Protein AF-A0AAE1NT04-F1 (afdb_monomer_lite)

Structure (mmCIF, N/CA/C/O backbone):
data_AF-A0AAE1NT04-F1
#
_entry.id   AF-A0AAE1NT04-F1
#
loop_
_atom_site.group_PDB
_atom_site.id
_atom_site.type_symbol
_atom_site.label_atom_id
_atom_site.label_alt_id
_atom_site.label_comp_id
_atom_site.label_asym_id
_atom_site.label_entity_id
_atom_site.label_seq_id
_atom_site.pdbx_PDB_ins_code
_atom_site.Cartn_x
_atom_site.Cartn_y
_atom_site.Cartn_z
_atom_site.occupancy
_atom_site.B_iso_or_equiv
_atom_site.auth_seq_id
_atom_site.auth_comp_id
_atom_site.auth_asym_id
_atom_site.auth_atom_id
_atom_site.pdbx_PDB_model_num
ATOM 1 N N . MET A 1 1 ? 12.159 -4.869 -32.026 1.00 55.66 1 MET A N 1
ATOM 2 C CA . MET A 1 1 ? 11.276 -4.402 -30.936 1.00 55.66 1 MET A CA 1
ATOM 3 C C . MET A 1 1 ? 11.587 -2.929 -30.687 1.00 55.66 1 MET A C 1
ATOM 5 O O . MET A 1 1 ? 12.745 -2.623 -30.428 1.00 55.66 1 MET A O 1
ATOM 9 N N . ASN A 1 2 ? 10.635 -2.006 -30.868 1.00 58.41 2 ASN A N 1
ATOM 10 C CA . ASN A 1 2 ? 10.878 -0.579 -30.613 1.00 58.41 2 ASN A CA 1
ATOM 11 C C . ASN A 1 2 ? 10.713 -0.302 -29.112 1.00 58.41 2 ASN A C 1
ATOM 13 O O . ASN A 1 2 ? 9.614 -0.022 -28.649 1.00 58.41 2 ASN A O 1
ATOM 17 N N . LEU A 1 3 ? 11.803 -0.426 -28.353 1.00 65.94 3 LEU A N 1
ATOM 18 C CA . LEU A 1 3 ? 11.807 -0.216 -26.901 1.00 65.94 3 LEU A CA 1
ATOM 19 C C . LEU A 1 3 ? 11.879 1.270 -26.506 1.00 65.94 3 LEU A C 1
ATOM 21 O O . LEU A 1 3 ? 11.858 1.591 -25.321 1.00 65.94 3 LEU A O 1
ATOM 25 N N . ASN A 1 4 ? 11.953 2.190 -27.474 1.00 64.50 4 ASN A N 1
ATOM 26 C CA . ASN A 1 4 ? 12.066 3.621 -27.186 1.00 64.50 4 ASN A CA 1
ATOM 27 C C . ASN A 1 4 ? 10.784 4.202 -26.571 1.00 64.50 4 ASN A C 1
ATOM 29 O O . ASN A 1 4 ? 10.872 5.176 -25.829 1.00 64.50 4 ASN A O 1
ATOM 33 N N . SER A 1 5 ? 9.620 3.584 -26.804 1.00 64.44 5 SER A N 1
ATOM 34 C CA . SER A 1 5 ? 8.355 3.969 -26.154 1.00 64.44 5 SER A CA 1
ATOM 35 C C . SER A 1 5 ? 8.383 3.773 -24.632 1.00 64.44 5 SER A C 1
ATOM 37 O O . SER A 1 5 ? 7.716 4.500 -23.903 1.00 64.44 5 SER A O 1
ATOM 39 N N . LEU A 1 6 ? 9.219 2.861 -24.116 1.00 63.62 6 LEU A N 1
ATOM 40 C CA . LEU A 1 6 ? 9.413 2.658 -22.671 1.00 63.62 6 LEU A CA 1
ATOM 41 C C . LEU A 1 6 ? 10.211 3.794 -22.006 1.00 63.62 6 LEU A C 1
ATOM 43 O O . LEU A 1 6 ? 10.278 3.883 -20.779 1.00 63.62 6 LEU A O 1
ATOM 47 N N . LYS A 1 7 ? 10.815 4.674 -22.815 1.00 66.19 7 LYS A N 1
ATOM 48 C CA . LYS A 1 7 ? 11.573 5.848 -22.367 1.00 66.19 7 LYS A CA 1
ATOM 49 C C . LYS A 1 7 ? 10.767 7.151 -22.441 1.00 66.19 7 LYS A C 1
ATOM 51 O O . LYS A 1 7 ? 11.352 8.228 -22.292 1.00 66.19 7 LYS A O 1
ATOM 56 N N . GLU A 1 8 ? 9.454 7.076 -22.651 1.00 68.69 8 GLU A N 1
ATOM 57 C CA . GLU A 1 8 ? 8.560 8.225 -22.494 1.00 68.69 8 GLU A CA 1
ATOM 58 C C . GLU A 1 8 ? 8.557 8.705 -21.035 1.00 68.69 8 GLU A C 1
ATOM 60 O O . GLU A 1 8 ? 8.437 7.916 -20.099 1.00 68.69 8 GLU A O 1
ATOM 65 N N . GLU A 1 9 ? 8.700 10.014 -20.824 1.00 61.09 9 GLU A N 1
ATOM 66 C CA . GLU A 1 9 ? 8.751 10.600 -19.473 1.00 61.09 9 GLU A CA 1
ATOM 67 C C . GLU A 1 9 ? 7.388 10.608 -18.775 1.00 61.09 9 GLU A C 1
ATOM 69 O O . GLU A 1 9 ? 7.329 10.601 -17.549 1.00 61.09 9 GLU A O 1
ATOM 74 N N . ASN A 1 10 ? 6.306 10.535 -19.555 1.00 63.53 10 ASN A N 1
ATOM 75 C CA . ASN A 1 10 ? 4.922 10.558 -19.081 1.00 63.53 10 ASN A CA 1
ATOM 76 C C . ASN A 1 10 ? 4.271 9.167 -19.094 1.00 63.53 10 ASN A C 1
ATOM 78 O O . ASN A 1 10 ? 3.052 9.043 -19.240 1.00 63.53 10 ASN A O 1
ATOM 82 N N . LEU A 1 11 ? 5.068 8.099 -18.994 1.00 75.75 11 LEU A N 1
ATOM 83 C CA . LEU A 1 11 ? 4.517 6.755 -18.887 1.00 75.75 11 LEU A CA 1
ATOM 84 C C . LEU A 1 11 ? 3.780 6.616 -17.545 1.00 75.75 11 LEU A C 1
ATOM 86 O O . LEU A 1 11 ? 4.406 6.556 -16.490 1.00 75.75 11 LEU A O 1
ATOM 90 N N . THR A 1 12 ? 2.447 6.585 -17.597 1.00 80.50 12 THR A N 1
ATOM 91 C CA . THR A 1 12 ? 1.594 6.263 -16.447 1.00 80.50 12 THR A CA 1
ATOM 92 C C . THR A 1 12 ? 1.209 4.786 -16.467 1.00 80.50 12 THR A C 1
ATOM 94 O O . THR A 1 12 ? 0.925 4.216 -17.526 1.00 80.50 12 THR A O 1
ATOM 97 N N . PHE A 1 13 ? 1.202 4.178 -15.283 1.00 87.38 13 PHE A N 1
ATOM 98 C CA . PHE A 1 13 ? 0.745 2.808 -15.049 1.00 87.38 13 PHE A CA 1
ATOM 99 C C . PHE A 1 13 ? -0.600 2.773 -14.314 1.00 87.38 13 PHE A C 1
ATOM 101 O O . PHE A 1 13 ? -1.072 1.708 -13.924 1.00 87.38 13 PHE A O 1
ATOM 108 N N . LEU A 1 14 ? -1.233 3.928 -14.118 1.00 88.81 14 LEU A N 1
ATOM 109 C CA . LEU A 1 14 ? -2.572 4.042 -13.557 1.00 88.81 14 LEU A CA 1
ATOM 110 C C . LEU A 1 14 ? -3.524 4.492 -14.665 1.00 88.81 14 LEU A C 1
ATOM 112 O O . LEU A 1 14 ? -3.155 5.269 -15.546 1.00 88.81 14 LEU A O 1
ATOM 116 N N . SER A 1 15 ? -4.745 3.970 -14.645 1.00 87.31 15 SER A N 1
ATOM 117 C CA . SER A 1 15 ? -5.845 4.571 -15.401 1.00 87.31 15 SER A CA 1
ATOM 118 C C . SER A 1 15 ? -6.213 5.937 -14.817 1.00 87.31 15 SER A C 1
ATOM 120 O O . SER A 1 15 ? -5.875 6.232 -13.670 1.00 87.31 15 SER A O 1
ATOM 122 N N . SER A 1 16 ? -6.910 6.766 -15.596 1.00 87.62 16 SER A N 1
ATOM 123 C CA . SER A 1 16 ? -7.367 8.096 -15.168 1.00 87.62 16 SER A CA 1
ATOM 124 C C . SER A 1 16 ? -8.170 8.056 -13.868 1.00 87.62 16 SER A C 1
ATOM 126 O O . SER A 1 16 ? -8.018 8.923 -13.015 1.00 87.62 16 SER A O 1
ATOM 128 N N . GLU A 1 17 ? -8.988 7.023 -13.707 1.00 88.38 17 GLU A N 1
ATOM 129 C CA . GLU A 1 17 ? -9.869 6.792 -12.572 1.00 88.38 17 GLU A CA 1
ATOM 130 C C . GLU A 1 17 ? -9.059 6.493 -11.304 1.00 88.38 17 GLU A C 1
ATOM 132 O O . GLU A 1 17 ? -9.269 7.101 -10.255 1.00 88.38 17 GLU A O 1
ATOM 137 N N . VAL A 1 18 ? -8.074 5.595 -11.405 1.00 88.00 18 VAL A N 1
ATOM 138 C CA . VAL A 1 18 ? -7.196 5.244 -10.276 1.00 88.00 18 VAL A CA 1
ATOM 139 C C . VAL A 1 18 ? -6.265 6.406 -9.924 1.00 88.00 18 VAL A C 1
ATOM 141 O O . VAL A 1 18 ? -6.020 6.674 -8.748 1.00 88.00 18 VAL A O 1
ATOM 144 N N . GLU A 1 19 ? -5.760 7.121 -10.928 1.00 89.50 19 GLU A N 1
ATOM 145 C CA . GLU A 1 19 ? -4.928 8.306 -10.726 1.00 89.50 19 GLU A CA 1
ATOM 146 C C . GLU A 1 19 ? -5.700 9.425 -10.017 1.00 89.50 19 GLU A C 1
ATOM 148 O O . GLU A 1 19 ? -5.161 10.065 -9.113 1.00 89.50 19 GLU A O 1
ATOM 153 N N . GLU A 1 20 ? -6.980 9.614 -10.346 1.00 89.94 20 GLU A N 1
ATOM 154 C CA . GLU A 1 20 ? -7.851 10.549 -9.638 1.00 89.94 20 GLU A CA 1
ATOM 155 C C . GLU A 1 20 ? -8.028 10.163 -8.164 1.00 89.94 20 GLU A C 1
ATOM 157 O O . GLU A 1 20 ? -7.893 11.029 -7.303 1.00 89.94 20 GLU A O 1
ATOM 162 N N . LEU A 1 21 ? -8.258 8.884 -7.846 1.00 89.62 21 LEU A N 1
ATOM 163 C CA . LEU A 1 21 ? -8.375 8.419 -6.456 1.00 89.62 21 LEU A CA 1
ATOM 164 C C . LEU A 1 21 ? -7.103 8.700 -5.643 1.00 89.62 21 LEU A C 1
ATOM 166 O O . LEU A 1 21 ? -7.171 9.254 -4.544 1.00 89.62 21 LEU A O 1
ATOM 170 N N . VAL A 1 22 ? -5.936 8.358 -6.198 1.00 89.62 22 VAL A N 1
ATOM 171 C CA . VAL A 1 22 ? -4.632 8.627 -5.571 1.00 89.62 22 VAL A CA 1
ATOM 172 C C . VAL A 1 22 ? -4.428 10.127 -5.361 1.00 89.62 22 VAL A C 1
ATOM 174 O O . VAL A 1 22 ? -3.932 10.541 -4.308 1.00 89.62 22 VAL A O 1
ATOM 177 N N . ARG A 1 23 ? -4.833 10.943 -6.340 1.00 89.94 23 ARG A N 1
ATOM 178 C CA . ARG A 1 23 ? -4.751 12.401 -6.275 1.00 89.94 23 ARG A CA 1
ATOM 179 C C . ARG A 1 23 ? -5.653 12.970 -5.180 1.00 89.94 23 ARG A C 1
ATOM 181 O O . ARG A 1 23 ? -5.153 13.711 -4.347 1.00 89.94 23 ARG A O 1
ATOM 188 N N . LEU A 1 24 ? -6.925 12.573 -5.109 1.00 88.56 24 LEU A N 1
ATOM 189 C CA . LEU A 1 24 ? -7.866 13.022 -4.068 1.00 88.56 24 LEU A CA 1
ATOM 190 C C . LEU A 1 24 ? -7.349 12.714 -2.654 1.00 88.56 24 LEU A C 1
ATOM 192 O O . LEU A 1 24 ? -7.420 13.557 -1.759 1.00 88.56 24 LEU A O 1
ATOM 196 N N . ALA A 1 25 ? -6.763 11.531 -2.466 1.00 86.81 25 ALA A N 1
ATOM 197 C CA . ALA A 1 25 ? -6.165 11.126 -1.195 1.00 86.81 25 ALA A CA 1
ATOM 198 C C . ALA A 1 25 ? -4.852 11.861 -0.858 1.00 86.81 25 ALA A C 1
ATOM 200 O O . ALA A 1 25 ? -4.379 11.788 0.275 1.00 86.81 25 ALA A O 1
ATOM 201 N N . SER A 1 26 ? -4.244 12.532 -1.841 1.00 83.44 26 SER A N 1
ATOM 202 C CA . SER A 1 26 ? -2.958 13.228 -1.719 1.00 83.44 26 SER A CA 1
ATOM 203 C C . SER A 1 26 ? -3.062 14.746 -1.910 1.00 83.44 26 SER A C 1
ATOM 205 O O . SER A 1 26 ? -2.036 15.417 -1.816 1.00 83.44 26 SER A O 1
ATOM 207 N N . ASP A 1 27 ? -4.248 15.299 -2.197 1.00 66.81 27 ASP A N 1
ATOM 208 C CA . ASP A 1 27 ? -4.425 16.675 -2.698 1.00 66.81 27 ASP A CA 1
ATOM 209 C C . ASP A 1 27 ? -3.838 17.743 -1.742 1.00 66.81 27 ASP A C 1
ATOM 211 O O . ASP A 1 27 ? -3.272 18.729 -2.217 1.00 66.81 27 ASP A O 1
ATOM 215 N N . ASP A 1 28 ? -3.808 17.500 -0.426 1.00 55.03 28 ASP A N 1
ATOM 216 C CA . ASP A 1 28 ? -3.176 18.398 0.563 1.00 55.03 28 ASP A CA 1
ATOM 217 C C . ASP A 1 28 ? -1.629 18.421 0.519 1.00 55.03 28 ASP A C 1
ATOM 219 O O . ASP A 1 28 ? -1.000 19.340 1.047 1.00 55.03 28 ASP A O 1
ATOM 223 N N . TYR A 1 29 ? -0.971 17.452 -0.131 1.00 53.12 29 TYR A N 1
ATOM 224 C CA . TYR A 1 29 ? 0.484 17.498 -0.374 1.00 53.12 29 TYR A CA 1
ATOM 225 C C . TYR A 1 29 ? 0.850 18.356 -1.582 1.00 53.12 29 TYR A C 1
ATOM 227 O O . TYR A 1 29 ? 1.954 18.896 -1.648 1.00 53.12 29 TYR A O 1
ATOM 235 N N . SER A 1 30 ? -0.074 18.513 -2.528 1.00 42.12 30 SER A N 1
ATOM 236 C CA . SER A 1 30 ? 0.143 19.299 -3.745 1.00 42.12 30 SER A CA 1
ATOM 237 C C . SER A 1 30 ? 0.142 20.806 -3.466 1.00 42.12 30 SER A C 1
ATOM 239 O O . SER A 1 30 ? 0.715 21.579 -4.230 1.00 42.12 30 SER A O 1
ATOM 241 N N . THR A 1 31 ? -0.487 21.226 -2.366 1.00 39.56 31 THR A N 1
ATOM 242 C CA . THR A 1 31 ? -0.651 22.629 -1.957 1.00 39.56 31 THR A CA 1
ATOM 243 C C . THR A 1 31 ? 0.303 23.051 -0.831 1.00 39.56 31 THR A C 1
ATOM 245 O O . THR A 1 31 ? 0.457 24.246 -0.591 1.00 39.56 31 THR A O 1
ATOM 248 N N . GLY A 1 32 ? 0.970 22.098 -0.161 1.00 32.34 32 GLY A N 1
ATOM 249 C CA . GLY A 1 32 ? 1.714 22.336 1.085 1.00 32.34 32 GLY A CA 1
ATOM 250 C C . GLY A 1 32 ? 3.233 22.120 1.057 1.00 32.34 32 GLY A C 1
ATOM 251 O O . GLY A 1 32 ? 3.894 22.422 2.049 1.00 32.34 32 GLY A O 1
ATOM 252 N N . SER A 1 33 ? 3.825 21.629 -0.037 1.00 30.52 33 SER A N 1
ATOM 253 C CA . SER A 1 33 ? 5.285 21.464 -0.137 1.00 30.52 33 SER A CA 1
ATOM 254 C C . SER A 1 33 ? 5.845 22.075 -1.420 1.00 30.52 33 SER A C 1
ATOM 256 O O . SER A 1 33 ? 5.995 21.399 -2.438 1.00 30.52 33 SER A O 1
ATOM 258 N N . GLU A 1 34 ? 6.205 23.359 -1.364 1.00 30.27 34 GLU A N 1
ATOM 259 C CA . GLU A 1 34 ? 7.061 23.998 -2.367 1.00 30.27 34 GLU A CA 1
ATOM 260 C C . GLU A 1 34 ? 8.489 23.425 -2.301 1.00 30.27 34 GLU A C 1
ATOM 262 O O . GLU A 1 34 ? 9.425 24.021 -1.774 1.00 30.27 34 GLU A O 1
ATOM 267 N N . GLY A 1 35 ? 8.665 22.248 -2.894 1.00 26.09 35 GLY A N 1
ATOM 268 C CA . GLY A 1 35 ? 9.911 21.822 -3.513 1.00 26.09 35 GLY A CA 1
ATOM 269 C C . GLY A 1 35 ? 9.735 21.927 -5.024 1.00 26.09 35 GLY A C 1
ATOM 270 O O . GLY A 1 35 ? 9.150 21.039 -5.633 1.00 26.09 35 GLY A O 1
ATOM 271 N N . ARG A 1 36 ? 10.192 23.041 -5.609 1.00 32.62 36 ARG A N 1
ATOM 272 C CA . ARG A 1 36 ? 10.177 23.362 -7.050 1.00 32.62 36 ARG A CA 1
ATOM 273 C C . ARG A 1 36 ? 10.235 22.130 -7.968 1.00 32.62 36 ARG A C 1
ATOM 275 O O . ARG A 1 36 ? 11.284 21.505 -8.100 1.00 32.62 36 ARG A O 1
ATOM 282 N N . CYS A 1 37 ? 9.169 21.889 -8.725 1.00 23.22 37 CYS A N 1
ATOM 283 C CA . CYS A 1 37 ? 9.261 21.321 -10.069 1.00 23.22 37 CYS A CA 1
ATOM 284 C C . CYS A 1 37 ? 8.065 21.822 -10.892 1.00 23.22 37 CYS A C 1
ATOM 286 O O . CYS A 1 37 ? 6.943 21.856 -10.398 1.00 23.22 37 CYS A O 1
ATOM 288 N N . GLY A 1 38 ? 8.349 22.319 -12.095 1.00 26.19 38 GLY A N 1
ATOM 289 C CA . GLY A 1 38 ? 7.527 23.279 -12.825 1.00 26.19 38 GLY A CA 1
ATOM 290 C C . GLY A 1 38 ? 6.122 22.822 -13.208 1.00 26.19 38 GLY A C 1
ATOM 291 O O . GLY A 1 38 ? 5.937 21.761 -13.789 1.00 26.19 38 GLY A O 1
ATOM 292 N N . LEU A 1 39 ? 5.169 23.726 -12.988 1.00 23.12 39 LEU A N 1
ATOM 293 C CA . LEU A 1 39 ? 4.076 24.038 -13.906 1.00 23.12 39 LEU A CA 1
ATOM 294 C C . LEU A 1 39 ? 3.727 25.514 -13.663 1.00 23.12 39 LEU A C 1
ATOM 296 O O . LEU A 1 39 ? 3.074 25.855 -12.679 1.00 23.12 39 LEU A O 1
ATOM 300 N N . GLU A 1 40 ? 4.234 26.405 -14.522 1.00 22.77 40 GLU A N 1
ATOM 301 C CA . GLU A 1 40 ? 3.841 27.818 -14.530 1.00 22.77 40 GLU A CA 1
ATOM 302 C C . GLU A 1 40 ? 2.319 27.917 -14.704 1.00 22.77 40 GLU A C 1
ATOM 304 O O . GLU A 1 40 ? 1.790 27.651 -15.783 1.00 22.77 40 GLU A O 1
ATOM 309 N N . ARG A 1 41 ? 1.605 28.371 -13.671 1.00 21.91 41 ARG A N 1
ATOM 310 C CA . ARG A 1 41 ? 0.350 29.099 -13.869 1.00 21.91 41 ARG A CA 1
ATOM 311 C C . ARG A 1 41 ? 0.582 30.541 -13.452 1.00 21.91 41 ARG A C 1
ATOM 313 O O . ARG A 1 41 ? 0.703 30.852 -12.272 1.00 21.91 41 ARG A O 1
ATOM 320 N N . ARG A 1 42 ? 0.680 31.421 -14.449 1.00 23.64 42 ARG A N 1
ATOM 321 C CA . ARG A 1 42 ? 0.621 32.871 -14.258 1.00 23.64 42 ARG A CA 1
ATOM 322 C C . ARG A 1 42 ? -0.796 33.235 -13.823 1.00 23.64 42 ARG A C 1
ATOM 324 O O . ARG A 1 42 ? -1.709 33.214 -14.643 1.00 23.64 42 ARG A O 1
ATOM 331 N N . CYS A 1 43 ? -0.969 33.586 -12.556 1.00 25.34 43 CYS A N 1
ATOM 332 C CA . CYS A 1 43 ? -2.182 34.235 -12.076 1.00 25.34 43 CYS A CA 1
ATOM 333 C C . CYS A 1 43 ? -1.949 35.748 -12.122 1.00 25.34 43 CYS A C 1
ATOM 335 O O . CYS A 1 43 ? -1.287 36.306 -11.253 1.00 25.34 43 CYS A O 1
ATOM 337 N N . GLY A 1 44 ? -2.440 36.405 -13.170 1.00 28.56 44 GLY A N 1
ATOM 338 C CA . GLY A 1 44 ? -2.662 37.847 -13.147 1.00 28.56 44 GLY A CA 1
ATOM 339 C C . GLY A 1 44 ? -4.089 38.109 -12.682 1.00 28.56 44 GLY A C 1
ATOM 340 O O . GLY A 1 44 ? -4.992 37.502 -13.250 1.00 28.56 44 GLY A O 1
ATOM 341 N N . LEU A 1 45 ? -4.268 38.953 -11.657 1.00 28.52 45 LEU A N 1
ATOM 342 C CA . LEU A 1 45 ? -5.331 39.967 -11.503 1.00 28.52 45 LEU A CA 1
ATOM 343 C C . LEU A 1 45 ? -5.291 40.601 -10.091 1.00 28.52 45 LEU A C 1
ATOM 345 O O . LEU A 1 45 ? -4.973 39.943 -9.104 1.00 28.52 45 LEU A O 1
ATOM 349 N N . GLU A 1 46 ? -5.579 41.905 -10.028 1.00 31.02 46 GLU A N 1
ATOM 350 C CA . GLU A 1 46 ? -5.552 42.777 -8.838 1.00 31.02 46 GLU A CA 1
ATOM 351 C C . GLU A 1 46 ? -6.768 42.562 -7.907 1.00 31.02 46 GLU A C 1
ATOM 353 O O . GLU A 1 46 ? -7.899 42.453 -8.382 1.00 31.02 46 GLU A O 1
ATOM 358 N N . GLY A 1 47 ? -6.568 42.593 -6.579 1.00 34.16 47 GLY A N 1
ATOM 359 C CA . GLY A 1 47 ? -7.633 42.467 -5.566 1.00 34.16 47 GLY A CA 1
ATOM 360 C C . GLY A 1 47 ? -7.562 43.526 -4.449 1.00 34.16 47 GLY A C 1
ATOM 361 O O . GLY A 1 47 ? -6.485 44.007 -4.099 1.00 34.16 47 GLY A O 1
ATOM 362 N N . ARG A 1 48 ? -8.724 43.913 -3.893 1.00 33.59 48 ARG A N 1
ATOM 363 C CA . ARG A 1 48 ? -8.896 44.922 -2.818 1.00 33.59 48 ARG A CA 1
ATOM 364 C C . ARG A 1 48 ? -9.024 44.266 -1.434 1.00 33.59 48 ARG A C 1
ATOM 366 O O . ARG A 1 48 ? -9.780 43.313 -1.287 1.00 33.59 48 ARG A O 1
ATOM 373 N N . CYS A 1 49 ? -8.381 44.842 -0.412 1.00 32.00 49 CYS A N 1
ATOM 374 C CA . CYS A 1 49 ? -8.535 44.454 0.998 1.00 32.00 49 CYS A CA 1
ATOM 375 C C . CYS A 1 49 ? -9.315 45.518 1.790 1.00 32.00 49 CYS A C 1
ATOM 377 O O . CYS A 1 49 ? -9.038 46.711 1.666 1.00 32.00 49 CYS A O 1
ATOM 379 N N . VAL A 1 50 ? -10.240 45.083 2.654 1.00 33.19 50 VAL A N 1
ATOM 380 C CA . VAL A 1 50 ? -10.964 45.941 3.610 1.00 33.19 50 VAL A CA 1
ATOM 381 C C . VAL A 1 50 ? -10.650 45.459 5.025 1.00 33.19 50 VAL A C 1
ATOM 383 O O . VAL A 1 50 ? -10.866 44.291 5.343 1.00 33.19 50 VAL A O 1
ATOM 386 N N . THR A 1 51 ? -10.123 46.338 5.879 1.00 34.25 51 THR A N 1
ATOM 387 C CA . THR A 1 51 ? -9.901 46.045 7.304 1.00 34.25 51 THR A CA 1
ATOM 388 C C . THR A 1 51 ? -11.115 46.468 8.131 1.00 34.25 51 THR A C 1
ATOM 390 O O . THR A 1 51 ? -11.771 47.451 7.792 1.00 34.25 51 THR A O 1
ATOM 393 N N . GLY A 1 52 ? -11.385 45.774 9.244 1.00 30.94 52 GLY A N 1
ATOM 394 C CA . GLY A 1 52 ? -12.553 45.974 10.128 1.00 30.94 52 GLY A CA 1
ATOM 395 C C . GLY A 1 52 ? -12.719 47.360 10.780 1.00 30.94 52 GLY A C 1
ATOM 396 O O . GLY A 1 52 ? -13.600 47.534 11.609 1.00 30.94 52 GLY A O 1
ATOM 397 N N . SER A 1 53 ? -11.905 48.348 10.404 1.00 35.50 53 SER A N 1
ATOM 398 C CA . SER A 1 53 ? -12.051 49.767 10.751 1.00 35.50 53 SER A CA 1
ATOM 399 C C . SER A 1 53 ? -12.624 50.633 9.615 1.00 35.50 53 SER A C 1
ATOM 401 O O . SER A 1 53 ? -12.664 51.852 9.746 1.00 35.50 53 SER A O 1
ATOM 403 N N . GLY A 1 54 ? -13.061 50.041 8.495 1.00 28.59 54 GLY A N 1
ATOM 404 C CA . GLY A 1 54 ? -13.752 50.766 7.418 1.00 28.59 54 GLY A CA 1
ATOM 405 C C . GLY A 1 54 ? -12.860 51.631 6.515 1.00 28.59 54 GLY A C 1
ATOM 406 O O . GLY A 1 54 ? -13.374 52.455 5.767 1.00 28.59 54 GLY A O 1
ATOM 407 N N . LEU A 1 55 ? -11.536 51.452 6.546 1.00 29.39 55 LEU A N 1
ATOM 408 C CA . LEU A 1 55 ? -10.614 52.134 5.629 1.00 29.39 55 LEU A CA 1
ATOM 409 C C . LEU A 1 55 ? -10.298 51.251 4.415 1.00 29.39 55 LEU A C 1
ATOM 411 O O . LEU A 1 55 ? -9.624 50.227 4.539 1.00 29.39 55 LEU A O 1
ATOM 415 N N . GLU A 1 56 ? -10.753 51.670 3.232 1.00 29.19 56 GLU A N 1
ATOM 416 C CA . GLU A 1 56 ? -10.363 51.067 1.955 1.00 29.19 56 GLU A CA 1
ATOM 417 C C . GLU A 1 56 ? -8.931 51.471 1.582 1.00 29.19 56 GLU A C 1
ATOM 419 O O . GLU A 1 56 ? -8.590 52.656 1.552 1.00 29.19 56 GLU A O 1
ATOM 424 N N . ARG A 1 57 ? -8.080 50.498 1.235 1.00 33.69 57 ARG A N 1
ATOM 425 C CA . ARG A 1 57 ? -6.789 50.770 0.588 1.00 33.69 57 ARG A CA 1
ATOM 426 C C . ARG A 1 57 ? -6.631 49.940 -0.682 1.00 33.69 57 ARG A C 1
ATOM 428 O O . ARG A 1 57 ? -6.950 48.754 -0.713 1.00 33.69 57 ARG A O 1
ATOM 435 N N . ARG A 1 58 ? -6.121 50.583 -1.737 1.00 30.36 58 ARG A N 1
ATOM 436 C CA . ARG A 1 58 ? -5.684 49.923 -2.975 1.00 30.36 58 ARG A CA 1
ATOM 437 C C . ARG A 1 58 ? -4.268 49.389 -2.777 1.00 30.36 58 ARG A C 1
ATOM 439 O O . ARG A 1 58 ? -3.360 50.164 -2.495 1.00 30.36 58 ARG A O 1
ATOM 446 N N . CYS A 1 59 ? -4.093 48.082 -2.925 1.00 35.00 59 CYS A N 1
ATOM 447 C CA . CYS A 1 59 ? -2.792 47.429 -2.860 1.00 35.00 59 CYS A CA 1
ATOM 448 C C . CYS A 1 59 ? -2.203 47.368 -4.273 1.00 35.00 59 CYS A C 1
ATOM 450 O O . CYS A 1 59 ? -2.576 46.507 -5.062 1.00 35.00 59 CYS A O 1
ATOM 452 N N . GLY A 1 60 ? -1.316 48.308 -4.593 1.00 29.62 60 GLY A N 1
ATOM 453 C CA . GLY A 1 60 ? -0.410 48.212 -5.732 1.00 29.62 60 GLY A CA 1
ATOM 454 C C . GLY A 1 60 ? 1.007 47.966 -5.218 1.00 29.62 60 GLY A C 1
ATOM 455 O O . GLY A 1 60 ? 1.481 48.744 -4.394 1.00 29.62 60 GLY A O 1
ATOM 456 N N . LEU A 1 61 ? 1.649 46.919 -5.744 1.00 29.92 61 LEU A N 1
ATOM 457 C CA . LEU A 1 61 ? 3.043 46.483 -5.542 1.00 29.92 61 LEU A CA 1
ATOM 458 C C . LEU A 1 61 ? 3.380 45.708 -4.252 1.00 29.92 61 LEU A C 1
ATOM 460 O O . LEU A 1 61 ? 2.849 45.951 -3.171 1.00 29.92 61 LEU A O 1
ATOM 464 N N . GLU A 1 62 ? 4.279 44.733 -4.439 1.00 38.91 62 GLU A N 1
ATOM 465 C CA . GLU A 1 62 ? 4.802 43.765 -3.467 1.00 38.91 62 GLU A CA 1
ATOM 466 C C . GLU A 1 62 ? 5.161 44.411 -2.119 1.00 38.91 62 GLU A C 1
ATOM 468 O O . GLU A 1 62 ? 6.057 45.250 -2.030 1.00 38.91 62 GLU A O 1
ATOM 473 N N . GLY A 1 63 ? 4.497 43.995 -1.037 1.00 31.33 63 GLY A N 1
ATOM 474 C CA . GLY A 1 63 ? 4.788 44.538 0.286 1.00 31.33 63 GLY A CA 1
ATOM 475 C C . GLY A 1 63 ? 4.035 43.849 1.419 1.00 31.33 63 GLY A C 1
ATOM 476 O O . GLY A 1 63 ? 2.815 43.733 1.398 1.00 31.33 63 GLY A O 1
ATOM 477 N N . ARG A 1 64 ? 4.803 43.395 2.414 1.00 32.09 64 ARG A N 1
ATOM 478 C CA . ARG A 1 64 ? 4.395 42.734 3.665 1.00 32.09 64 ARG A CA 1
ATOM 479 C C . ARG A 1 64 ? 3.254 43.452 4.401 1.00 32.09 64 ARG A C 1
ATOM 481 O O . ARG A 1 64 ? 3.303 44.665 4.583 1.00 32.09 64 ARG A O 1
ATOM 488 N N . CYS A 1 65 ? 2.304 42.686 4.943 1.00 32.28 65 CYS A N 1
ATOM 489 C CA . CYS A 1 65 ? 1.376 43.172 5.968 1.00 32.28 65 CYS A CA 1
ATOM 490 C C . CYS A 1 65 ? 1.908 42.839 7.369 1.00 32.28 65 CYS A C 1
ATOM 492 O O . CYS A 1 65 ? 2.185 41.681 7.670 1.00 32.28 65 CYS A O 1
ATOM 494 N N . VAL A 1 66 ? 2.010 43.852 8.231 1.00 30.17 66 VAL A N 1
ATOM 495 C CA . VAL A 1 66 ? 2.346 43.706 9.655 1.00 30.17 66 VAL A CA 1
ATOM 496 C C . VAL A 1 66 ? 1.058 43.868 10.460 1.00 30.17 66 VAL A C 1
ATOM 498 O O . VAL A 1 66 ? 0.416 44.916 10.390 1.00 30.17 66 VAL A O 1
ATOM 501 N N . THR A 1 67 ? 0.656 42.844 11.214 1.00 33.69 67 THR A N 1
ATOM 502 C CA . THR A 1 67 ? -0.411 42.981 12.217 1.00 33.69 67 THR A CA 1
ATOM 503 C C . THR A 1 67 ? 0.176 43.522 13.521 1.00 33.69 67 THR A C 1
ATOM 505 O O . THR A 1 67 ? 1.323 43.225 13.852 1.00 33.69 67 THR A O 1
ATOM 508 N N . GLY A 1 68 ? -0.608 44.286 14.291 1.00 31.33 68 GLY A N 1
ATOM 509 C CA . GLY A 1 68 ? -0.195 44.965 15.536 1.00 31.33 68 GLY A CA 1
ATOM 510 C C . GLY A 1 68 ? 0.270 44.071 16.699 1.00 31.33 68 GLY A C 1
ATOM 511 O O . GLY A 1 68 ? 0.424 44.559 17.810 1.00 31.33 68 GLY A O 1
ATOM 512 N N . SER A 1 69 ? 0.502 42.782 16.453 1.00 32.91 69 SER A N 1
ATOM 513 C CA . SER A 1 69 ? 1.107 41.811 17.371 1.00 32.91 69 SER A CA 1
ATOM 514 C C . SER A 1 69 ? 2.498 41.328 16.926 1.00 32.91 69 SER A C 1
ATOM 516 O O . SER A 1 69 ? 3.046 40.415 17.534 1.00 32.91 69 SER A O 1
ATOM 518 N N . GLY A 1 70 ? 3.090 41.918 15.879 1.00 28.61 70 GLY A N 1
ATOM 519 C CA . GLY A 1 70 ? 4.490 41.669 15.505 1.00 28.61 70 GLY A CA 1
ATOM 520 C C . GLY A 1 70 ? 4.784 40.320 14.834 1.00 28.61 70 GLY A C 1
ATOM 521 O O . GLY A 1 70 ? 5.946 39.945 14.732 1.00 28.61 70 GLY A O 1
ATOM 522 N N . LEU A 1 71 ? 3.772 39.594 14.347 1.00 26.41 71 LEU A N 1
ATOM 523 C CA . LEU A 1 71 ? 3.958 38.357 13.576 1.00 26.41 71 LEU A CA 1
ATOM 524 C C . LEU A 1 71 ? 3.893 38.635 12.065 1.00 26.41 71 LEU A C 1
ATOM 526 O O . LEU A 1 71 ? 2.840 38.994 11.539 1.00 26.41 71 LEU A O 1
ATOM 530 N N . GLU A 1 72 ? 5.011 38.439 11.358 1.00 25.95 72 GLU A N 1
ATOM 531 C CA . GLU A 1 72 ? 5.048 38.431 9.890 1.00 25.95 72 GLU A CA 1
ATOM 532 C C . GLU A 1 72 ? 4.405 37.137 9.357 1.00 25.95 72 GLU A C 1
ATOM 534 O O . GLU A 1 72 ? 4.843 36.032 9.679 1.00 25.95 72 GLU A O 1
ATOM 539 N N . ARG A 1 73 ? 3.384 37.250 8.498 1.00 28.86 73 ARG A N 1
ATOM 540 C CA . ARG A 1 73 ? 2.873 36.126 7.696 1.00 28.86 73 ARG A CA 1
ATOM 541 C C . ARG A 1 73 ? 2.813 36.511 6.221 1.00 28.86 73 ARG A C 1
ATOM 543 O O . ARG A 1 73 ? 2.373 37.603 5.871 1.00 28.86 73 ARG A O 1
ATOM 550 N N . ARG A 1 74 ? 3.264 35.600 5.351 1.00 29.00 74 ARG A N 1
ATOM 551 C CA . ARG A 1 74 ? 3.072 35.687 3.896 1.00 29.00 74 ARG A CA 1
ATOM 552 C C . ARG A 1 74 ? 1.674 35.168 3.572 1.00 29.00 74 ARG A C 1
ATOM 554 O O . ARG A 1 74 ? 1.406 33.985 3.746 1.00 29.00 74 ARG A O 1
ATOM 561 N N . CYS A 1 75 ? 0.788 36.058 3.144 1.00 33.16 75 CYS A N 1
ATOM 562 C CA . CYS A 1 75 ? -0.565 35.708 2.730 1.00 33.16 75 CYS A CA 1
ATOM 563 C C . CYS A 1 75 ? -0.542 35.326 1.245 1.00 33.16 75 CYS A C 1
ATOM 565 O O . CYS A 1 75 ? -0.213 36.162 0.407 1.00 33.16 75 CYS A O 1
ATOM 567 N N . GLY A 1 76 ? -0.896 34.087 0.924 1.00 30.72 76 GLY A N 1
ATOM 568 C CA . GLY A 1 76 ? -1.174 33.647 -0.438 1.00 30.72 76 GLY A CA 1
ATOM 569 C C . GLY A 1 76 ? -2.431 32.793 -0.422 1.00 30.72 76 GLY A C 1
ATOM 570 O O . GLY A 1 76 ? -2.343 31.646 -0.005 1.00 30.72 76 GLY A O 1
ATOM 571 N N . LEU A 1 77 ? -3.564 33.399 -0.805 1.00 28.28 77 LEU A N 1
ATOM 572 C CA . LEU A 1 77 ? -4.839 32.838 -1.301 1.00 28.28 77 LEU A CA 1
ATOM 573 C C . LEU A 1 77 ? -6.047 33.652 -0.799 1.00 28.28 77 LEU A C 1
ATOM 575 O O . LEU A 1 77 ? -6.073 34.136 0.332 1.00 28.28 77 LEU A O 1
ATOM 579 N N . GLU A 1 78 ? -7.031 33.827 -1.686 1.00 29.47 78 GLU A N 1
ATOM 580 C CA . GLU A 1 78 ? -8.288 34.542 -1.447 1.00 29.47 78 GLU A CA 1
ATOM 581 C C . GLU A 1 78 ? -9.118 33.889 -0.333 1.00 29.47 78 GLU A C 1
ATOM 583 O O . GLU A 1 78 ? -9.481 32.717 -0.400 1.00 29.47 78 GLU A O 1
ATOM 588 N N . GLY A 1 79 ? -9.470 34.682 0.677 1.00 28.61 79 GLY A N 1
ATOM 589 C CA . GLY A 1 79 ? -10.376 34.296 1.754 1.00 28.61 79 GLY A CA 1
ATOM 590 C C . GLY A 1 79 ? -10.389 35.367 2.842 1.00 28.61 79 GLY A C 1
ATOM 591 O O . GLY A 1 79 ? -9.342 35.865 3.245 1.00 28.61 79 GLY A O 1
ATOM 592 N N . ARG A 1 80 ? -11.577 35.787 3.287 1.00 28.64 80 ARG A N 1
ATOM 593 C CA . ARG A 1 80 ? -11.769 36.864 4.277 1.00 28.64 80 ARG A CA 1
ATOM 594 C C . ARG A 1 80 ? -10.976 36.599 5.566 1.00 28.64 80 ARG A C 1
ATOM 596 O O . ARG A 1 80 ? -11.246 35.623 6.258 1.00 28.64 80 ARG A O 1
ATOM 603 N N . CYS A 1 81 ? -10.087 37.516 5.951 1.00 28.19 81 CYS A N 1
ATOM 604 C CA . CYS A 1 81 ? -9.536 37.561 7.308 1.00 28.19 81 CYS A CA 1
ATOM 605 C C . CYS A 1 81 ? -10.628 38.013 8.288 1.00 28.19 81 CYS A C 1
ATOM 607 O O . CYS A 1 81 ? -10.958 39.197 8.344 1.00 28.19 81 CYS A O 1
ATOM 609 N N . VAL A 1 82 ? -11.181 37.087 9.072 1.00 28.81 82 VAL A N 1
ATOM 610 C CA . VAL A 1 82 ? -12.045 37.417 10.213 1.00 28.81 82 VAL A CA 1
ATOM 611 C C . VAL A 1 82 ? -11.166 37.534 11.456 1.00 28.81 82 VAL A C 1
ATOM 613 O O . VAL A 1 82 ? -10.645 36.541 11.955 1.00 28.81 82 VAL A O 1
ATOM 616 N N . THR A 1 83 ? -10.982 38.750 11.970 1.00 28.98 83 THR A N 1
ATOM 617 C CA . THR A 1 83 ? -10.425 38.970 13.312 1.00 28.98 83 THR A CA 1
ATOM 618 C C . THR A 1 83 ? -11.569 38.901 14.317 1.00 28.98 83 THR A C 1
ATOM 620 O O . THR A 1 83 ? -12.217 39.907 14.595 1.00 28.98 83 THR A O 1
ATOM 623 N N . GLY A 1 84 ? -11.867 37.700 14.809 1.00 28.03 84 GLY A N 1
ATOM 624 C CA . GLY A 1 84 ? -12.858 37.493 15.860 1.00 28.03 84 GLY A CA 1
ATOM 625 C C . GLY A 1 84 ? -12.243 37.699 17.240 1.00 28.03 84 GLY A C 1
ATOM 626 O O . GLY A 1 84 ? -11.686 36.769 17.811 1.00 28.03 84 GLY A O 1
ATOM 627 N N . SER A 1 85 ? -12.349 38.909 17.781 1.00 30.14 85 SER A N 1
ATOM 628 C CA . SER A 1 85 ? -12.330 39.132 19.227 1.00 30.14 85 SER A CA 1
ATOM 629 C C . SER A 1 85 ? -13.766 39.053 19.743 1.00 30.14 85 SER A C 1
ATOM 631 O O . SER A 1 85 ? -14.598 39.858 19.328 1.00 30.14 85 SER A O 1
ATOM 633 N N . GLY A 1 86 ? -14.026 38.124 20.664 1.00 29.50 86 GLY A N 1
ATOM 634 C CA . GLY A 1 86 ? -15.222 38.123 21.507 1.00 29.50 86 GLY A CA 1
ATOM 635 C C . GLY A 1 86 ? -16.318 37.147 21.092 1.00 29.50 86 GLY A C 1
ATOM 636 O O . GLY A 1 86 ? -17.305 37.563 20.504 1.00 29.50 86 GLY A O 1
ATOM 637 N N . LEU A 1 87 ? -16.177 35.883 21.493 1.00 25.70 87 LEU A N 1
ATOM 638 C CA . LEU A 1 87 ? -17.279 35.050 21.979 1.00 25.70 87 LEU A CA 1
ATOM 639 C C . LEU A 1 87 ? -16.698 34.129 23.059 1.00 25.70 87 LEU A C 1
ATOM 641 O O . LEU A 1 87 ? -15.764 33.377 22.792 1.00 25.70 87 LEU A O 1
ATOM 645 N N . GLU A 1 88 ? -17.224 34.221 24.280 1.00 29.16 88 GLU A N 1
ATOM 646 C CA . GLU A 1 88 ? -17.022 33.232 25.342 1.00 29.16 88 GLU A CA 1
ATOM 647 C C . GLU A 1 88 ? -17.597 31.889 24.860 1.00 29.16 88 GLU A C 1
ATOM 649 O O . GLU A 1 88 ? -18.780 31.587 25.021 1.00 29.16 88 GLU A O 1
ATOM 654 N N . GLY A 1 89 ? -16.767 31.109 24.172 1.00 23.38 89 GLY A N 1
ATOM 655 C CA . GLY A 1 89 ? -17.087 29.766 23.720 1.00 23.38 89 GLY A CA 1
ATOM 656 C C . GLY A 1 89 ? -16.805 28.782 24.843 1.00 23.38 89 GLY A C 1
ATOM 657 O O . GLY A 1 89 ? -15.657 28.597 25.233 1.00 23.38 89 GLY A O 1
ATOM 658 N N . ARG A 1 90 ? -17.859 28.152 25.366 1.00 24.02 90 ARG A N 1
ATOM 659 C CA . ARG A 1 90 ? -17.743 26.946 26.190 1.00 24.02 90 ARG A CA 1
ATOM 660 C C . ARG A 1 90 ? -16.811 25.961 25.483 1.00 24.02 90 ARG A C 1
ATOM 662 O O . ARG A 1 90 ? -17.104 25.577 24.352 1.00 24.02 90 ARG A O 1
ATOM 669 N N . GLU A 1 91 ? -15.737 25.547 26.151 1.00 24.92 91 GLU A N 1
ATOM 670 C CA . GLU A 1 91 ? -14.913 24.407 25.748 1.00 24.92 91 GLU A CA 1
ATOM 671 C C . GLU A 1 91 ? -15.809 23.164 25.644 1.00 24.92 91 GLU A C 1
ATOM 673 O O . GLU A 1 91 ? -16.089 22.483 26.630 1.00 24.92 91 GLU A O 1
ATOM 678 N N . TYR A 1 92 ? -16.302 22.869 24.443 1.00 27.83 92 TYR A N 1
ATOM 679 C CA . TYR A 1 92 ? -16.861 21.563 24.132 1.00 27.83 92 TYR A CA 1
ATOM 680 C C . TYR A 1 92 ? -15.697 20.653 23.763 1.00 27.83 92 TYR A C 1
ATOM 682 O O . TYR A 1 92 ? -15.394 20.427 22.596 1.00 27.83 92 TYR A O 1
ATOM 690 N N . VAL A 1 93 ? -15.037 20.133 24.795 1.00 29.50 93 VAL A N 1
ATOM 691 C CA . VAL A 1 93 ? -14.190 18.951 24.666 1.00 29.50 93 VAL A CA 1
ATOM 692 C C . VAL A 1 93 ? -15.082 17.853 24.088 1.00 29.50 93 VAL A C 1
ATOM 694 O O . VAL A 1 93 ? -16.058 17.426 24.714 1.00 29.50 93 VAL A O 1
ATOM 697 N N . THR A 1 94 ? -14.803 17.438 22.853 1.00 33.44 94 THR A N 1
ATOM 698 C CA . THR A 1 94 ? -15.418 16.243 22.267 1.00 33.44 94 THR A CA 1
ATOM 699 C C . THR A 1 94 ? -15.203 15.077 23.237 1.00 33.44 94 THR A C 1
ATOM 701 O O . THR A 1 94 ? -14.194 15.030 23.938 1.00 33.44 94 THR A O 1
ATOM 704 N N . ARG A 1 95 ? -16.128 14.108 23.328 1.00 39.47 95 ARG A N 1
ATOM 705 C CA . ARG A 1 95 ? -15.974 12.942 24.234 1.00 39.47 95 ARG A CA 1
ATOM 706 C C . ARG A 1 95 ? -14.658 12.152 24.013 1.00 39.47 95 ARG A C 1
ATOM 708 O O . ARG A 1 95 ? -14.339 11.296 24.831 1.00 39.47 95 ARG A O 1
ATOM 715 N N . SER A 1 96 ? -13.913 12.447 22.943 1.00 42.75 96 SER A N 1
ATOM 716 C CA . SER A 1 96 ? -12.599 11.920 22.554 1.00 42.75 96 SER A CA 1
ATOM 717 C C . SER A 1 96 ? -11.388 12.759 23.014 1.00 42.75 96 SER A C 1
ATOM 719 O O . SER A 1 96 ? -10.262 12.284 22.882 1.00 42.75 96 SER A O 1
ATOM 721 N N . GLY A 1 97 ? -11.570 13.957 23.587 1.00 40.94 97 GLY A N 1
ATOM 722 C CA . GLY A 1 97 ? -10.466 14.795 24.085 1.00 40.94 97 GLY A CA 1
ATOM 723 C C . GLY A 1 97 ? -9.651 15.521 23.002 1.00 40.94 97 GLY A C 1
ATOM 724 O O . GLY A 1 97 ? -8.531 15.943 23.283 1.00 40.94 97 GLY A O 1
ATOM 725 N N . LEU A 1 98 ? -10.188 15.644 21.782 1.00 51.47 98 LEU A N 1
ATOM 726 C CA . LEU A 1 98 ? -9.540 16.272 20.621 1.00 51.47 98 LEU A CA 1
ATOM 727 C C . LEU A 1 98 ? -10.013 17.717 20.410 1.00 51.47 98 LEU A C 1
ATOM 729 O O . LEU A 1 98 ? -11.182 18.024 20.667 1.00 51.47 98 LEU A O 1
ATOM 733 N N . GLU A 1 99 ? -9.125 18.579 19.899 1.00 49.16 99 GLU A N 1
ATOM 734 C CA . GLU A 1 99 ? -9.474 19.948 19.493 1.00 49.16 99 GLU A CA 1
ATOM 735 C C . GLU A 1 99 ? -10.422 19.948 18.275 1.00 49.16 99 GLU A C 1
ATOM 737 O O . GLU A 1 99 ? -10.472 19.001 17.482 1.00 49.16 99 GLU A O 1
ATOM 742 N N . GLU A 1 100 ? -11.210 21.016 18.118 1.00 48.44 100 GLU A N 1
ATOM 743 C CA . GLU A 1 100 ? -12.187 21.142 17.034 1.00 48.44 100 GLU A CA 1
ATOM 744 C C . GLU A 1 100 ? -11.500 21.047 15.657 1.00 48.44 100 GLU A C 1
ATOM 746 O O . GLU A 1 100 ? -10.587 21.803 15.333 1.00 48.44 100 GLU A O 1
ATOM 751 N N . GLY A 1 101 ? -11.931 20.086 14.833 1.00 65.31 101 GLY A N 1
ATOM 752 C CA . GLY A 1 101 ? -11.353 19.838 13.507 1.00 65.31 101 GLY A CA 1
ATOM 753 C C . GLY A 1 101 ? -10.254 18.770 13.464 1.00 65.31 101 GLY A C 1
ATOM 754 O O . GLY A 1 101 ? -9.997 18.227 12.384 1.00 65.31 101 GLY A O 1
ATOM 755 N N . GLU A 1 102 ? -9.690 18.350 14.598 1.00 82.00 102 GLU A N 1
ATOM 756 C CA . GLU A 1 102 ? -8.702 17.268 14.629 1.00 82.00 102 GLU A CA 1
ATOM 757 C C . GLU A 1 102 ? -9.338 15.896 14.343 1.00 82.00 102 GLU A C 1
ATOM 759 O O . GLU A 1 102 ? -10.534 15.672 14.533 1.00 82.00 102 GLU A O 1
ATOM 764 N N . TRP A 1 103 ? -8.539 14.987 13.781 1.00 91.81 103 TRP A N 1
ATOM 765 C CA . TRP A 1 103 ? -8.951 13.605 13.467 1.00 91.81 103 TRP A CA 1
ATOM 766 C C . TRP A 1 103 ? -8.132 12.575 14.246 1.00 91.81 103 TRP A C 1
ATOM 768 O O . TRP A 1 103 ? -8.580 11.446 14.427 1.00 91.81 103 TRP A O 1
ATOM 778 N N . VAL A 1 104 ? -6.927 12.966 14.669 1.00 93.12 104 VAL A N 1
ATOM 779 C CA . VAL A 1 104 ? -5.942 12.111 15.324 1.00 93.12 104 VAL A CA 1
ATOM 780 C C . VAL A 1 104 ? -5.311 12.901 16.461 1.00 93.12 104 VAL A C 1
ATOM 782 O O . VAL A 1 104 ? -4.843 14.017 16.241 1.00 93.12 104 VAL A O 1
ATOM 785 N N . SER A 1 105 ? -5.260 12.311 17.650 1.00 89.44 105 SER A N 1
ATOM 786 C CA . SER A 1 105 ? -4.553 12.868 18.801 1.00 89.44 105 SER A CA 1
ATOM 787 C C . SER A 1 105 ? -3.052 12.762 18.580 1.00 89.44 105 SER A C 1
ATOM 789 O O . SER A 1 105 ? -2.495 11.671 18.429 1.00 89.44 105 SER A O 1
ATOM 791 N N . MET A 1 106 ? -2.372 13.905 18.633 1.00 85.31 106 MET A N 1
ATOM 792 C CA . MET A 1 106 ? -0.916 13.976 18.491 1.00 85.31 106 MET A CA 1
ATOM 793 C C . MET A 1 106 ? -0.163 13.376 19.690 1.00 85.31 106 MET A C 1
ATOM 795 O O . MET A 1 106 ? 1.037 13.137 19.593 1.00 85.31 106 MET A O 1
ATOM 799 N N . LYS A 1 107 ? -0.839 13.143 20.825 1.00 78.25 107 LYS A N 1
ATOM 800 C CA . LYS A 1 107 ? -0.209 12.662 22.067 1.00 78.25 107 LYS A CA 1
ATOM 801 C C . LYS A 1 107 ? -0.210 11.139 22.192 1.00 78.25 107 LYS A C 1
ATOM 803 O O . LYS A 1 107 ? 0.757 10.579 22.696 1.00 78.25 107 LYS A O 1
ATOM 808 N N . ASP A 1 108 ? -1.287 10.480 21.768 1.00 80.94 108 ASP A N 1
ATOM 809 C CA . ASP A 1 108 ? -1.520 9.050 22.027 1.00 80.94 108 ASP A CA 1
ATOM 810 C C . ASP A 1 108 ? -1.986 8.253 20.797 1.00 80.94 108 ASP A C 1
ATOM 812 O O . ASP A 1 108 ? -2.402 7.105 20.938 1.00 80.94 108 ASP A O 1
ATOM 816 N N . CYS A 1 109 ? -1.879 8.820 19.590 1.00 89.25 109 CYS A N 1
ATOM 817 C CA . CYS A 1 109 ? -2.271 8.188 18.321 1.00 89.25 109 CYS A CA 1
ATOM 818 C C . CYS A 1 109 ? -3.756 7.815 18.216 1.00 89.25 109 CYS A C 1
ATOM 820 O O . CYS A 1 109 ? -4.105 7.022 17.345 1.00 89.25 109 CYS A O 1
ATOM 822 N N . LYS A 1 110 ? -4.636 8.338 19.081 1.00 93.00 110 LYS A N 1
ATOM 823 C CA . LYS A 1 110 ? -6.063 8.007 19.011 1.00 93.00 110 LYS A CA 1
ATOM 824 C C . LYS A 1 110 ? -6.735 8.654 17.814 1.00 93.00 110 LYS A C 1
ATOM 826 O O . LYS A 1 110 ? -6.645 9.867 17.644 1.00 93.00 110 LYS A O 1
ATOM 831 N N . ILE A 1 111 ? -7.444 7.855 17.029 1.00 95.50 111 ILE A N 1
ATOM 832 C CA . ILE A 1 111 ? -8.272 8.329 15.917 1.00 95.50 111 ILE A CA 1
ATOM 833 C C . ILE A 1 111 ? -9.710 8.539 16.413 1.00 95.50 111 ILE A C 1
ATOM 835 O O . ILE A 1 111 ? -10.260 7.703 17.133 1.00 95.50 111 ILE A O 1
ATOM 839 N N . ASP A 1 112 ? -10.352 9.636 16.000 1.00 95.12 112 ASP A N 1
ATOM 840 C CA . ASP A 1 112 ? -11.778 9.862 16.269 1.00 95.12 112 ASP A CA 1
ATOM 841 C C . ASP A 1 112 ? -12.661 9.011 15.347 1.00 95.12 112 ASP A C 1
ATOM 843 O O . ASP A 1 112 ? -13.148 9.454 14.303 1.00 95.12 112 ASP A O 1
ATOM 847 N N . TRP A 1 113 ? -12.867 7.751 15.724 1.00 95.31 113 TRP A N 1
ATOM 848 C CA . TRP A 1 113 ? -13.661 6.818 14.926 1.00 95.31 113 TRP A CA 1
ATOM 849 C C . TRP A 1 113 ? -15.139 7.187 14.823 1.00 95.31 113 TRP A C 1
ATOM 851 O O . TRP A 1 113 ? -15.780 6.772 13.860 1.00 95.31 113 TRP A O 1
ATOM 861 N N . LEU A 1 114 ? -15.680 7.977 15.758 1.00 94.12 114 LEU A N 1
ATOM 862 C CA . LEU A 1 114 ? -17.058 8.459 15.671 1.00 94.12 114 LEU A CA 1
ATOM 863 C C . LEU A 1 114 ? -17.179 9.517 14.573 1.00 94.12 114 LEU A C 1
ATOM 865 O O . LEU A 1 114 ? -18.084 9.444 13.745 1.00 94.12 114 LEU A O 1
ATOM 869 N N . LYS A 1 115 ? -16.225 10.454 14.508 1.00 94.94 115 LYS A N 1
ATOM 870 C CA . LYS A 1 115 ? -16.126 11.430 13.416 1.00 94.94 115 LYS A CA 1
ATOM 871 C C . LYS A 1 115 ? -15.923 10.747 12.064 1.00 94.94 115 LYS A C 1
ATOM 873 O O . LYS A 1 115 ? -16.580 11.122 11.092 1.00 94.94 115 LYS A O 1
ATOM 878 N N . VAL A 1 116 ? -15.054 9.733 11.999 1.00 96.81 116 VAL A N 1
ATOM 879 C CA . VAL A 1 116 ? -14.852 8.925 10.783 1.00 96.81 116 VAL A CA 1
ATOM 880 C C . VAL A 1 116 ? -16.160 8.258 10.366 1.00 96.81 116 VAL A C 1
ATOM 882 O O . VAL A 1 116 ? -16.568 8.395 9.217 1.00 96.81 116 VAL A O 1
ATOM 885 N N . GLN A 1 117 ? -16.846 7.596 11.298 1.00 96.81 117 GLN A N 1
ATOM 886 C CA . GLN A 1 117 ? -18.114 6.928 11.023 1.00 96.81 117 GLN A CA 1
ATOM 887 C C . GLN A 1 117 ? -19.183 7.914 10.544 1.00 96.81 117 GLN A C 1
ATOM 889 O O . GLN A 1 117 ? -19.761 7.698 9.490 1.00 96.81 117 GLN A O 1
ATOM 894 N N . HIS A 1 118 ? -19.389 9.034 11.242 1.00 96.12 118 HIS A N 1
ATOM 895 C CA . HIS A 1 118 ? -20.338 10.072 10.822 1.00 96.12 118 HIS A CA 1
ATOM 896 C C . HIS A 1 118 ? -20.024 10.623 9.425 1.00 96.12 118 HIS A C 1
ATOM 898 O O . HIS A 1 118 ? -20.937 10.936 8.666 1.00 96.12 118 HIS A O 1
ATOM 904 N N . THR A 1 119 ? -18.739 10.737 9.079 1.00 95.94 119 THR A N 1
ATOM 905 C CA . THR A 1 119 ? -18.319 11.181 7.744 1.00 95.94 119 THR A CA 1
ATOM 906 C C . THR A 1 119 ? -18.704 10.160 6.674 1.00 95.94 119 THR A C 1
ATOM 908 O O . THR A 1 119 ? -19.229 10.545 5.635 1.00 95.94 119 THR A O 1
ATOM 911 N N . LEU A 1 120 ? -18.471 8.868 6.926 1.00 96.50 120 LEU A N 1
ATOM 912 C CA . LEU A 1 120 ? -18.800 7.789 5.987 1.00 96.50 120 LEU A CA 1
ATOM 913 C C . LEU A 1 120 ? -20.311 7.536 5.882 1.00 96.50 120 LEU A C 1
ATOM 915 O O . LEU A 1 120 ? -20.815 7.262 4.795 1.00 96.50 120 LEU A O 1
ATOM 919 N N . ASP A 1 121 ? -21.036 7.661 6.992 1.00 95.88 121 ASP A N 1
ATOM 920 C CA . ASP A 1 121 ? -22.492 7.510 7.056 1.00 95.88 121 ASP A CA 1
ATOM 921 C C . ASP A 1 121 ? -23.221 8.658 6.336 1.00 95.88 121 ASP A C 1
ATOM 923 O O . ASP A 1 121 ? -24.351 8.482 5.885 1.00 95.88 121 ASP A O 1
ATOM 927 N N . GLY A 1 122 ? -22.580 9.827 6.215 1.00 94.62 122 GLY A N 1
ATOM 928 C CA . GLY A 1 122 ? -23.108 10.994 5.505 1.00 94.62 122 GLY A CA 1
ATOM 929 C C . GLY A 1 122 ? -22.973 10.942 3.979 1.00 94.62 122 GLY A C 1
ATOM 930 O O . GLY A 1 122 ? -23.427 11.871 3.312 1.00 94.62 122 GLY A O 1
ATOM 931 N N . ILE A 1 123 ? -22.349 9.898 3.423 1.00 97.00 123 ILE A N 1
ATOM 932 C CA . ILE A 1 123 ? -22.172 9.731 1.976 1.00 97.00 123 ILE A CA 1
ATOM 933 C C . ILE A 1 123 ? -23.516 9.312 1.351 1.00 97.00 123 ILE A C 1
ATOM 935 O O . ILE A 1 123 ? -24.067 8.286 1.755 1.00 97.00 123 ILE A O 1
ATOM 939 N N . PRO A 1 124 ? -24.068 10.078 0.388 1.00 95.06 124 PRO A N 1
ATOM 940 C CA . PRO A 1 124 ? -25.377 9.788 -0.199 1.00 95.06 124 PRO A CA 1
ATOM 941 C C . PRO A 1 124 ? -25.371 8.599 -1.171 1.00 95.06 124 PRO A C 1
ATOM 943 O O . PRO A 1 124 ? -26.424 8.013 -1.424 1.00 95.06 124 PRO A O 1
ATOM 946 N N . GLU A 1 125 ? -24.217 8.256 -1.746 1.00 95.50 125 GLU A N 1
ATOM 947 C CA . GLU A 1 125 ? -24.056 7.138 -2.671 1.00 95.50 125 GLU A CA 1
ATOM 948 C C . GLU A 1 125 ? -24.310 5.776 -2.000 1.00 95.50 125 GLU A C 1
ATOM 950 O O . GLU A 1 125 ? -24.088 5.580 -0.805 1.00 95.50 125 GLU A O 1
ATOM 955 N N . GLU A 1 126 ? -24.733 4.788 -2.794 1.00 93.69 126 GLU A N 1
ATOM 956 C CA . GLU A 1 126 ? -24.947 3.421 -2.313 1.00 93.69 126 GLU A CA 1
ATOM 957 C C . GLU A 1 126 ? -23.643 2.816 -1.772 1.00 93.69 126 GLU A C 1
ATOM 959 O O . GLU A 1 126 ? -22.620 2.806 -2.469 1.00 93.69 126 GLU A O 1
ATOM 964 N N . ARG A 1 127 ? -23.672 2.279 -0.541 1.00 92.00 127 ARG A N 1
ATOM 965 C CA . ARG A 1 127 ? -22.496 1.641 0.068 1.00 92.00 127 ARG A CA 1
ATOM 966 C C . ARG A 1 127 ? -21.931 0.548 -0.834 1.00 92.00 127 ARG A C 1
ATOM 968 O O . ARG A 1 127 ? -22.657 -0.219 -1.449 1.00 92.00 127 ARG A O 1
ATOM 975 N N . GLU A 1 128 ? -20.607 0.456 -0.845 1.00 88.25 128 GLU A N 1
ATOM 976 C CA . GLU A 1 128 ? -19.823 -0.457 -1.688 1.00 88.25 128 GLU A CA 1
ATOM 977 C C . GLU A 1 128 ? -19.838 -0.168 -3.202 1.00 88.25 128 GLU A C 1
ATOM 979 O O . GLU A 1 128 ? -19.116 -0.846 -3.938 1.00 88.25 128 GLU A O 1
ATOM 984 N N . SER A 1 129 ? -20.561 0.854 -3.675 1.00 93.12 129 SER A N 1
ATOM 985 C CA . SER A 1 129 ? -20.458 1.316 -5.065 1.00 93.12 129 SER A CA 1
ATOM 986 C C . SER A 1 129 ? -19.126 2.030 -5.341 1.00 93.12 129 SER A C 1
ATOM 988 O O . SER A 1 129 ? -18.480 2.567 -4.437 1.00 93.12 129 SER A O 1
ATOM 990 N N . GLU A 1 130 ? -18.711 2.075 -6.610 1.00 92.12 130 GLU A N 1
ATOM 991 C CA . GLU A 1 130 ? -17.507 2.807 -7.036 1.00 92.12 130 GLU A CA 1
ATOM 992 C C . GLU A 1 130 ? -17.582 4.301 -6.677 1.00 92.12 130 GLU A C 1
ATOM 994 O O . GLU A 1 130 ? -16.609 4.870 -6.178 1.00 92.12 130 GLU A O 1
ATOM 999 N N . ALA A 1 131 ? -18.755 4.917 -6.851 1.00 93.88 131 ALA A N 1
ATOM 1000 C CA . ALA A 1 131 ? -18.986 6.316 -6.500 1.00 93.88 131 ALA A CA 1
ATOM 1001 C C . ALA A 1 131 ? -18.848 6.557 -4.986 1.00 93.88 131 ALA A C 1
ATOM 1003 O O . ALA A 1 131 ? -18.177 7.505 -4.578 1.00 93.88 131 ALA A O 1
ATOM 1004 N N . TRP A 1 132 ? -19.385 5.651 -4.159 1.00 96.38 132 TRP A N 1
ATOM 1005 C CA . TRP A 1 132 ? -19.236 5.717 -2.704 1.00 96.38 132 TRP A CA 1
ATOM 1006 C C . TRP A 1 132 ? -17.772 5.615 -2.271 1.00 96.38 132 TRP A C 1
ATOM 1008 O O . TRP A 1 132 ? -17.319 6.407 -1.449 1.00 96.38 132 TRP A O 1
ATOM 1018 N N . PHE A 1 133 ? -16.993 4.689 -2.847 1.00 95.00 133 PHE A N 1
ATOM 1019 C CA . PHE A 1 133 ? -15.567 4.576 -2.519 1.00 95.00 133 PHE A CA 1
ATOM 1020 C C . PHE A 1 133 ? -14.787 5.831 -2.914 1.00 95.00 133 PHE A C 1
ATOM 1022 O O . PHE A 1 133 ? -13.941 6.288 -2.143 1.00 95.00 133 PHE A O 1
ATOM 1029 N N . LYS A 1 134 ? -15.075 6.402 -4.088 1.00 94.06 134 LYS A N 1
ATOM 1030 C CA . LYS A 1 134 ? -14.452 7.649 -4.540 1.00 94.06 134 LYS A CA 1
ATOM 1031 C C . LYS A 1 134 ? -14.726 8.798 -3.571 1.00 94.06 134 LYS A C 1
ATOM 1033 O O . LYS A 1 134 ? -13.793 9.505 -3.185 1.00 94.06 134 LYS A O 1
ATOM 1038 N N . GLU A 1 135 ? -15.973 8.947 -3.138 1.00 95.12 135 GLU A N 1
ATOM 1039 C CA . GLU A 1 135 ? -16.356 9.991 -2.188 1.00 95.12 135 GLU A CA 1
ATOM 1040 C C . GLU A 1 135 ? -15.771 9.745 -0.790 1.00 95.12 135 GLU A C 1
ATOM 1042 O O . GLU A 1 135 ? -15.243 10.667 -0.165 1.00 95.12 135 GLU A O 1
ATOM 1047 N N . ALA A 1 136 ? -15.736 8.492 -0.333 1.00 96.56 136 ALA A N 1
ATOM 1048 C CA . ALA A 1 136 ? -15.095 8.114 0.922 1.00 96.56 136 ALA A CA 1
ATOM 1049 C C . ALA A 1 136 ? -13.597 8.457 0.927 1.00 96.56 136 ALA A C 1
ATOM 1051 O O . ALA A 1 136 ? -13.096 9.032 1.892 1.00 96.56 136 ALA A O 1
ATOM 1052 N N . VAL A 1 137 ? -12.875 8.165 -0.161 1.00 95.12 137 VAL A N 1
ATOM 1053 C CA . VAL A 1 137 ? -11.457 8.538 -0.309 1.00 95.12 137 VAL A CA 1
ATOM 1054 C C . VAL A 1 137 ? -11.276 10.055 -0.229 1.00 95.12 137 VAL A C 1
ATOM 1056 O O . VAL A 1 137 ? -10.391 10.528 0.486 1.00 95.12 137 VAL A O 1
ATOM 1059 N N . ARG A 1 138 ? -12.129 10.821 -0.919 1.00 93.56 138 ARG A N 1
ATOM 1060 C CA . ARG A 1 138 ? -12.093 12.289 -0.895 1.00 93.56 138 ARG A CA 1
ATOM 1061 C C . ARG A 1 138 ? -12.301 12.835 0.518 1.00 93.56 138 ARG A C 1
ATOM 1063 O O . ARG A 1 138 ? -11.533 13.684 0.966 1.00 93.56 138 ARG A O 1
ATOM 1070 N N . LEU A 1 139 ? -13.322 12.348 1.219 1.00 94.19 139 LEU A N 1
ATOM 1071 C CA . LEU A 1 139 ? -13.694 12.817 2.555 1.00 94.19 139 LEU A CA 1
ATOM 1072 C C . LEU A 1 139 ? -12.707 12.391 3.648 1.00 94.19 139 LEU A C 1
ATOM 1074 O O . LEU A 1 139 ? -12.547 13.112 4.631 1.00 94.19 139 LEU A O 1
ATOM 1078 N N . LEU A 1 140 ? -12.027 11.252 3.484 1.00 95.38 140 LEU A N 1
ATOM 1079 C CA . LEU A 1 140 ? -11.019 10.773 4.433 1.00 95.38 140 LEU A CA 1
ATOM 1080 C C . LEU A 1 140 ? -9.624 11.373 4.207 1.00 95.38 140 LEU A C 1
ATOM 1082 O O . LEU A 1 140 ? -8.768 11.214 5.071 1.00 95.38 140 LEU A O 1
ATOM 1086 N N . SER A 1 141 ? -9.372 12.092 3.110 1.00 92.75 141 SER A N 1
ATOM 1087 C CA . SER A 1 141 ? -8.067 12.722 2.832 1.00 92.75 141 SER A CA 1
ATOM 1088 C C . SER A 1 141 ? -7.478 13.519 4.027 1.00 92.75 141 SER A C 1
ATOM 1090 O O . SER A 1 141 ? -6.311 13.294 4.376 1.00 92.75 141 SER A O 1
ATOM 1092 N N . PRO A 1 142 ? -8.263 14.318 4.789 1.00 92.94 142 PRO A N 1
ATOM 1093 C CA . PRO A 1 142 ? -7.764 14.998 5.990 1.00 92.94 142 PRO A CA 1
ATOM 1094 C C . PRO A 1 142 ? -7.302 14.051 7.110 1.00 92.94 142 PRO A C 1
ATOM 1096 O O . PRO A 1 142 ? -6.320 14.341 7.797 1.00 92.94 142 PRO A O 1
ATOM 1099 N N . LEU A 1 143 ? -7.964 12.897 7.289 1.00 95.12 143 LEU A N 1
ATOM 1100 C CA . LEU A 1 143 ? -7.527 11.862 8.235 1.00 95.12 143 LEU A CA 1
ATOM 1101 C C . LEU A 1 143 ? -6.134 11.353 7.857 1.00 95.12 143 LEU A C 1
ATOM 1103 O O . LEU A 1 143 ? -5.261 11.266 8.719 1.00 95.12 143 LEU A O 1
ATOM 1107 N N . LEU A 1 144 ? -5.910 11.056 6.573 1.00 95.12 144 LEU A N 1
ATOM 1108 C CA . LEU A 1 144 ? -4.630 10.545 6.075 1.00 95.12 144 LEU A CA 1
ATOM 1109 C C . LEU A 1 144 ? -3.499 11.548 6.350 1.00 95.12 144 LEU A C 1
ATOM 1111 O O . LEU A 1 144 ? -2.409 11.182 6.804 1.00 95.12 144 LEU A O 1
ATOM 1115 N N . HIS A 1 145 ? -3.770 12.833 6.125 1.00 91.19 145 HIS A N 1
ATOM 1116 C CA . HIS A 1 145 ? -2.829 13.904 6.424 1.00 91.19 145 HIS A CA 1
ATOM 1117 C C . HIS A 1 145 ? -2.540 14.029 7.930 1.00 91.19 145 HIS A C 1
ATOM 1119 O O . HIS A 1 145 ? -1.377 14.128 8.336 1.00 91.19 145 HIS A O 1
ATOM 1125 N N . HIS A 1 146 ? -3.572 13.968 8.775 1.00 94.06 146 HIS A N 1
ATOM 1126 C CA . HIS A 1 146 ? -3.414 14.008 10.230 1.00 94.06 146 HIS A CA 1
ATOM 1127 C C . HIS A 1 146 ? -2.630 12.805 10.768 1.00 94.06 146 HIS A C 1
ATOM 1129 O O . HIS A 1 146 ? -1.785 12.989 11.645 1.00 94.06 146 HIS A O 1
ATOM 1135 N N . CYS A 1 147 ? -2.809 11.611 10.197 1.00 95.69 147 CYS A N 1
ATOM 1136 C CA . CYS A 1 147 ? -1.986 10.444 10.514 1.00 95.69 147 CYS A CA 1
ATOM 1137 C C . CYS A 1 147 ? -0.501 10.689 10.211 1.00 95.69 147 CYS A C 1
ATOM 1139 O O . CYS A 1 147 ? 0.351 10.394 11.046 1.00 95.69 147 CYS A O 1
ATOM 1141 N N . HIS A 1 148 ? -0.167 11.269 9.052 1.00 93.69 148 HIS A N 1
ATOM 1142 C CA . HIS A 1 148 ? 1.230 11.602 8.750 1.00 93.69 148 HIS A CA 1
ATOM 1143 C C . HIS A 1 148 ? 1.807 12.629 9.723 1.00 93.69 148 HIS A C 1
ATOM 1145 O O . HIS A 1 148 ? 2.902 12.426 10.242 1.00 93.69 148 HIS A O 1
ATOM 1151 N N . ARG A 1 149 ? 1.068 13.708 10.009 1.00 91.81 149 ARG A N 1
ATOM 1152 C CA . ARG A 1 149 ? 1.500 14.730 10.973 1.00 91.81 149 ARG A CA 1
ATOM 1153 C C . ARG A 1 149 ? 1.729 14.144 12.365 1.00 91.81 149 ARG A C 1
ATOM 1155 O O . ARG A 1 149 ? 2.733 14.472 12.993 1.00 91.81 149 ARG A O 1
ATOM 1162 N N . CYS A 1 150 ? 0.834 13.264 12.811 1.00 93.62 150 CYS A N 1
ATOM 1163 C CA . CYS A 1 150 ? 0.973 12.530 14.065 1.00 93.62 150 CYS A CA 1
ATOM 1164 C C . CYS A 1 150 ? 2.252 11.689 14.066 1.00 93.62 150 CYS A C 1
ATOM 1166 O O . CYS A 1 150 ? 3.066 11.814 14.977 1.00 93.62 1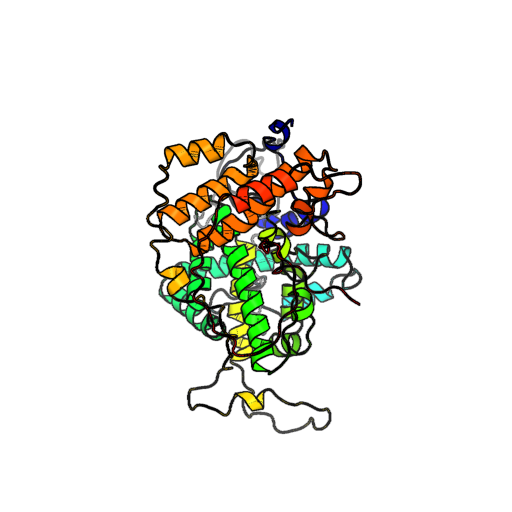50 CYS A O 1
ATOM 1168 N N . LEU A 1 151 ? 2.501 10.921 13.001 1.00 93.94 151 LEU A N 1
ATOM 1169 C CA . LEU A 1 151 ? 3.702 10.096 12.899 1.00 93.94 151 LEU A CA 1
ATOM 1170 C C . LEU A 1 151 ? 4.996 10.927 12.906 1.00 93.94 151 LEU A C 1
ATOM 1172 O O . LEU A 1 151 ? 5.928 10.599 13.634 1.00 93.94 151 LEU A O 1
ATOM 1176 N N . VAL A 1 152 ? 5.040 12.028 12.149 1.00 91.94 152 VAL A N 1
ATOM 1177 C CA . VAL A 1 152 ? 6.186 12.954 12.134 1.00 91.94 152 VAL A CA 1
ATOM 1178 C C . VAL A 1 152 ? 6.438 13.541 13.517 1.00 91.94 152 VAL A C 1
ATOM 1180 O O . VAL A 1 152 ? 7.587 13.602 13.948 1.00 91.94 152 VAL A O 1
ATOM 1183 N N . ASN A 1 153 ? 5.379 13.939 14.228 1.00 89.75 153 ASN A N 1
ATOM 1184 C CA . ASN A 1 153 ? 5.495 14.427 15.598 1.00 89.75 153 ASN A CA 1
ATOM 1185 C C . ASN A 1 153 ? 6.103 13.353 16.511 1.00 89.75 153 ASN A C 1
ATOM 1187 O O . ASN A 1 153 ? 7.025 13.646 17.263 1.00 89.75 153 ASN A O 1
ATOM 1191 N N . LEU A 1 154 ? 5.656 12.102 16.386 1.00 89.19 154 LEU A N 1
ATOM 1192 C CA . LEU A 1 154 ? 6.119 11.013 17.241 1.00 89.19 154 LEU A CA 1
ATOM 1193 C C . LEU A 1 154 ? 7.577 10.620 17.001 1.00 89.19 154 LEU A C 1
ATOM 1195 O O . LEU A 1 154 ? 8.272 10.254 17.942 1.00 89.19 154 LEU A O 1
ATOM 1199 N N . VAL A 1 155 ? 8.047 10.701 15.758 1.00 88.62 155 VAL A N 1
ATOM 1200 C CA . VAL A 1 155 ? 9.432 10.358 15.397 1.00 88.62 155 VAL A CA 1
ATOM 1201 C C . VAL A 1 155 ? 10.405 11.514 15.691 1.00 88.62 155 VAL A C 1
AT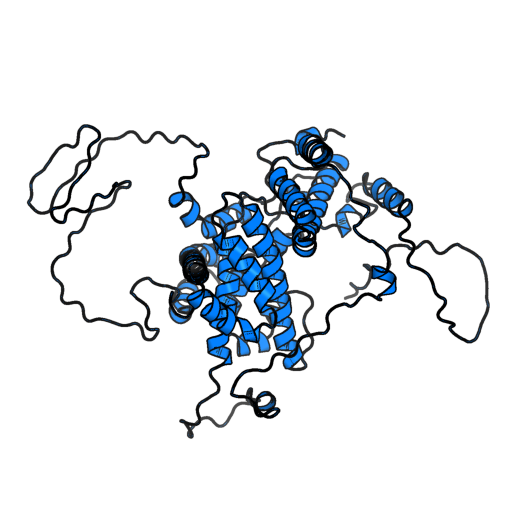OM 1203 O O . VAL A 1 155 ? 11.617 11.306 15.725 1.00 88.62 155 VAL A O 1
ATOM 1206 N N . ALA A 1 156 ? 9.907 12.730 15.949 1.00 86.31 156 ALA A N 1
ATOM 1207 C CA . ALA A 1 156 ? 10.741 13.915 16.161 1.00 86.31 156 ALA A CA 1
ATOM 1208 C C . ALA A 1 156 ? 11.580 13.874 17.452 1.00 86.31 156 ALA A C 1
ATOM 1210 O O . ALA A 1 156 ? 12.606 14.551 17.532 1.00 86.31 156 ALA A O 1
ATOM 1211 N N . SER A 1 157 ? 11.171 13.101 18.464 1.00 82.50 157 SER A N 1
ATOM 1212 C CA . SER A 1 157 ? 11.911 12.980 19.724 1.00 82.50 157 SER A CA 1
ATOM 1213 C C . SER A 1 157 ? 11.962 11.546 20.244 1.00 82.50 157 SER A C 1
ATOM 1215 O O . SER A 1 157 ? 11.014 10.776 20.113 1.00 82.50 157 SER A O 1
ATOM 1217 N N . GLN A 1 158 ? 13.062 11.194 20.919 1.00 80.62 158 GLN A N 1
ATOM 1218 C CA . GLN A 1 158 ? 13.265 9.849 21.471 1.00 80.62 158 GLN A CA 1
ATOM 1219 C C . GLN A 1 158 ? 12.160 9.435 22.459 1.00 80.62 158 GLN A C 1
ATOM 1221 O O . GLN A 1 158 ? 11.762 8.271 22.488 1.00 80.62 158 GLN A O 1
ATOM 1226 N N . HIS A 1 159 ? 11.645 10.382 23.253 1.00 78.88 159 HIS A N 1
ATOM 1227 C CA . HIS A 1 159 ? 10.553 10.117 24.191 1.00 78.88 159 HIS A CA 1
ATOM 1228 C C . HIS A 1 159 ? 9.263 9.719 23.463 1.00 78.88 159 HIS A C 1
ATOM 1230 O O . HIS A 1 159 ? 8.602 8.758 23.848 1.00 78.88 159 HIS A O 1
ATOM 1236 N N . GLN A 1 160 ? 8.921 10.415 22.381 1.00 80.31 160 GLN A N 1
ATOM 1237 C CA . GLN A 1 160 ? 7.708 10.132 21.619 1.00 80.31 160 GLN A CA 1
ATOM 1238 C C . GLN A 1 160 ? 7.840 8.861 20.765 1.00 80.31 160 GLN A C 1
ATOM 1240 O O . GLN A 1 160 ? 6.880 8.096 20.657 1.00 80.31 160 GLN A O 1
ATOM 1245 N N . THR A 1 161 ? 9.045 8.539 20.282 1.00 85.69 161 THR A N 1
ATOM 1246 C CA . THR A 1 161 ? 9.321 7.250 19.629 1.00 85.69 161 THR A CA 1
ATOM 1247 C C . THR A 1 161 ? 9.053 6.075 20.575 1.00 85.69 161 THR A C 1
ATOM 1249 O O . THR A 1 161 ? 8.569 5.030 20.140 1.00 85.69 161 THR A O 1
ATOM 1252 N N . HIS A 1 162 ? 9.298 6.238 21.881 1.00 87.88 162 HIS A N 1
ATOM 1253 C CA . HIS A 1 162 ? 8.957 5.218 22.876 1.00 87.88 162 HIS A CA 1
ATOM 1254 C C . HIS A 1 162 ? 7.437 5.018 23.012 1.00 87.88 162 HIS A C 1
ATOM 1256 O O . HIS A 1 162 ? 6.986 3.883 23.159 1.00 87.88 162 HIS A O 1
ATOM 1262 N N . VAL A 1 163 ? 6.638 6.088 22.920 1.00 88.94 163 VAL A N 1
ATOM 1263 C CA . VAL A 1 163 ? 5.165 5.995 22.922 1.00 88.94 163 VAL A CA 1
ATOM 1264 C C . VAL A 1 163 ? 4.683 5.174 21.729 1.00 88.94 163 VAL A C 1
ATOM 1266 O O . VAL A 1 163 ? 3.935 4.213 21.905 1.00 88.94 163 VAL A O 1
ATOM 1269 N N . LEU A 1 164 ? 5.167 5.495 20.526 1.00 91.06 164 LEU A N 1
ATOM 1270 C CA . LEU A 1 164 ? 4.832 4.744 19.316 1.00 91.06 164 LEU A CA 1
ATOM 1271 C C . LEU A 1 164 ? 5.269 3.275 19.423 1.00 91.06 164 LEU A C 1
ATOM 1273 O O . LEU A 1 164 ? 4.489 2.376 19.124 1.00 91.06 164 LEU A O 1
ATOM 1277 N N . SER A 1 165 ? 6.492 3.027 19.900 1.00 92.38 165 SER A N 1
ATOM 1278 C CA . SER A 1 165 ? 7.016 1.676 20.130 1.00 92.38 165 SER A CA 1
ATOM 1279 C C . SER A 1 165 ? 6.105 0.862 21.051 1.00 92.38 165 SER A C 1
ATOM 1281 O O . SER A 1 165 ? 5.737 -0.262 20.713 1.00 92.38 165 SER A O 1
ATOM 1283 N N . HIS A 1 166 ? 5.670 1.451 22.172 1.00 90.56 166 HIS A N 1
ATOM 1284 C CA . HIS A 1 166 ? 4.754 0.819 23.120 1.00 90.56 166 HIS A CA 1
ATOM 1285 C C . HIS A 1 166 ? 3.399 0.478 22.482 1.00 90.56 166 HIS A C 1
ATOM 1287 O O . HIS A 1 166 ? 2.917 -0.646 22.615 1.00 90.56 166 HIS A O 1
ATOM 1293 N N . LEU A 1 167 ? 2.805 1.415 21.736 1.00 91.75 167 LEU A N 1
ATOM 1294 C CA . LEU A 1 167 ? 1.533 1.192 21.040 1.00 91.75 167 LEU A CA 1
ATOM 1295 C C . LEU A 1 167 ? 1.635 0.126 19.943 1.00 91.75 167 LEU A C 1
ATOM 1297 O O . LEU A 1 167 ? 0.647 -0.523 19.628 1.00 91.75 167 LEU A O 1
ATOM 1301 N N . LEU A 1 168 ? 2.815 -0.110 19.377 1.00 93.31 168 LEU A N 1
ATOM 1302 C CA . LEU A 1 168 ? 3.010 -1.122 18.340 1.00 93.31 168 LEU A CA 1
ATOM 1303 C C . LEU A 1 168 ? 3.384 -2.506 18.888 1.00 93.31 168 LEU A C 1
ATOM 1305 O O . LEU A 1 168 ? 3.466 -3.448 18.100 1.00 93.31 168 LEU A O 1
ATOM 1309 N N . GLN A 1 169 ? 3.587 -2.685 20.199 1.00 90.50 169 GLN A N 1
ATOM 1310 C CA . GLN A 1 169 ? 4.059 -3.960 20.771 1.00 90.50 169 GLN A CA 1
ATOM 1311 C C . GLN A 1 169 ? 3.175 -5.160 20.410 1.00 90.50 169 GLN A C 1
ATOM 1313 O O . GLN A 1 169 ? 3.691 -6.236 20.102 1.00 90.50 169 GLN A O 1
ATOM 1318 N N . TRP A 1 170 ? 1.855 -4.964 20.375 1.00 88.81 170 TRP A N 1
ATOM 1319 C CA . TRP A 1 170 ? 0.887 -6.021 20.060 1.00 88.81 170 TRP A CA 1
ATOM 1320 C C . TRP A 1 170 ? 1.041 -6.590 18.640 1.00 88.81 170 TRP A C 1
ATOM 1322 O O . TRP A 1 170 ? 0.594 -7.700 18.370 1.00 88.81 170 TRP A O 1
ATOM 1332 N N . THR A 1 171 ? 1.687 -5.850 17.734 1.00 90.56 171 THR A N 1
ATOM 1333 C CA . THR A 1 171 ? 1.892 -6.267 16.340 1.00 90.56 171 THR A CA 1
ATOM 1334 C C . THR A 1 171 ? 2.965 -7.342 16.180 1.00 90.56 171 THR A C 1
ATOM 1336 O O . THR A 1 171 ? 3.070 -7.943 15.113 1.00 90.56 171 THR A O 1
ATOM 1339 N N . CYS A 1 172 ? 3.821 -7.532 17.193 1.00 88.94 172 CYS A N 1
ATOM 1340 C CA . CYS A 1 172 ? 5.037 -8.346 17.108 1.00 88.94 172 CYS A CA 1
ATOM 1341 C C . CYS A 1 172 ? 5.969 -7.964 15.930 1.00 88.94 172 CYS A C 1
ATOM 1343 O O . CYS A 1 172 ? 6.780 -8.783 15.502 1.00 88.94 172 CYS A O 1
ATOM 1345 N N . GLN A 1 173 ? 5.852 -6.741 15.392 1.00 91.31 173 GLN A N 1
ATOM 1346 C CA . GLN A 1 173 ? 6.608 -6.226 14.237 1.00 91.31 173 GLN A CA 1
ATOM 1347 C C . GLN A 1 173 ? 7.138 -4.798 14.485 1.00 91.31 173 GLN A C 1
ATOM 1349 O O . GLN A 1 173 ? 7.321 -4.015 13.551 1.00 91.31 173 GLN A O 1
ATOM 1354 N N . VAL A 1 174 ? 7.396 -4.453 15.753 1.00 92.75 174 VAL A N 1
ATOM 1355 C CA . VAL A 1 174 ? 7.764 -3.094 16.197 1.00 92.75 174 VAL A CA 1
ATOM 1356 C C . VAL A 1 174 ? 8.963 -2.539 15.427 1.00 92.75 174 VAL A C 1
ATOM 1358 O O . VAL A 1 174 ? 8.869 -1.457 14.860 1.00 92.75 174 VAL A O 1
ATOM 1361 N N . GLU A 1 175 ? 10.069 -3.282 15.343 1.00 92.44 175 GLU A N 1
ATOM 1362 C CA . GLU A 1 175 ? 11.298 -2.811 14.682 1.00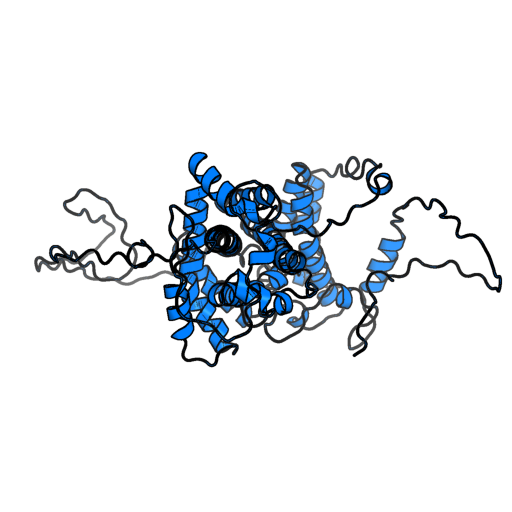 92.44 175 GLU A CA 1
ATOM 1363 C C . GLU A 1 175 ? 11.088 -2.493 13.194 1.00 92.44 175 GLU A C 1
ATOM 1365 O O . GLU A 1 175 ? 11.585 -1.483 12.685 1.00 92.44 175 GLU A O 1
ATOM 1370 N N . GLY A 1 176 ? 10.309 -3.327 12.498 1.00 93.19 176 GLY A N 1
ATOM 1371 C CA . GLY A 1 176 ? 9.964 -3.121 11.093 1.00 93.19 176 GLY A CA 1
ATOM 1372 C C . GLY A 1 176 ? 9.095 -1.879 10.889 1.00 93.19 176 GLY A C 1
ATOM 1373 O O . GLY A 1 176 ? 9.352 -1.082 9.985 1.00 93.19 176 GLY A O 1
ATOM 1374 N N . LEU A 1 177 ? 8.105 -1.668 11.759 1.00 96.44 177 LEU A N 1
ATOM 1375 C CA . LEU A 1 177 ? 7.215 -0.507 11.698 1.00 96.44 177 LEU A CA 1
ATOM 1376 C C . LEU A 1 177 ? 7.920 0.797 12.103 1.00 96.44 177 LEU A C 1
ATOM 1378 O O . LEU A 1 177 ? 7.705 1.824 11.457 1.00 96.44 177 LEU A O 1
ATOM 1382 N N . LEU A 1 178 ? 8.814 0.771 13.096 1.00 95.50 178 LEU A N 1
ATOM 1383 C CA . LEU A 1 178 ? 9.652 1.924 13.450 1.00 95.50 178 LEU A CA 1
ATOM 1384 C C . LEU A 1 178 ? 10.630 2.268 12.321 1.00 95.50 178 LEU A C 1
ATOM 1386 O O . LEU A 1 178 ? 10.740 3.431 11.944 1.00 95.50 178 LEU A O 1
ATOM 1390 N N . THR A 1 179 ? 11.243 1.260 11.692 1.00 94.00 179 THR A N 1
ATOM 1391 C CA . THR A 1 179 ? 12.062 1.455 10.485 1.00 94.00 179 THR A CA 1
ATOM 1392 C C . THR A 1 179 ? 11.272 2.152 9.375 1.00 94.00 179 THR A C 1
ATOM 1394 O O . THR A 1 179 ? 11.778 3.077 8.740 1.00 94.00 179 THR A O 1
ATOM 1397 N N . CYS A 1 180 ? 10.028 1.729 9.129 1.00 95.06 180 CYS A N 1
ATOM 1398 C CA . CYS A 1 180 ? 9.163 2.374 8.140 1.00 95.06 180 CYS A CA 1
ATOM 1399 C C . CYS A 1 180 ? 8.807 3.807 8.547 1.00 95.06 180 CYS A C 1
ATOM 1401 O O . CYS A 1 180 ? 8.817 4.694 7.700 1.00 95.06 180 CYS A O 1
ATOM 1403 N N . SER A 1 181 ? 8.552 4.046 9.833 1.00 95.19 181 SER A N 1
ATOM 1404 C CA . SER A 1 181 ? 8.262 5.380 10.372 1.00 95.19 181 SER A CA 1
ATOM 1405 C C . SER A 1 181 ? 9.426 6.341 10.131 1.00 95.19 181 SER A C 1
ATOM 1407 O O . SER A 1 181 ? 9.230 7.443 9.630 1.00 95.19 181 SER A O 1
ATOM 1409 N N . GLU A 1 182 ? 10.659 5.896 10.375 1.00 92.06 182 GLU A N 1
ATOM 1410 C CA . GLU A 1 182 ? 11.851 6.679 10.058 1.00 92.06 182 GLU A CA 1
ATOM 1411 C C . GLU A 1 182 ? 11.979 6.973 8.559 1.00 92.06 182 GLU A C 1
ATOM 1413 O O . GLU A 1 182 ? 12.303 8.099 8.191 1.00 92.06 182 GLU A O 1
ATOM 1418 N N . LEU A 1 183 ? 11.718 5.994 7.681 1.00 90.75 183 LEU A N 1
ATOM 1419 C CA . LEU A 1 183 ? 11.735 6.216 6.227 1.00 90.75 183 LEU A CA 1
ATOM 1420 C C . LEU A 1 183 ? 10.716 7.279 5.800 1.00 90.75 183 LEU A C 1
ATOM 1422 O O . LEU A 1 183 ? 11.025 8.099 4.943 1.00 90.75 183 LEU A O 1
ATOM 1426 N N . ILE A 1 184 ? 9.530 7.284 6.412 1.00 91.56 184 ILE A N 1
ATOM 1427 C CA . ILE A 1 184 ? 8.465 8.254 6.129 1.00 91.56 184 ILE A CA 1
ATOM 1428 C C . ILE A 1 184 ? 8.855 9.660 6.603 1.00 91.56 184 ILE A C 1
ATOM 1430 O O . ILE A 1 184 ? 8.617 10.639 5.902 1.00 91.56 184 ILE A O 1
ATOM 1434 N N . CYS A 1 185 ? 9.467 9.772 7.783 1.00 88.12 185 CYS A N 1
ATOM 1435 C CA . CYS A 1 185 ? 9.709 11.061 8.433 1.00 88.12 185 CYS A CA 1
ATOM 1436 C C . CYS A 1 185 ? 11.049 11.720 8.068 1.00 88.12 185 CYS A C 1
ATOM 1438 O O . CYS A 1 185 ? 11.260 12.881 8.412 1.00 88.12 185 CYS A O 1
ATOM 1440 N N . ARG A 1 186 ? 11.965 11.027 7.374 1.00 75.88 186 ARG A N 1
ATOM 1441 C CA . ARG A 1 186 ? 13.340 11.498 7.095 1.00 75.88 186 ARG A CA 1
ATOM 1442 C C . ARG A 1 186 ? 13.466 12.733 6.191 1.00 75.88 186 ARG A C 1
ATOM 1444 O O . ARG A 1 186 ? 14.587 13.129 5.886 1.00 75.88 186 ARG A O 1
ATOM 1451 N N . GLY A 1 187 ? 12.370 13.379 5.788 1.00 55.34 187 GLY A N 1
ATOM 1452 C CA . GLY A 1 187 ? 12.390 14.657 5.062 1.00 55.34 187 GLY A CA 1
ATOM 1453 C C . GLY A 1 187 ? 13.137 14.617 3.723 1.00 55.34 187 GLY A C 1
ATOM 1454 O O . GLY A 1 187 ? 13.417 15.664 3.141 1.00 55.34 187 GLY A O 1
ATOM 1455 N N . SER A 1 188 ? 13.483 13.428 3.224 1.00 50.84 188 SER A N 1
ATOM 1456 C CA . SER A 1 188 ? 14.123 13.263 1.932 1.00 50.84 188 SER A CA 1
ATOM 1457 C C . SER A 1 188 ? 13.089 13.572 0.851 1.00 50.84 188 SER A C 1
ATOM 1459 O O . SER A 1 188 ? 11.974 13.057 0.862 1.00 50.84 188 SER A O 1
ATOM 1461 N N . SER A 1 189 ? 13.468 14.365 -0.152 1.00 50.94 189 SER A N 1
ATOM 1462 C CA . SER A 1 189 ? 12.694 14.602 -1.385 1.00 50.94 189 SER A CA 1
ATOM 1463 C C . SER A 1 189 ? 12.491 13.322 -2.229 1.00 50.94 189 SER A C 1
ATOM 1465 O O . SER A 1 189 ? 12.239 13.388 -3.430 1.00 50.94 189 SER A O 1
ATOM 1467 N N . CYS A 1 190 ? 12.708 12.144 -1.639 1.00 60.41 190 CYS A N 1
ATOM 1468 C CA . CYS A 1 190 ? 12.834 10.867 -2.304 1.00 60.41 190 CYS A CA 1
ATOM 1469 C C . CYS A 1 190 ? 11.547 10.073 -2.101 1.00 60.41 190 CYS A C 1
ATOM 1471 O O . CYS A 1 190 ? 11.426 9.265 -1.182 1.00 60.41 190 CYS A O 1
ATOM 1473 N N . ASN A 1 191 ? 10.577 10.274 -2.992 1.00 70.81 191 ASN A N 1
ATOM 1474 C CA . ASN A 1 191 ? 9.281 9.602 -2.904 1.00 70.81 191 ASN A CA 1
ATOM 1475 C C . ASN A 1 191 ? 9.364 8.055 -2.895 1.00 70.81 191 ASN A C 1
ATOM 1477 O O . ASN A 1 191 ? 8.379 7.376 -2.612 1.00 70.81 191 ASN A O 1
ATOM 1481 N N . THR A 1 192 ? 10.531 7.473 -3.185 1.00 88.12 192 THR A N 1
ATOM 1482 C CA . THR A 1 192 ? 10.773 6.029 -3.097 1.00 88.12 192 THR A CA 1
ATOM 1483 C C . THR A 1 192 ? 10.837 5.507 -1.663 1.00 88.12 192 THR A C 1
ATOM 1485 O O . THR A 1 192 ? 10.549 4.332 -1.451 1.00 88.12 192 THR A O 1
ATOM 1488 N N . ASP A 1 193 ? 11.192 6.334 -0.673 1.00 90.12 193 ASP A N 1
ATOM 1489 C CA . ASP A 1 193 ? 11.183 5.913 0.737 1.00 90.12 193 ASP A CA 1
ATOM 1490 C C . ASP A 1 193 ? 9.747 5.650 1.210 1.00 90.12 193 ASP A C 1
ATOM 1492 O O . ASP A 1 193 ? 9.476 4.618 1.825 1.00 90.12 193 ASP A O 1
ATOM 1496 N N . HIS A 1 194 ? 8.801 6.504 0.806 1.00 89.88 194 HIS A N 1
ATOM 1497 C CA . HIS A 1 194 ? 7.374 6.294 1.064 1.00 89.88 194 HIS A CA 1
ATOM 1498 C C . HIS A 1 194 ? 6.853 5.019 0.390 1.00 89.88 194 HIS A C 1
ATOM 1500 O O . HIS A 1 194 ? 6.108 4.270 1.014 1.00 89.88 194 HIS A O 1
ATOM 1506 N N . LEU A 1 195 ? 7.279 4.728 -0.848 1.00 93.00 195 LEU A N 1
ATOM 1507 C CA . LEU A 1 195 ? 6.921 3.481 -1.537 1.00 93.00 195 LEU A CA 1
ATOM 1508 C C . LEU A 1 195 ? 7.486 2.247 -0.816 1.00 93.00 195 LEU A C 1
ATOM 1510 O O . LEU A 1 195 ? 6.782 1.257 -0.634 1.00 93.00 195 LEU A O 1
ATOM 1514 N N . THR A 1 196 ? 8.741 2.323 -0.364 1.00 94.06 196 THR A N 1
ATOM 1515 C CA . THR A 1 196 ? 9.400 1.252 0.405 1.00 94.06 196 THR A CA 1
ATOM 1516 C C . THR A 1 196 ? 8.641 0.967 1.700 1.00 94.06 196 THR A C 1
ATOM 1518 O O . THR A 1 196 ? 8.372 -0.192 2.033 1.00 94.06 196 THR A O 1
ATOM 1521 N N . ALA A 1 197 ? 8.264 2.029 2.417 1.00 94.94 197 ALA A N 1
ATOM 1522 C CA . ALA A 1 197 ? 7.460 1.937 3.625 1.00 94.94 197 ALA A CA 1
ATOM 1523 C C . ALA A 1 197 ? 6.061 1.380 3.324 1.00 94.94 197 ALA A C 1
ATOM 1525 O O . ALA A 1 197 ? 5.607 0.491 4.032 1.00 94.94 197 ALA A O 1
ATOM 1526 N N . LEU A 1 198 ? 5.397 1.823 2.252 1.00 95.75 198 LEU A N 1
ATOM 1527 C CA . LEU A 1 198 ? 4.064 1.346 1.870 1.00 95.75 198 LEU A CA 1
ATOM 1528 C C . LEU A 1 198 ? 4.044 -0.155 1.572 1.00 95.75 198 LEU A C 1
ATOM 1530 O O . LEU A 1 198 ? 3.189 -0.874 2.092 1.00 95.75 198 LEU A O 1
ATOM 1534 N N . LEU A 1 199 ? 5.002 -0.649 0.788 1.00 96.25 199 LEU A N 1
ATOM 1535 C CA . LEU A 1 199 ? 5.137 -2.081 0.508 1.00 96.25 199 LEU A CA 1
ATOM 1536 C C . LEU A 1 199 ? 5.344 -2.885 1.799 1.00 96.25 199 LEU A C 1
ATOM 1538 O O . LEU A 1 199 ? 4.659 -3.877 2.037 1.00 96.25 199 LEU A O 1
ATOM 1542 N N . SER A 1 200 ? 6.237 -2.412 2.669 1.00 95.94 200 SER A N 1
ATOM 1543 C CA . SER A 1 200 ? 6.553 -3.090 3.930 1.00 95.94 200 SER A CA 1
ATOM 1544 C C . SER A 1 200 ? 5.361 -3.092 4.893 1.00 95.94 200 SER A C 1
ATOM 1546 O O . SER A 1 200 ? 4.974 -4.142 5.403 1.00 95.94 200 SER A O 1
ATOM 1548 N N . VAL A 1 201 ? 4.735 -1.933 5.108 1.00 97.19 201 VAL A N 1
ATOM 1549 C CA . VAL A 1 201 ? 3.612 -1.773 6.038 1.00 97.19 201 VAL A CA 1
ATOM 1550 C C . VAL A 1 201 ? 2.391 -2.550 5.557 1.00 97.19 201 VAL A C 1
ATOM 1552 O O . VAL A 1 201 ? 1.770 -3.218 6.370 1.00 97.19 201 VAL A O 1
ATOM 1555 N N . THR A 1 202 ? 2.073 -2.555 4.257 1.00 96.56 202 THR A N 1
ATOM 1556 C CA . THR A 1 202 ? 0.937 -3.348 3.743 1.00 96.56 202 THR A CA 1
ATOM 1557 C C . THR A 1 202 ? 1.118 -4.851 3.976 1.00 96.56 202 THR A C 1
ATOM 1559 O O . THR A 1 202 ? 0.167 -5.509 4.399 1.00 96.56 202 THR A O 1
ATOM 1562 N N . ALA A 1 203 ? 2.328 -5.391 3.790 1.00 94.81 203 ALA A N 1
ATOM 1563 C CA . ALA A 1 203 ? 2.621 -6.791 4.102 1.00 94.81 203 ALA A CA 1
ATOM 1564 C C . ALA A 1 203 ? 2.558 -7.084 5.609 1.00 94.81 203 ALA A C 1
ATOM 1566 O O . ALA A 1 203 ? 2.011 -8.109 6.019 1.00 94.81 203 ALA A O 1
ATOM 1567 N N . VAL A 1 204 ? 3.070 -6.173 6.443 1.00 94.38 204 VAL A N 1
ATOM 1568 C CA . VAL A 1 204 ? 2.985 -6.288 7.905 1.00 94.38 204 VAL A CA 1
ATOM 1569 C C . VAL A 1 204 ? 1.527 -6.237 8.375 1.00 94.38 204 VAL A C 1
ATOM 1571 O O . VAL A 1 204 ? 1.124 -7.077 9.174 1.00 94.38 204 VAL A O 1
ATOM 1574 N N . THR A 1 205 ? 0.703 -5.333 7.843 1.00 95.44 205 THR A N 1
ATOM 1575 C CA . THR A 1 205 ? -0.734 -5.264 8.145 1.00 95.44 205 THR A CA 1
ATOM 1576 C C . THR A 1 205 ? -1.438 -6.574 7.783 1.00 95.44 205 THR A C 1
ATOM 1578 O O . THR A 1 205 ? -2.149 -7.130 8.616 1.00 95.44 205 THR A O 1
ATOM 1581 N N . GLU A 1 206 ? -1.210 -7.116 6.582 1.00 94.94 206 GLU A N 1
ATOM 1582 C CA . GLU A 1 206 ? -1.777 -8.407 6.162 1.00 94.94 206 GLU A CA 1
ATOM 1583 C C . GLU A 1 206 ? -1.322 -9.557 7.082 1.00 94.94 206 GLU A C 1
ATOM 1585 O O . GLU A 1 206 ? -2.121 -10.418 7.472 1.00 94.94 206 GLU A O 1
ATOM 1590 N N . ARG A 1 207 ? -0.050 -9.541 7.511 1.00 93.38 207 ARG A N 1
ATOM 1591 C CA . ARG A 1 207 ? 0.491 -10.509 8.473 1.00 93.38 207 ARG A CA 1
ATOM 1592 C C . ARG A 1 207 ? -0.225 -10.435 9.820 1.00 93.38 207 ARG A C 1
ATOM 1594 O O . ARG A 1 207 ? -0.717 -11.468 10.274 1.00 93.38 207 ARG A O 1
ATOM 1601 N N . ILE A 1 208 ? -0.316 -9.242 10.406 1.00 92.75 208 ILE A N 1
ATOM 1602 C CA . ILE A 1 208 ? -0.921 -8.989 11.721 1.00 92.75 208 ILE A CA 1
ATOM 1603 C C . ILE A 1 208 ? -2.398 -9.384 11.727 1.00 92.75 208 ILE A C 1
ATOM 1605 O O . ILE A 1 208 ? -2.843 -10.091 12.628 1.00 92.75 208 ILE A O 1
ATOM 1609 N N . LEU A 1 209 ? -3.159 -8.989 10.703 1.00 93.44 209 LEU A N 1
ATOM 1610 C CA . LEU A 1 209 ? -4.574 -9.349 10.593 1.00 93.44 209 LEU A CA 1
ATOM 1611 C C . LEU A 1 209 ? -4.760 -10.872 10.529 1.00 93.44 209 LEU A C 1
ATOM 1613 O O . LEU A 1 209 ? -5.633 -11.426 11.192 1.00 93.44 209 LEU A O 1
ATOM 1617 N N . GLY A 1 210 ? -3.910 -11.580 9.783 1.00 93.88 210 GLY A N 1
ATOM 1618 C CA . GLY A 1 210 ? -3.965 -13.039 9.764 1.00 93.88 210 GLY A CA 1
ATOM 1619 C C . GLY A 1 210 ? -3.530 -13.678 11.087 1.00 93.88 210 GLY A C 1
ATOM 1620 O O . GLY A 1 210 ? -4.083 -14.705 11.466 1.00 93.88 210 GLY A O 1
ATOM 1621 N N . ASP A 1 211 ? -2.591 -13.070 11.814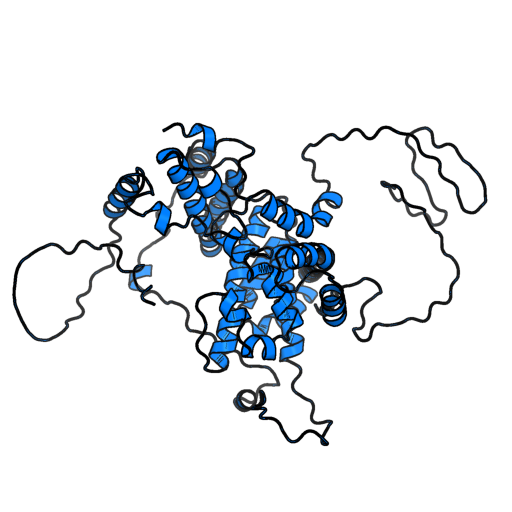 1.00 91.75 211 ASP A N 1
ATOM 1622 C CA . ASP A 1 211 ? -2.169 -13.536 13.141 1.00 91.75 211 ASP A CA 1
ATOM 1623 C C . ASP A 1 211 ? -3.290 -13.352 14.187 1.00 91.75 211 ASP A C 1
ATOM 1625 O O . ASP A 1 211 ? -3.468 -14.208 15.055 1.00 91.75 211 ASP A O 1
ATOM 1629 N N . LEU A 1 212 ? -4.137 -12.322 14.060 1.00 90.31 212 LEU A N 1
ATOM 1630 C CA . LEU A 1 212 ? -5.348 -12.169 14.881 1.00 90.31 212 LEU A CA 1
ATOM 1631 C C . LEU A 1 212 ? -6.352 -13.315 14.662 1.00 90.31 212 LEU A C 1
ATOM 1633 O O . LEU A 1 212 ? -6.858 -13.881 15.633 1.00 90.31 212 LEU A O 1
ATOM 1637 N N . LEU A 1 213 ? -6.617 -13.705 13.409 1.00 90.00 213 LEU A N 1
ATOM 1638 C CA . LEU A 1 213 ? -7.465 -14.871 13.116 1.00 90.00 213 LEU A CA 1
ATOM 1639 C C . LEU A 1 213 ? -6.833 -16.180 13.588 1.00 90.00 213 LEU A C 1
ATOM 1641 O O . LEU A 1 213 ? -7.514 -17.027 14.168 1.00 90.00 213 LEU A O 1
ATOM 1645 N N . TRP A 1 214 ? -5.529 -16.329 13.357 1.00 88.88 214 TRP A N 1
ATOM 1646 C CA . TRP A 1 214 ? -4.766 -17.496 13.780 1.00 88.88 214 TRP A CA 1
ATOM 1647 C C . TRP A 1 214 ? -4.815 -17.682 15.295 1.00 88.88 214 TRP A C 1
ATOM 1649 O O . TRP A 1 214 ? -5.026 -18.796 15.771 1.00 88.88 214 TRP A O 1
ATOM 1659 N N . THR A 1 215 ? -4.701 -16.581 16.045 1.00 86.38 215 THR A N 1
ATOM 1660 C CA . THR A 1 215 ? -4.862 -16.565 17.504 1.00 86.38 215 THR A CA 1
ATOM 1661 C C . THR A 1 215 ? -6.210 -17.160 17.897 1.00 86.38 215 THR A C 1
ATOM 1663 O O . THR A 1 215 ? -6.262 -17.970 18.806 1.00 86.38 215 THR A O 1
ATOM 1666 N N . ARG A 1 216 ? -7.287 -16.871 17.156 1.00 82.88 216 ARG A N 1
ATOM 1667 C CA . ARG A 1 216 ? -8.636 -17.421 17.390 1.00 82.88 216 ARG A CA 1
ATOM 1668 C C . ARG A 1 216 ? -8.854 -18.828 16.811 1.00 82.88 216 ARG A C 1
ATOM 1670 O O . ARG A 1 216 ? -9.999 -19.267 16.708 1.00 82.88 216 ARG A O 1
ATOM 1677 N N . HIS A 1 217 ? -7.790 -19.522 16.401 1.00 86.75 217 HIS A N 1
ATOM 1678 C CA . HIS A 1 217 ? -7.843 -20.831 15.738 1.00 86.75 217 HIS A CA 1
ATOM 1679 C C . HIS A 1 217 ? -8.756 -20.853 14.499 1.00 86.75 217 HIS A C 1
ATOM 1681 O O . HIS A 1 217 ? -9.372 -21.872 14.178 1.00 86.75 217 HIS A O 1
ATOM 1687 N N . LYS A 1 218 ? -8.863 -19.719 13.795 1.00 88.06 218 LYS A N 1
ATOM 1688 C CA . LYS A 1 218 ? -9.629 -19.600 12.552 1.00 88.06 218 LYS A CA 1
ATOM 1689 C C . LYS A 1 218 ? -8.715 -19.781 11.338 1.00 88.06 218 LYS A C 1
ATOM 1691 O O . LYS A 1 218 ? -7.559 -19.350 11.373 1.00 88.06 218 LYS A O 1
ATOM 1696 N N . PRO A 1 219 ? -9.217 -20.385 10.245 1.00 89.75 219 PRO A N 1
ATOM 1697 C CA . PRO A 1 219 ? -8.483 -20.406 8.989 1.00 89.75 219 PRO A CA 1
ATOM 1698 C C . PRO A 1 219 ? -8.276 -18.970 8.501 1.00 89.75 219 PRO A C 1
ATOM 1700 O O . PRO A 1 219 ? -9.197 -18.155 8.536 1.00 89.75 219 PRO A O 1
ATOM 1703 N N . VAL A 1 220 ? -7.063 -18.664 8.046 1.00 92.94 220 VAL A N 1
ATOM 1704 C CA . VAL A 1 220 ? -6.720 -17.336 7.532 1.00 92.94 220 VAL A CA 1
ATOM 1705 C C . VAL A 1 220 ? -6.996 -17.304 6.029 1.00 92.94 220 VAL A C 1
ATOM 1707 O O . VAL A 1 220 ? -6.358 -18.071 5.301 1.00 92.94 220 VAL A O 1
ATOM 1710 N N . PRO A 1 221 ? -7.911 -16.446 5.537 1.00 93.56 221 PRO A N 1
ATOM 1711 C CA . PRO A 1 221 ? -8.123 -16.284 4.105 1.00 93.56 221 PRO A CA 1
ATOM 1712 C C . PRO A 1 221 ? -6.840 -15.864 3.388 1.00 93.56 221 PRO A C 1
ATOM 1714 O O . PRO A 1 221 ? -6.054 -15.076 3.911 1.00 93.56 221 PRO A O 1
ATOM 1717 N N . PHE A 1 222 ? -6.652 -16.367 2.168 1.00 88.06 222 PHE A N 1
ATOM 1718 C CA . PHE A 1 222 ? -5.479 -16.040 1.356 1.00 88.06 222 PHE A CA 1
ATOM 1719 C C . PHE A 1 222 ? -5.485 -14.584 0.866 1.00 88.06 222 PHE A C 1
ATOM 1721 O O . PHE A 1 222 ? -4.434 -13.967 0.748 1.00 88.06 222 PHE A O 1
ATOM 1728 N N . LEU A 1 223 ? -6.664 -14.029 0.569 1.00 89.38 223 LEU A N 1
ATOM 1729 C CA . LEU A 1 223 ? -6.798 -12.666 0.061 1.00 89.38 223 LEU A CA 1
ATOM 1730 C C . LEU A 1 223 ? -7.075 -11.686 1.205 1.00 89.38 223 LEU A C 1
ATOM 1732 O O . LEU A 1 223 ? -8.030 -11.872 1.959 1.00 89.38 223 LEU A O 1
ATOM 1736 N N . LEU A 1 224 ? -6.321 -10.581 1.266 1.00 91.38 224 LEU A N 1
ATOM 1737 C CA . LEU A 1 224 ? -6.522 -9.502 2.247 1.00 91.38 224 LEU A CA 1
ATOM 1738 C C . LEU A 1 224 ? -7.965 -8.965 2.259 1.00 91.38 224 LEU A C 1
ATOM 1740 O O . LEU A 1 224 ? -8.518 -8.681 3.318 1.00 91.38 224 LEU A O 1
ATOM 1744 N N . ARG A 1 225 ? -8.605 -8.859 1.089 1.00 90.69 225 ARG A N 1
ATOM 1745 C CA . ARG A 1 225 ? -10.017 -8.458 0.983 1.00 90.69 225 ARG A CA 1
ATOM 1746 C C .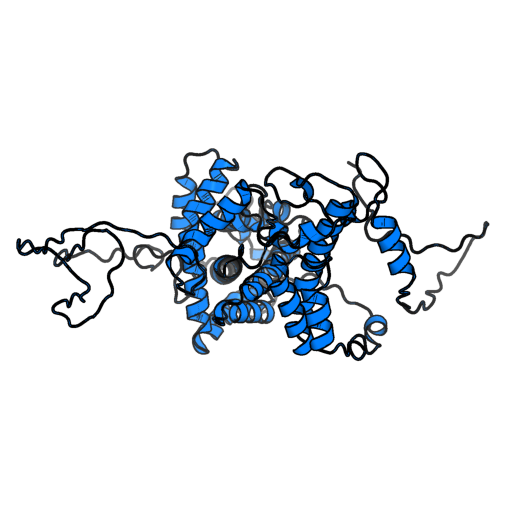 ARG A 1 225 ? -10.936 -9.390 1.768 1.00 90.69 225 ARG A C 1
ATOM 1748 O O . ARG A 1 225 ? -11.851 -8.928 2.441 1.00 90.69 225 ARG A O 1
ATOM 1755 N N . ASP A 1 226 ? -10.705 -10.691 1.652 1.00 92.19 226 ASP A N 1
ATOM 1756 C CA . ASP A 1 226 ? -11.556 -11.705 2.264 1.00 92.19 226 ASP A CA 1
ATOM 1757 C C . ASP A 1 226 ? -11.239 -11.817 3.763 1.00 92.19 226 ASP A C 1
ATOM 1759 O O . ASP A 1 226 ? -12.151 -11.948 4.574 1.00 92.19 226 ASP A O 1
ATOM 1763 N N . LEU A 1 227 ? -9.970 -11.624 4.146 1.00 93.56 227 LEU A N 1
ATOM 1764 C CA . LEU A 1 227 ? -9.537 -11.448 5.535 1.00 93.56 227 LEU A CA 1
ATOM 1765 C C . LEU A 1 227 ? -10.279 -10.288 6.220 1.00 93.56 227 LEU A C 1
ATOM 1767 O O . LEU A 1 227 ? -10.847 -10.473 7.295 1.00 93.56 227 LEU A O 1
ATOM 1771 N N . LEU A 1 228 ? -10.355 -9.120 5.573 1.00 94.12 228 LEU A N 1
ATOM 1772 C CA . LEU A 1 228 ? -11.082 -7.943 6.072 1.00 94.12 228 LEU A CA 1
ATOM 1773 C C . LEU A 1 228 ? -12.612 -8.104 6.075 1.00 94.12 228 LEU A C 1
ATOM 1775 O O . LEU A 1 228 ? -13.304 -7.278 6.661 1.00 94.12 228 LEU A O 1
ATOM 1779 N N . ARG A 1 229 ? -13.157 -9.139 5.428 1.00 92.94 229 ARG A N 1
ATOM 1780 C CA . ARG A 1 229 ? -14.592 -9.473 5.466 1.00 92.94 229 ARG A CA 1
ATOM 1781 C C . ARG A 1 229 ? -14.939 -10.484 6.556 1.00 92.94 229 ARG A C 1
ATOM 1783 O O . ARG A 1 229 ? -16.115 -10.786 6.746 1.00 92.94 229 ARG A O 1
ATOM 1790 N N . THR A 1 230 ? -13.945 -11.021 7.263 1.00 93.25 230 THR A N 1
ATOM 1791 C CA . THR A 1 230 ? -14.213 -11.965 8.349 1.00 93.25 230 THR A CA 1
ATOM 1792 C C . THR A 1 230 ? -14.842 -11.248 9.553 1.00 93.25 230 THR A C 1
ATOM 1794 O O . THR A 1 230 ? -14.309 -10.227 10.001 1.00 93.25 230 THR A O 1
ATOM 1797 N N . PRO A 1 231 ? -15.941 -11.781 10.125 1.00 91.06 231 PRO A N 1
ATOM 1798 C CA . PRO A 1 231 ? -16.588 -11.177 11.290 1.00 91.06 231 PRO A CA 1
ATOM 1799 C C . PRO A 1 231 ? -15.654 -11.040 12.494 1.00 91.06 231 PRO A C 1
ATOM 1801 O O . PRO A 1 231 ? -15.766 -10.081 13.247 1.00 91.06 231 PRO A O 1
ATOM 1804 N N . ASP A 1 232 ? -14.709 -11.969 12.663 1.00 89.75 232 ASP A N 1
ATOM 1805 C CA . ASP A 1 232 ? -13.727 -11.944 13.746 1.00 89.75 232 ASP A CA 1
ATOM 1806 C C . ASP A 1 232 ? -12.828 -10.697 13.690 1.00 89.75 232 ASP A C 1
ATOM 1808 O O . ASP A 1 232 ? -12.577 -10.080 14.724 1.00 89.75 232 ASP A O 1
ATOM 1812 N N . ILE A 1 233 ? -12.379 -10.281 12.501 1.00 91.62 233 ILE A N 1
ATOM 1813 C CA . ILE A 1 233 ? -11.569 -9.062 12.354 1.00 91.62 233 ILE A CA 1
ATOM 1814 C C . ILE A 1 233 ? -12.404 -7.819 12.660 1.00 91.62 233 ILE A C 1
ATOM 1816 O O . ILE A 1 233 ? -11.950 -6.945 13.399 1.00 91.62 233 ILE A O 1
ATOM 1820 N N . THR A 1 234 ? -13.645 -7.764 12.170 1.00 92.00 234 THR A N 1
ATOM 1821 C CA . THR A 1 234 ? -14.595 -6.693 12.505 1.00 92.00 234 THR A CA 1
ATOM 1822 C C . THR A 1 234 ? -14.899 -6.638 13.999 1.00 92.00 234 THR A C 1
ATOM 1824 O O . THR A 1 234 ? -14.976 -5.551 14.560 1.00 92.00 234 THR A O 1
ATOM 1827 N N . HIS A 1 235 ? -15.022 -7.785 14.661 1.00 88.38 235 HIS A N 1
ATOM 1828 C CA . HIS A 1 235 ? -15.256 -7.862 16.098 1.00 88.38 235 HIS A CA 1
ATOM 1829 C C . HIS A 1 235 ? -14.051 -7.361 16.906 1.00 88.38 235 HIS A C 1
ATOM 1831 O O . HIS A 1 235 ? -14.226 -6.735 17.945 1.00 88.38 235 HIS A O 1
ATOM 1837 N N . VAL A 1 236 ? -12.824 -7.643 16.456 1.00 86.31 236 VAL A N 1
ATOM 1838 C CA . VAL A 1 236 ? -11.600 -7.257 17.175 1.00 86.31 236 VAL A CA 1
ATOM 1839 C C . VAL A 1 236 ? -11.247 -5.783 16.964 1.00 86.31 236 VAL A C 1
ATOM 1841 O O . VAL A 1 236 ? -10.927 -5.091 17.925 1.00 86.31 236 VAL A O 1
ATOM 1844 N N . LEU A 1 237 ? -11.290 -5.289 15.724 1.00 90.44 237 LEU A N 1
ATOM 1845 C CA . LEU A 1 237 ? -10.866 -3.919 15.400 1.00 90.44 237 LEU A CA 1
ATOM 1846 C C . LEU A 1 237 ? -12.023 -2.909 15.402 1.00 90.44 237 LEU A C 1
ATOM 1848 O O . LEU A 1 237 ? -11.800 -1.699 15.478 1.00 90.44 237 LEU A O 1
ATOM 1852 N N . GLY A 1 238 ? -13.260 -3.388 15.329 1.00 91.75 238 GLY A N 1
ATOM 1853 C CA . GLY A 1 238 ? -14.449 -2.571 15.132 1.00 91.75 238 GLY A CA 1
ATOM 1854 C C . GLY A 1 238 ? -14.755 -2.312 13.648 1.00 91.75 238 GLY A C 1
ATOM 1855 O O . GLY A 1 238 ? -13.850 -2.295 12.805 1.00 91.75 238 GLY A O 1
ATOM 1856 N N . PRO A 1 239 ? -16.036 -2.082 13.306 1.00 94.38 239 PRO A N 1
ATOM 1857 C CA . PRO A 1 239 ? -16.495 -1.960 11.922 1.00 94.38 239 PRO A CA 1
ATOM 1858 C C . PRO A 1 239 ? -15.867 -0.780 11.179 1.00 94.38 239 PRO A C 1
ATOM 1860 O O . PRO A 1 239 ? -15.371 -0.967 10.071 1.00 94.38 239 PRO A O 1
ATOM 1863 N N . THR A 1 240 ? -15.796 0.398 11.802 1.00 96.12 240 THR A N 1
ATOM 1864 C CA . THR A 1 240 ? -15.270 1.613 11.161 1.00 96.12 240 THR A CA 1
ATOM 1865 C C . THR A 1 240 ? -13.795 1.477 10.779 1.00 96.12 240 THR A C 1
ATOM 1867 O O . THR A 1 240 ? -13.396 1.873 9.687 1.00 96.12 240 THR A O 1
ATOM 1870 N N . ARG A 1 241 ? -12.970 0.852 11.635 1.00 95.31 241 ARG A N 1
ATOM 1871 C CA . ARG A 1 241 ? -11.546 0.610 11.330 1.00 95.31 241 ARG A CA 1
ATOM 1872 C C . ARG A 1 241 ? -11.385 -0.316 10.134 1.00 95.31 241 ARG A C 1
ATOM 1874 O O . ARG A 1 241 ? -10.589 -0.045 9.237 1.00 95.31 241 ARG A O 1
ATOM 1881 N N . VAL A 1 242 ? -12.155 -1.403 10.117 1.00 95.94 242 VAL A N 1
ATOM 1882 C CA . VAL A 1 242 ? -12.151 -2.362 9.010 1.00 95.94 242 VAL A CA 1
ATOM 1883 C C . VAL A 1 242 ? -12.638 -1.708 7.720 1.00 95.94 242 VAL A C 1
ATOM 1885 O O . VAL A 1 242 ? -12.044 -1.943 6.672 1.00 95.94 242 VAL A O 1
ATOM 1888 N N . GLU A 1 243 ? -13.654 -0.848 7.777 1.00 96.44 243 GLU A N 1
ATOM 1889 C CA . GLU A 1 243 ? -14.138 -0.093 6.619 1.00 96.44 243 GLU A CA 1
ATOM 1890 C C . GLU A 1 243 ? -13.055 0.836 6.050 1.00 96.44 243 GLU A C 1
ATOM 1892 O O . GLU A 1 243 ? -12.788 0.794 4.848 1.00 96.44 243 GLU A O 1
ATOM 1897 N N . VAL A 1 244 ? -12.323 1.564 6.901 1.00 97.50 244 VAL A N 1
ATOM 1898 C CA . VAL A 1 244 ? -11.167 2.366 6.464 1.00 97.50 244 VAL A CA 1
ATOM 1899 C C . VAL A 1 244 ? -10.064 1.488 5.861 1.00 97.50 244 VAL A C 1
ATOM 1901 O O . VAL A 1 244 ? -9.558 1.798 4.784 1.00 97.50 244 VAL A O 1
ATOM 1904 N N . LEU A 1 245 ? -9.719 0.347 6.470 1.00 97.38 245 LEU A N 1
ATOM 1905 C CA . LEU A 1 245 ? -8.749 -0.591 5.883 1.00 97.38 245 LEU A CA 1
ATOM 1906 C C . LEU A 1 245 ? -9.220 -1.128 4.520 1.00 97.38 245 LEU A C 1
ATOM 1908 O O . LEU A 1 245 ? -8.413 -1.274 3.599 1.00 97.38 245 LEU A O 1
ATOM 1912 N N . ARG A 1 246 ? -10.523 -1.376 4.342 1.00 96.00 246 ARG A N 1
ATOM 1913 C CA . ARG A 1 246 ? -11.099 -1.759 3.045 1.00 96.00 246 ARG A CA 1
ATOM 1914 C C . ARG A 1 246 ? -10.954 -0.642 2.013 1.00 96.00 246 ARG A C 1
ATOM 1916 O O . ARG A 1 246 ? -10.585 -0.946 0.882 1.00 96.00 246 ARG A O 1
ATOM 1923 N N . ILE A 1 247 ? -11.189 0.614 2.390 1.00 96.31 247 ILE A N 1
ATOM 1924 C CA . ILE A 1 247 ? -11.007 1.779 1.511 1.00 96.31 247 ILE A CA 1
ATOM 1925 C C . ILE A 1 247 ? -9.535 1.924 1.089 1.00 96.31 247 ILE A C 1
ATOM 1927 O O . ILE A 1 247 ? -9.258 2.159 -0.086 1.00 96.31 247 ILE A O 1
ATOM 1931 N N . LEU A 1 248 ? -8.586 1.738 2.012 1.00 96.50 248 LEU A N 1
ATOM 1932 C CA . LEU A 1 248 ? -7.158 1.949 1.743 1.00 96.50 248 LEU A CA 1
ATOM 1933 C C . LEU A 1 248 ? -6.491 0.786 0.987 1.00 96.50 248 LEU A C 1
ATOM 1935 O O . LEU A 1 248 ? -5.738 1.011 0.040 1.00 96.50 248 LEU A O 1
ATOM 1939 N N . VAL A 1 249 ? -6.716 -0.461 1.414 1.00 94.19 249 VAL A N 1
ATOM 1940 C CA . VAL A 1 249 ? -5.927 -1.629 0.961 1.00 94.19 249 VAL A CA 1
ATOM 1941 C C . VAL A 1 249 ? -6.756 -2.852 0.563 1.00 94.19 249 VAL A C 1
ATOM 1943 O O . VAL A 1 249 ? -6.212 -3.758 -0.063 1.00 94.19 249 VAL A O 1
ATOM 1946 N N . GLY A 1 250 ? -8.041 -2.912 0.927 1.00 83.00 250 GLY A N 1
ATOM 1947 C CA . GLY A 1 250 ? -8.850 -4.131 0.789 1.00 83.00 250 GLY A CA 1
ATOM 1948 C C . GLY A 1 250 ? -9.769 -4.198 -0.434 1.00 83.00 250 GLY A C 1
ATOM 1949 O O . GLY A 1 250 ? -10.051 -5.292 -0.915 1.00 83.00 250 GLY A O 1
ATOM 1950 N N . SER A 1 251 ? -10.272 -3.066 -0.927 1.00 87.06 251 SER A N 1
ATOM 1951 C CA . SER A 1 251 ? -11.233 -3.007 -2.036 1.00 87.06 251 SER A CA 1
ATOM 1952 C C . SER A 1 251 ? -10.564 -2.598 -3.342 1.00 87.06 251 SER A C 1
ATOM 1954 O O . SER A 1 251 ? -9.699 -1.728 -3.350 1.00 87.06 251 SER A O 1
ATOM 1956 N N . VAL A 1 252 ? -11.023 -3.180 -4.453 1.00 84.62 252 VAL A N 1
ATOM 1957 C CA . VAL A 1 252 ? -10.596 -2.796 -5.810 1.00 84.62 252 VAL A CA 1
ATOM 1958 C C . VAL A 1 252 ? -11.197 -1.462 -6.265 1.00 84.62 252 VAL A C 1
ATOM 1960 O O . VAL A 1 252 ? -10.611 -0.799 -7.111 1.00 84.62 252 VAL A O 1
ATOM 1963 N N . PHE A 1 253 ? -12.325 -1.059 -5.669 1.00 87.88 253 PHE A N 1
ATOM 1964 C CA . PHE A 1 253 ? -12.954 0.248 -5.884 1.00 87.88 253 PHE A CA 1
ATOM 1965 C C . PHE A 1 253 ? -12.388 1.342 -4.965 1.00 87.88 253 PHE A C 1
ATOM 1967 O O . PHE A 1 253 ? -12.593 2.521 -5.221 1.00 87.88 253 PHE A O 1
ATOM 1974 N N . GLY A 1 254 ? -11.694 0.954 -3.889 1.00 91.00 254 GLY A N 1
ATOM 1975 C CA . GLY A 1 254 ? -10.952 1.882 -3.036 1.00 91.00 254 GLY A CA 1
ATOM 1976 C C . GLY A 1 254 ? -9.582 2.225 -3.626 1.00 91.00 254 GLY A C 1
ATOM 1977 O O . GLY A 1 254 ? -9.295 1.934 -4.785 1.00 91.00 254 GLY A O 1
ATOM 1978 N N . LEU A 1 255 ? -8.684 2.777 -2.805 1.00 92.69 255 LEU A N 1
ATOM 1979 C CA . LEU A 1 255 ? -7.314 3.084 -3.236 1.00 92.69 255 LEU A CA 1
ATOM 1980 C C . LEU A 1 255 ? -6.525 1.837 -3.649 1.00 92.69 255 LEU A C 1
ATOM 1982 O O . LEU A 1 255 ? -5.589 1.942 -4.437 1.00 92.69 255 LEU A O 1
ATOM 1986 N N . ASN A 1 256 ? -6.870 0.667 -3.096 1.00 93.56 256 ASN A N 1
ATOM 1987 C CA . ASN A 1 256 ? -6.244 -0.615 -3.421 1.00 93.56 256 ASN A CA 1
ATOM 1988 C C . ASN A 1 256 ? -4.701 -0.580 -3.323 1.00 93.56 256 ASN A C 1
ATOM 1990 O O . ASN A 1 256 ? -3.994 -1.227 -4.106 1.00 93.56 256 ASN A O 1
ATOM 1994 N N . LEU A 1 257 ? -4.166 0.188 -2.360 1.00 95.12 257 LEU A N 1
ATOM 1995 C CA . LEU A 1 257 ? -2.739 0.532 -2.283 1.00 95.12 257 LEU A CA 1
ATOM 1996 C C . LEU A 1 257 ? -1.844 -0.706 -2.247 1.00 95.12 257 LEU A C 1
ATOM 1998 O O . LEU A 1 257 ? -0.789 -0.721 -2.875 1.00 95.12 257 LEU A O 1
ATOM 2002 N N . ARG A 1 258 ? -2.290 -1.765 -1.557 1.00 94.06 258 ARG A N 1
ATOM 2003 C CA . ARG A 1 258 ? -1.585 -3.050 -1.486 1.00 94.06 258 ARG A CA 1
ATOM 2004 C C . ARG A 1 258 ? -1.321 -3.602 -2.885 1.00 94.06 258 ARG A C 1
ATOM 2006 O O . ARG A 1 258 ? -0.176 -3.892 -3.210 1.00 94.06 258 ARG A O 1
ATOM 2013 N N . ASN A 1 259 ? -2.348 -3.746 -3.723 1.00 93.25 259 ASN A N 1
ATOM 2014 C CA . ASN A 1 259 ? -2.163 -4.355 -5.040 1.00 93.25 259 ASN A CA 1
ATOM 2015 C C . ASN A 1 259 ? -1.457 -3.407 -6.015 1.00 93.25 259 ASN A C 1
ATOM 2017 O O . ASN A 1 259 ? -0.617 -3.862 -6.785 1.00 93.25 259 ASN A O 1
ATOM 2021 N N . LEU A 1 260 ? -1.739 -2.100 -5.965 1.00 93.94 260 LEU A N 1
ATOM 2022 C CA . LEU A 1 260 ? -1.038 -1.131 -6.813 1.00 93.94 260 LEU A CA 1
ATOM 2023 C C . LEU A 1 260 ? 0.472 -1.105 -6.527 1.00 93.94 260 LEU A C 1
ATOM 2025 O O . LEU A 1 260 ? 1.275 -1.079 -7.461 1.00 93.94 260 LEU A O 1
ATOM 2029 N N . ALA A 1 261 ? 0.862 -1.149 -5.249 1.00 94.50 261 ALA A N 1
ATOM 2030 C CA . ALA A 1 261 ? 2.262 -1.154 -4.841 1.00 94.50 261 ALA A CA 1
ATOM 2031 C C . ALA A 1 261 ? 2.957 -2.477 -5.200 1.00 94.50 261 ALA A C 1
ATOM 2033 O O . ALA A 1 261 ? 3.967 -2.462 -5.903 1.00 94.50 261 ALA A O 1
ATOM 2034 N N . TRP A 1 262 ? 2.414 -3.620 -4.760 1.00 94.25 262 TRP A N 1
ATOM 2035 C CA . TRP A 1 262 ? 3.067 -4.931 -4.913 1.00 94.25 262 TRP A CA 1
ATOM 2036 C C . TRP A 1 262 ? 3.159 -5.421 -6.360 1.00 94.25 262 TRP A C 1
ATOM 2038 O O . TRP A 1 262 ? 4.066 -6.184 -6.675 1.00 94.25 262 TRP A O 1
ATOM 2048 N N . HIS A 1 263 ? 2.289 -4.939 -7.251 1.00 93.44 263 HIS A N 1
ATOM 2049 C CA . HIS A 1 263 ? 2.395 -5.195 -8.689 1.00 93.44 263 HIS A CA 1
ATOM 2050 C C . HIS A 1 263 ? 3.177 -4.101 -9.442 1.00 93.44 263 HIS A C 1
ATOM 2052 O O . HIS A 1 263 ? 3.207 -4.092 -10.671 1.00 93.44 263 HIS A O 1
ATOM 2058 N N . GLY A 1 264 ? 3.809 -3.151 -8.747 1.00 92.56 264 GLY A N 1
ATOM 2059 C CA . GLY A 1 264 ? 4.681 -2.154 -9.376 1.00 92.56 264 GLY A CA 1
ATOM 2060 C C . GLY A 1 264 ? 3.962 -1.175 -10.310 1.00 92.56 264 GLY A C 1
ATOM 2061 O O . GLY A 1 264 ? 4.557 -0.721 -11.285 1.00 92.56 264 GLY A O 1
ATOM 2062 N N . PHE A 1 265 ? 2.685 -0.872 -10.047 1.00 93.06 265 PHE A N 1
ATOM 2063 C CA . PHE A 1 265 ? 1.941 0.165 -10.775 1.00 93.06 265 PHE A CA 1
ATOM 2064 C C . PHE A 1 265 ? 2.184 1.566 -10.199 1.00 93.06 265 PHE A C 1
ATOM 2066 O O . PHE A 1 265 ? 2.074 2.556 -10.915 1.00 93.06 265 PHE A O 1
ATOM 2073 N N . LEU A 1 266 ? 2.528 1.683 -8.913 1.00 91.44 266 LEU A N 1
ATOM 2074 C CA . LEU A 1 266 ? 2.823 2.987 -8.321 1.00 91.44 266 LEU A CA 1
ATOM 2075 C C . LEU A 1 266 ? 4.208 3.480 -8.739 1.00 91.44 266 LEU A C 1
ATOM 2077 O O . LEU A 1 266 ? 5.229 2.858 -8.442 1.00 91.44 266 LEU A O 1
ATOM 2081 N N . THR A 1 267 ? 4.239 4.652 -9.367 1.00 87.94 267 THR A N 1
ATOM 2082 C CA . THR A 1 267 ? 5.481 5.403 -9.554 1.00 87.94 267 THR A CA 1
ATOM 2083 C C . THR A 1 267 ? 5.824 6.194 -8.288 1.00 87.94 267 THR A C 1
ATOM 2085 O O . THR A 1 267 ? 4.932 6.506 -7.493 1.00 87.94 267 THR A O 1
ATOM 2088 N N . PRO A 1 268 ? 7.087 6.627 -8.104 1.00 83.94 268 PRO A N 1
ATOM 2089 C CA . PRO A 1 268 ? 7.444 7.511 -6.996 1.00 83.94 268 PRO A CA 1
ATOM 2090 C C . PRO A 1 268 ? 6.589 8.787 -6.950 1.00 83.94 268 PRO A C 1
ATOM 2092 O O . PRO A 1 268 ? 6.357 9.339 -5.890 1.00 83.94 268 PRO A O 1
ATOM 2095 N N . ARG A 1 269 ? 6.080 9.291 -8.076 1.00 82.44 269 ARG A N 1
ATOM 2096 C CA . ARG A 1 269 ? 5.250 10.511 -8.080 1.00 82.44 269 ARG A CA 1
ATOM 2097 C C . ARG A 1 269 ? 3.810 10.273 -7.619 1.00 82.44 269 ARG A C 1
ATOM 2099 O O . ARG A 1 269 ? 3.148 11.223 -7.230 1.00 82.44 269 ARG A O 1
ATOM 2106 N N . GLN A 1 270 ? 3.350 9.026 -7.643 1.00 86.38 270 GLN A N 1
ATOM 2107 C CA . GLN A 1 270 ? 1.975 8.618 -7.336 1.00 86.38 270 GLN A CA 1
ATOM 2108 C C . GLN A 1 270 ? 1.859 7.990 -5.936 1.00 86.38 270 GLN A C 1
ATOM 2110 O O . GLN A 1 270 ? 0.920 7.256 -5.645 1.00 86.38 270 GLN A O 1
ATOM 2115 N N . THR A 1 271 ? 2.824 8.261 -5.057 1.00 87.19 271 THR A N 1
ATOM 2116 C CA . THR A 1 271 ? 2.790 7.862 -3.648 1.00 87.19 271 THR A CA 1
ATOM 2117 C C . THR A 1 271 ? 3.064 9.069 -2.762 1.00 87.19 271 THR A C 1
ATOM 2119 O O . THR A 1 271 ? 3.837 9.956 -3.122 1.00 87.19 271 THR A O 1
ATOM 2122 N N . CYS A 1 272 ? 2.479 9.079 -1.569 1.00 89.25 272 CYS A N 1
ATOM 2123 C CA . CYS A 1 272 ? 2.693 10.118 -0.567 1.00 89.25 272 CYS A CA 1
ATOM 2124 C C . CYS A 1 272 ? 2.983 9.481 0.806 1.00 89.25 272 CYS A C 1
ATOM 2126 O O . CYS A 1 272 ? 2.645 8.312 1.023 1.00 89.25 272 CYS A O 1
ATOM 2128 N N . PRO A 1 273 ? 3.614 10.208 1.746 1.00 91.94 273 PRO A N 1
ATOM 2129 C CA . PRO A 1 273 ? 3.933 9.670 3.072 1.00 91.94 273 PRO A CA 1
ATOM 2130 C C . PRO A 1 273 ? 2.687 9.355 3.911 1.00 91.94 273 PRO A C 1
ATOM 2132 O O . PRO A 1 273 ? 2.736 8.499 4.794 1.00 91.94 273 PRO A O 1
ATOM 2135 N N . ALA A 1 274 ? 1.551 9.995 3.616 1.00 93.56 274 ALA A N 1
ATOM 2136 C CA . ALA A 1 274 ? 0.299 9.751 4.321 1.00 93.56 274 ALA A CA 1
ATOM 2137 C C . ALA A 1 274 ? -0.241 8.332 4.143 1.00 93.56 274 ALA A C 1
ATOM 2139 O O . ALA A 1 274 ? -0.849 7.806 5.073 1.00 93.56 274 ALA A O 1
ATOM 2140 N N . PHE A 1 275 ? 0.013 7.683 3.006 1.00 94.94 275 PHE A N 1
ATOM 2141 C CA . PHE A 1 275 ? -0.437 6.313 2.762 1.00 94.94 275 PHE A CA 1
ATOM 2142 C C . PHE A 1 275 ? 0.138 5.311 3.774 1.00 94.94 275 PHE A C 1
ATOM 2144 O O . PHE A 1 275 ? -0.645 4.720 4.525 1.00 94.94 275 PHE A O 1
ATOM 2151 N N . PRO A 1 276 ? 1.469 5.121 3.873 1.00 96.00 276 PRO A N 1
ATOM 2152 C CA . PRO A 1 276 ? 2.024 4.225 4.877 1.00 96.00 276 PRO A CA 1
ATOM 2153 C C . PRO A 1 276 ? 1.826 4.749 6.304 1.00 96.00 276 PRO A C 1
ATOM 2155 O O . PRO A 1 276 ? 1.578 3.943 7.200 1.00 96.00 276 PRO A O 1
ATOM 2158 N N . ALA A 1 277 ? 1.868 6.069 6.533 1.00 96.56 277 ALA A N 1
ATOM 2159 C CA . ALA A 1 277 ? 1.674 6.621 7.874 1.00 96.56 277 ALA A CA 1
ATOM 2160 C C . ALA A 1 277 ? 0.287 6.300 8.440 1.00 96.56 277 ALA A C 1
ATOM 2162 O O . ALA A 1 277 ? 0.171 5.925 9.603 1.00 96.56 277 ALA A O 1
ATOM 2163 N N . SER A 1 278 ? -0.757 6.383 7.613 1.00 97.50 278 SER A N 1
ATOM 2164 C CA . SER A 1 278 ? -2.126 6.057 8.026 1.00 97.50 278 SER A CA 1
ATOM 2165 C C . SER A 1 278 ? -2.249 4.620 8.502 1.00 97.50 278 SER A C 1
ATOM 2167 O O . SER A 1 278 ? -2.829 4.377 9.552 1.00 97.50 278 SER A O 1
ATOM 2169 N N . LEU A 1 279 ? -1.647 3.665 7.790 1.00 98.12 279 LEU A N 1
ATOM 2170 C CA . LEU A 1 279 ? -1.659 2.264 8.210 1.00 98.12 279 LEU A CA 1
ATOM 2171 C C . LEU A 1 279 ? -0.921 2.061 9.544 1.00 98.12 279 LEU A C 1
ATOM 2173 O O . LEU A 1 279 ? -1.422 1.340 10.403 1.00 98.12 279 LEU A O 1
ATOM 2177 N N . ILE A 1 280 ? 0.221 2.727 9.754 1.00 97.94 280 ILE A N 1
ATOM 2178 C CA . ILE A 1 280 ? 0.964 2.661 11.025 1.00 97.94 280 ILE A CA 1
ATOM 2179 C C . ILE A 1 280 ? 0.132 3.236 12.178 1.00 97.94 280 ILE A C 1
ATOM 2181 O O . ILE A 1 280 ? 0.020 2.592 13.219 1.00 97.94 280 ILE A O 1
ATOM 2185 N N . ILE A 1 281 ? -0.479 4.411 11.999 1.00 97.75 281 ILE A N 1
ATOM 2186 C CA . ILE A 1 281 ? -1.295 5.046 13.042 1.00 97.75 281 ILE A CA 1
ATOM 2187 C C . ILE A 1 281 ? -2.559 4.231 13.335 1.00 97.75 281 ILE A C 1
ATOM 2189 O O . ILE A 1 281 ? -2.906 4.076 14.499 1.00 97.75 281 ILE A O 1
ATOM 2193 N N . ILE A 1 282 ? -3.204 3.627 12.331 1.00 97.44 282 ILE A N 1
ATOM 2194 C CA . ILE A 1 282 ? -4.341 2.715 12.551 1.00 97.44 282 ILE A CA 1
ATOM 2195 C C . ILE A 1 282 ? -3.915 1.500 13.391 1.00 97.44 282 ILE A C 1
ATOM 2197 O O . ILE A 1 282 ? -4.643 1.092 14.300 1.00 97.44 282 ILE A O 1
ATOM 2201 N N . LEU A 1 283 ? -2.736 0.924 13.126 1.00 95.88 283 LEU A N 1
ATOM 2202 C CA . LEU A 1 283 ? -2.198 -0.175 13.935 1.00 95.88 283 LEU A CA 1
ATOM 2203 C C . LEU A 1 283 ? -1.856 0.278 15.365 1.00 95.88 283 LEU A C 1
ATOM 2205 O O . LEU A 1 283 ? -2.150 -0.445 16.315 1.00 95.88 283 LEU A O 1
ATOM 2209 N N . ALA A 1 284 ? -1.278 1.468 15.538 1.00 94.88 284 ALA A N 1
ATOM 2210 C CA . ALA A 1 284 ? -0.987 2.027 16.858 1.00 94.88 284 ALA A CA 1
ATOM 2211 C C . ALA A 1 284 ? -2.275 2.311 17.656 1.00 94.88 284 ALA A C 1
ATOM 2213 O O . ALA A 1 284 ? -2.380 1.903 18.809 1.00 94.88 284 ALA A O 1
ATOM 2214 N N . ASP A 1 285 ? -3.285 2.929 17.034 1.00 95.00 285 ASP A N 1
ATOM 2215 C CA . ASP A 1 285 ? -4.596 3.194 17.642 1.00 95.00 285 ASP A CA 1
ATOM 2216 C C . ASP A 1 285 ? -5.305 1.905 18.081 1.00 95.00 285 ASP A C 1
ATOM 2218 O O . ASP A 1 285 ? -5.927 1.852 19.145 1.00 95.00 285 ASP A O 1
ATOM 2222 N N . SER A 1 286 ? -5.173 0.837 17.288 1.00 92.25 286 SER A N 1
ATOM 2223 C CA . SER A 1 286 ? -5.797 -0.459 17.580 1.00 92.25 286 SER A CA 1
ATOM 2224 C C . SER A 1 286 ? -5.346 -1.034 18.929 1.00 92.25 286 SER A C 1
ATOM 2226 O O . SER A 1 286 ? -6.116 -1.752 19.568 1.00 92.25 286 SER A O 1
ATOM 2228 N N . ALA A 1 287 ? -4.158 -0.663 19.422 1.00 90.06 287 ALA A N 1
ATOM 2229 C CA . ALA A 1 287 ? -3.681 -1.056 20.744 1.00 90.06 287 ALA A CA 1
ATOM 2230 C C . ALA A 1 287 ? -4.627 -0.617 21.869 1.00 90.06 287 ALA A C 1
ATOM 2232 O O . ALA A 1 287 ? -4.855 -1.386 22.800 1.00 90.06 287 ALA A O 1
ATOM 2233 N N . HIS A 1 288 ? -5.236 0.569 21.760 1.00 86.56 288 HIS A N 1
ATOM 2234 C CA . HIS A 1 288 ? -6.172 1.080 22.769 1.00 86.56 288 HIS A CA 1
ATOM 2235 C C . HIS A 1 288 ? -7.415 0.202 22.886 1.00 86.56 288 HIS A C 1
ATOM 2237 O O . HIS A 1 288 ? -7.894 -0.038 23.987 1.00 86.56 288 HIS A O 1
ATOM 2243 N N . THR A 1 289 ? -7.900 -0.329 21.760 1.00 82.62 289 THR A N 1
ATOM 2244 C CA . THR A 1 289 ? -9.067 -1.230 21.740 1.00 82.62 289 THR A CA 1
ATOM 2245 C C . THR A 1 289 ? -8.717 -2.607 22.308 1.00 82.62 289 THR A C 1
ATOM 2247 O O . THR A 1 289 ? -9.536 -3.240 22.967 1.00 82.62 289 THR A O 1
ATOM 2250 N N . LEU A 1 290 ? -7.482 -3.068 22.090 1.00 78.31 290 LEU A N 1
ATOM 2251 C CA . LEU A 1 290 ? -6.996 -4.361 22.580 1.00 78.31 290 LEU A CA 1
ATOM 2252 C C . LEU A 1 290 ? -6.613 -4.342 24.070 1.00 78.31 290 LEU A C 1
ATOM 2254 O O . LEU A 1 290 ? -6.611 -5.390 24.712 1.00 78.31 290 LEU A O 1
ATOM 2258 N N . GLN A 1 291 ? -6.268 -3.175 24.620 1.00 67.56 291 GLN A N 1
ATOM 2259 C CA . GLN A 1 291 ? -5.903 -3.001 26.032 1.00 67.56 291 GLN A CA 1
ATOM 2260 C C . GLN A 1 291 ? -7.123 -2.817 26.944 1.00 67.56 291 GLN A C 1
ATOM 2262 O O . GLN A 1 291 ? -7.071 -3.178 28.119 1.00 67.56 291 GLN A O 1
ATOM 2267 N N . THR A 1 292 ? -8.243 -2.307 26.425 1.00 54.47 292 THR A N 1
ATOM 2268 C CA . THR A 1 292 ? -9.499 -2.204 27.179 1.00 54.47 292 THR A CA 1
ATOM 2269 C C . THR A 1 292 ? -10.165 -3.576 27.308 1.00 54.47 292 THR A C 1
ATOM 2271 O O . THR A 1 292 ? -11.084 -3.915 26.566 1.00 54.47 292 THR A O 1
ATOM 2274 N N . SER A 1 293 ? -9.703 -4.387 28.261 1.00 40.78 293 SER A N 1
ATOM 2275 C CA . SER A 1 293 ? -10.529 -5.465 28.821 1.00 40.78 293 SER A CA 1
ATOM 2276 C C . SER A 1 293 ? -11.704 -4.845 29.593 1.00 40.78 293 SER A C 1
ATOM 2278 O O . SER A 1 293 ? -11.536 -3.765 30.163 1.00 40.78 293 SER A O 1
ATOM 2280 N N . PRO A 1 294 ? -12.888 -5.483 29.639 1.00 38.78 294 PRO A N 1
ATOM 2281 C CA . PRO A 1 294 ? -14.019 -4.951 30.385 1.00 38.78 294 PRO A CA 1
ATOM 2282 C C . PRO A 1 294 ? -13.672 -4.914 31.875 1.00 38.78 294 PRO A C 1
ATOM 2284 O O . PRO A 1 294 ? -13.542 -5.951 32.528 1.00 38.78 294 PRO A O 1
ATOM 2287 N N . SER A 1 295 ? -13.512 -3.706 32.408 1.00 31.50 295 SER A N 1
ATOM 2288 C CA . SER A 1 295 ? -13.544 -3.445 33.842 1.00 31.50 295 SER A CA 1
ATOM 2289 C C . SER A 1 295 ? -14.830 -4.040 34.416 1.00 31.50 295 SER A C 1
ATOM 2291 O O . SER A 1 295 ? -15.899 -3.913 33.819 1.00 31.50 295 SER A O 1
ATOM 2293 N N . GLN A 1 296 ? -14.726 -4.700 35.566 1.00 34.62 296 GLN A N 1
ATOM 2294 C CA . GLN A 1 296 ? -15.811 -5.381 36.280 1.00 34.62 296 GLN A CA 1
ATOM 2295 C C . GLN A 1 296 ? -16.869 -4.432 36.884 1.00 34.62 296 GLN A C 1
ATOM 2297 O O . GLN A 1 296 ? -17.395 -4.713 37.954 1.00 34.62 296 GLN A O 1
ATOM 2302 N N . ASP A 1 297 ? -17.236 -3.349 36.205 1.00 33.44 297 ASP A N 1
ATOM 2303 C CA . ASP A 1 297 ? -18.251 -2.404 36.671 1.00 33.44 297 ASP A CA 1
ATOM 2304 C C . ASP A 1 297 ? -19.428 -2.397 35.695 1.00 33.44 297 ASP A C 1
ATOM 2306 O O . ASP A 1 297 ? -19.484 -1.619 34.746 1.00 33.44 297 ASP A O 1
ATOM 2310 N N . GLY A 1 298 ? -20.371 -3.318 35.907 1.00 30.34 298 GLY A N 1
ATOM 2311 C CA . GLY A 1 298 ? -21.598 -3.367 35.111 1.00 30.34 298 GLY A CA 1
ATOM 2312 C C . GLY A 1 298 ? -22.323 -4.707 35.098 1.00 30.34 298 GLY A C 1
ATOM 2313 O O . GLY A 1 298 ? -22.821 -5.121 34.055 1.00 30.34 298 GLY A O 1
ATOM 2314 N N . GLN A 1 299 ? -22.410 -5.414 36.229 1.00 33.53 299 GLN A N 1
ATOM 2315 C CA . GLN A 1 299 ? -23.444 -6.439 36.358 1.00 33.53 299 GLN A CA 1
ATOM 2316 C C . GLN A 1 299 ? -24.807 -5.746 36.432 1.00 33.53 299 GLN A C 1
ATOM 2318 O O . GLN A 1 299 ? -25.188 -5.270 37.495 1.00 33.53 299 GLN A O 1
ATOM 2323 N N . GLN A 1 300 ? -25.527 -5.694 35.310 1.00 32.12 300 GLN A N 1
ATOM 2324 C CA . GLN A 1 300 ? -26.923 -6.135 35.184 1.00 32.12 300 GLN A CA 1
ATOM 2325 C C . GLN A 1 300 ? -27.476 -5.782 33.793 1.00 32.12 300 GLN A C 1
ATOM 2327 O O . GLN A 1 300 ? -27.377 -4.651 33.340 1.00 32.12 300 GLN A O 1
ATOM 2332 N N . GLN A 1 301 ? -28.120 -6.783 33.181 1.00 31.44 301 GLN A N 1
ATOM 2333 C CA . GLN A 1 301 ? -28.902 -6.760 31.933 1.00 31.44 301 GLN A CA 1
ATOM 2334 C C . GLN A 1 301 ? -28.138 -6.805 30.602 1.00 31.44 301 GLN A C 1
ATOM 2336 O O . GLN A 1 301 ? -28.058 -5.822 29.880 1.00 31.44 301 GLN A O 1
ATOM 2341 N N . GLN A 1 302 ? -27.733 -8.018 30.210 1.00 33.47 302 GLN A N 1
ATOM 2342 C CA . GLN A 1 302 ? -28.129 -8.611 28.921 1.00 33.47 302 GLN A CA 1
ATOM 2343 C C . GLN A 1 302 ? -27.769 -10.105 28.916 1.00 33.47 302 GLN A C 1
ATOM 2345 O O . GLN A 1 302 ? -26.680 -10.523 28.539 1.00 33.47 302 GLN A O 1
ATOM 2350 N N . GLN A 1 303 ? -28.70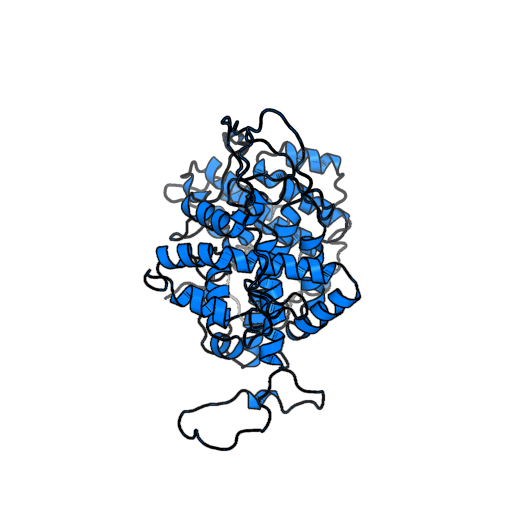6 -10.926 29.393 1.00 35.62 303 GLN A N 1
ATOM 2351 C CA . GLN A 1 303 ? -28.778 -12.334 29.011 1.00 35.62 303 GLN A CA 1
ATOM 2352 C C . GLN A 1 303 ? -29.556 -12.422 27.696 1.00 35.62 303 GLN A C 1
ATOM 2354 O O . GLN A 1 303 ? -30.570 -11.746 27.553 1.00 35.62 303 GLN A O 1
ATOM 2359 N N . GLN A 1 304 ? -29.107 -13.327 26.821 1.00 34.31 304 GLN A N 1
ATOM 2360 C CA . GLN A 1 304 ? -29.697 -13.736 25.536 1.00 34.31 304 GLN A CA 1
ATOM 2361 C C . GLN A 1 304 ? -29.199 -12.976 24.296 1.00 34.31 304 GLN A C 1
ATOM 2363 O O . GLN A 1 304 ? -29.924 -12.213 23.679 1.00 34.31 304 GLN A O 1
ATOM 2368 N N . LEU A 1 305 ? -27.968 -13.273 23.876 1.00 29.31 305 LEU A N 1
ATOM 2369 C CA . LEU A 1 305 ? -27.682 -13.899 22.577 1.00 29.31 305 LEU A CA 1
ATOM 2370 C C . LEU A 1 305 ? -26.222 -14.383 22.601 1.00 29.31 305 LEU A C 1
ATOM 2372 O O . LEU A 1 305 ? -25.357 -13.704 23.147 1.00 29.31 305 LEU A O 1
ATOM 2376 N N . ALA A 1 306 ? -25.973 -15.580 22.068 1.00 34.47 306 ALA A N 1
ATOM 2377 C CA . ALA A 1 306 ? -24.699 -16.299 22.093 1.00 34.47 306 ALA A CA 1
ATOM 2378 C C . ALA A 1 306 ? -23.465 -15.392 21.898 1.00 34.47 306 ALA A C 1
ATOM 2380 O O . ALA A 1 306 ? -23.121 -15.002 20.786 1.00 34.47 306 ALA A O 1
ATOM 2381 N N . THR A 1 307 ? -22.801 -15.070 23.005 1.00 35.44 307 THR A N 1
ATOM 2382 C CA . THR A 1 307 ? -21.548 -14.319 23.065 1.00 35.44 307 THR A CA 1
ATOM 2383 C C . THR A 1 307 ? -20.531 -15.255 23.697 1.00 35.44 307 THR A C 1
ATOM 2385 O O . THR A 1 307 ? -20.532 -15.445 24.905 1.00 35.44 307 THR A O 1
ATOM 2388 N N . GLU A 1 308 ? -19.704 -15.888 22.866 1.00 35.00 308 GLU A N 1
ATOM 2389 C CA . GLU A 1 308 ? -18.398 -16.425 23.263 1.00 35.00 308 GLU A CA 1
ATOM 2390 C C . GLU A 1 308 ? -17.472 -15.206 23.400 1.00 35.00 308 GLU A C 1
ATOM 2392 O O . GLU A 1 308 ? -16.992 -14.687 22.384 1.00 35.00 308 GLU A O 1
ATOM 2397 N N . PRO A 1 309 ? -17.291 -14.637 24.606 1.00 40.16 309 PRO A N 1
ATOM 2398 C CA . PRO A 1 309 ? -16.548 -13.400 24.760 1.00 40.16 309 PRO A CA 1
ATOM 2399 C C . PRO A 1 309 ? -15.057 -13.713 24.616 1.00 40.16 309 PRO A C 1
ATOM 2401 O O . PRO A 1 309 ? -14.619 -14.839 24.840 1.00 40.16 309 PRO A O 1
ATOM 2404 N N . LEU A 1 310 ? -14.251 -12.688 24.341 1.00 38.91 310 LEU A N 1
ATOM 2405 C CA . LEU A 1 310 ? -12.776 -12.678 24.356 1.00 38.91 310 LEU A CA 1
ATOM 2406 C C . LEU A 1 310 ? -12.085 -13.343 25.582 1.00 38.91 310 LEU A C 1
ATOM 2408 O O . LEU A 1 310 ? -10.857 -13.396 25.637 1.00 38.91 310 LEU A O 1
ATOM 2412 N N . ASN A 1 311 ? -12.833 -13.854 26.561 1.00 37.06 311 ASN A N 1
ATOM 2413 C CA . ASN A 1 311 ? -12.359 -14.388 27.834 1.00 37.06 311 ASN A CA 1
ATOM 2414 C C . ASN A 1 311 ? -11.491 -15.648 27.739 1.00 37.06 311 ASN A C 1
ATOM 2416 O O . ASN A 1 311 ? -10.728 -15.896 28.668 1.00 37.06 311 ASN A O 1
ATOM 2420 N N . ILE A 1 312 ? -11.535 -16.417 26.646 1.00 39.94 312 ILE A N 1
ATOM 2421 C CA . ILE A 1 312 ? -10.702 -17.632 26.532 1.00 39.94 312 ILE A CA 1
ATOM 2422 C C . ILE A 1 312 ? -9.198 -17.297 26.375 1.00 39.94 312 ILE A C 1
ATOM 2424 O O . ILE A 1 312 ? -8.355 -18.154 26.618 1.00 39.94 312 ILE A O 1
ATOM 2428 N N . PHE A 1 313 ? -8.823 -16.044 26.077 1.00 40.84 313 PHE A N 1
ATOM 2429 C CA . PHE A 1 313 ? -7.417 -15.659 25.849 1.00 40.84 313 PHE A CA 1
ATOM 2430 C C . PHE A 1 313 ? -6.725 -14.914 27.000 1.00 40.84 313 PHE A C 1
ATOM 2432 O O . PHE A 1 313 ? -5.504 -14.768 26.967 1.00 40.84 313 PHE A O 1
ATOM 2439 N N . LEU A 1 314 ? -7.455 -14.465 28.028 1.00 42.09 314 LEU A N 1
ATOM 2440 C CA . LEU A 1 314 ? -6.868 -13.695 29.140 1.00 42.09 314 LEU A CA 1
ATOM 2441 C C . LEU A 1 314 ? -6.387 -14.565 30.316 1.00 42.09 314 LEU A C 1
ATOM 2443 O O . LEU A 1 314 ? -5.708 -14.064 31.210 1.00 42.09 314 LEU A O 1
ATOM 2447 N N . GLN A 1 315 ? -6.689 -15.866 30.329 1.00 33.97 315 GLN A N 1
ATOM 2448 C CA . GLN A 1 315 ? -6.273 -16.778 31.399 1.00 33.97 315 GLN A CA 1
ATOM 2449 C C . GLN A 1 315 ? -5.172 -17.723 30.926 1.00 33.97 315 GLN A C 1
ATOM 2451 O O . GLN A 1 315 ? -5.410 -18.872 30.571 1.00 33.97 315 GLN A O 1
ATOM 2456 N N . GLY A 1 316 ? -3.932 -17.241 30.941 1.00 32.44 316 GLY A N 1
ATOM 2457 C CA . GLY A 1 316 ? -2.797 -18.115 30.674 1.00 32.44 316 GLY A CA 1
ATOM 2458 C C . GLY A 1 316 ? -1.472 -17.389 30.562 1.00 32.44 316 GLY A C 1
ATOM 2459 O O . GLY A 1 316 ? -0.875 -17.426 29.492 1.00 32.44 316 GLY A O 1
ATOM 2460 N N . SER A 1 317 ? -1.047 -16.716 31.637 1.00 32.28 317 SER A N 1
ATOM 2461 C CA . SER A 1 317 ? 0.330 -16.333 32.032 1.00 32.28 317 SER A CA 1
ATOM 2462 C C . SER A 1 317 ? 0.222 -15.061 32.872 1.00 32.28 317 SER A C 1
ATOM 2464 O O . SER A 1 317 ? -0.279 -14.064 32.370 1.00 32.28 317 SER A O 1
ATOM 2466 N N . GLY A 1 318 ? 0.663 -15.076 34.131 1.00 33.06 318 GLY A N 1
ATOM 2467 C CA . GLY A 1 318 ? 0.571 -13.945 35.066 1.00 33.06 318 GLY A CA 1
ATOM 2468 C C . GLY A 1 318 ? 1.440 -12.733 34.707 1.00 33.06 318 GLY A C 1
ATOM 2469 O O . GLY A 1 318 ? 2.338 -12.379 35.462 1.00 33.06 318 GLY A O 1
ATOM 2470 N N . ILE A 1 319 ? 1.167 -12.090 33.572 1.00 34.47 319 ILE A N 1
ATOM 2471 C CA . ILE A 1 319 ? 1.712 -10.795 33.168 1.00 34.47 319 ILE A CA 1
ATOM 2472 C C . ILE A 1 319 ? 0.525 -9.947 32.701 1.00 34.47 319 ILE A C 1
ATOM 2474 O O . ILE A 1 319 ? -0.292 -10.376 31.893 1.00 34.47 319 ILE A O 1
ATOM 2478 N N . SER A 1 320 ? 0.411 -8.761 33.283 1.00 36.16 320 SER A N 1
ATOM 2479 C CA . SER A 1 320 ? -0.632 -7.750 33.100 1.00 36.16 320 SER A CA 1
ATOM 2480 C C . SER A 1 320 ? -1.212 -7.617 31.675 1.00 36.16 320 SER A C 1
ATOM 2482 O O . SER A 1 320 ? -0.582 -7.040 30.796 1.00 36.16 320 SER A O 1
ATOM 2484 N N . GLY A 1 321 ? -2.460 -8.069 31.498 1.00 41.91 321 GLY A N 1
ATOM 2485 C CA . GLY A 1 321 ? -3.552 -7.265 30.921 1.00 41.91 321 GLY A CA 1
ATOM 2486 C C . GLY A 1 321 ? -3.560 -6.910 29.427 1.00 41.91 321 GLY A C 1
ATOM 2487 O O . GLY A 1 321 ? -4.100 -5.859 29.096 1.00 41.91 321 GLY A O 1
ATOM 2488 N N . GLY A 1 322 ? -3.016 -7.731 28.523 1.00 52.78 322 GLY A N 1
ATOM 2489 C CA . GLY A 1 322 ? -3.098 -7.486 27.071 1.00 52.78 322 GLY A CA 1
ATOM 2490 C C . GLY A 1 322 ? -3.455 -8.728 26.249 1.00 52.78 322 GLY A C 1
ATOM 2491 O O . GLY A 1 322 ? -3.201 -9.856 26.671 1.00 52.78 322 GLY A O 1
ATOM 2492 N N . VAL A 1 323 ? -4.026 -8.529 25.053 1.00 61.38 323 VAL A N 1
ATOM 2493 C CA . VAL A 1 323 ? -4.254 -9.608 24.073 1.00 61.38 323 VAL A CA 1
ATOM 2494 C C . VAL A 1 323 ? -2.905 -10.176 23.624 1.00 61.38 323 VAL A C 1
ATOM 2496 O O . VAL A 1 323 ? -2.128 -9.501 22.949 1.00 61.38 323 VAL A O 1
ATOM 2499 N N . LYS A 1 324 ? -2.621 -11.435 23.976 1.00 71.94 324 LYS A N 1
ATOM 2500 C CA . LYS A 1 324 ? -1.445 -12.157 23.478 1.00 71.94 324 LYS A CA 1
ATOM 2501 C C . LYS A 1 324 ? -1.712 -12.638 22.051 1.00 71.94 324 LYS A C 1
ATOM 2503 O O . LYS A 1 324 ? -2.422 -13.619 21.853 1.00 71.94 324 LYS A O 1
ATOM 2508 N N . VAL A 1 325 ? -1.138 -11.953 21.064 1.00 79.44 325 VAL A N 1
ATOM 2509 C CA . VAL A 1 325 ? -1.231 -12.349 19.652 1.00 79.44 325 VAL A CA 1
ATOM 2510 C C . VAL A 1 325 ? -0.281 -13.516 19.380 1.00 79.44 325 VAL A C 1
ATOM 2512 O O . VAL A 1 325 ? 0.919 -13.438 19.647 1.00 79.44 325 VAL A O 1
ATOM 2515 N N . CYS A 1 326 ? -0.814 -14.615 18.851 1.00 83.19 326 CYS A N 1
ATOM 2516 C CA . CYS A 1 326 ? -0.027 -15.745 18.378 1.00 83.19 326 CYS A CA 1
ATOM 2517 C C . CYS A 1 326 ? 0.452 -15.476 16.952 1.00 83.19 326 CYS A C 1
ATOM 2519 O O . CYS A 1 326 ? -0.349 -15.423 16.017 1.00 83.19 326 CYS A O 1
ATOM 2521 N N . THR A 1 327 ? 1.765 -15.366 16.772 1.00 86.00 327 THR A N 1
ATOM 2522 C CA . THR A 1 327 ? 2.353 -15.214 15.444 1.00 86.00 327 THR A CA 1
ATOM 2523 C C . THR A 1 327 ? 2.304 -16.539 14.695 1.00 86.00 327 THR A C 1
ATOM 2525 O O . THR A 1 327 ? 2.657 -17.599 15.223 1.00 86.00 327 THR A O 1
ATOM 2528 N N . ARG A 1 328 ? 1.881 -16.502 13.428 1.00 88.44 328 ARG A N 1
ATOM 2529 C CA . ARG A 1 328 ? 2.097 -17.646 12.536 1.00 88.44 328 ARG A CA 1
ATOM 2530 C C . ARG A 1 328 ? 3.609 -17.913 12.424 1.00 88.44 328 ARG A C 1
ATOM 2532 O O . ARG A 1 328 ? 4.405 -16.980 12.582 1.00 88.44 328 ARG A O 1
ATOM 2539 N N . PRO A 1 329 ? 4.050 -19.143 12.122 1.00 84.44 329 PRO A N 1
ATOM 2540 C CA . PRO A 1 329 ? 5.459 -19.394 11.839 1.00 84.44 329 PRO A CA 1
ATOM 2541 C C . PRO A 1 329 ? 5.907 -18.597 10.604 1.00 84.44 329 PRO A C 1
ATOM 2543 O O . PRO A 1 329 ? 5.127 -18.354 9.673 1.00 84.44 329 PRO A O 1
ATOM 2546 N N . LEU A 1 330 ? 7.153 -18.127 10.617 1.00 82.19 330 LEU A N 1
ATOM 2547 C CA . LEU A 1 330 ? 7.800 -17.592 9.421 1.00 82.19 330 LEU A CA 1
ATOM 2548 C C . LEU A 1 330 ? 8.282 -18.753 8.553 1.00 82.19 330 LEU A C 1
ATOM 2550 O O . LEU A 1 330 ? 8.575 -19.837 9.058 1.00 82.19 330 LEU A O 1
ATOM 2554 N N . ILE A 1 331 ? 8.378 -18.515 7.246 1.00 79.25 331 ILE A N 1
ATOM 2555 C CA . ILE A 1 331 ? 9.062 -19.450 6.355 1.00 79.25 331 ILE A CA 1
ATOM 2556 C C . ILE A 1 331 ? 10.539 -19.425 6.742 1.00 79.25 331 ILE A C 1
ATOM 2558 O O . ILE A 1 331 ? 11.189 -18.383 6.656 1.00 79.25 331 ILE A O 1
ATOM 2562 N N . THR A 1 332 ? 11.053 -20.566 7.186 1.00 75.25 332 THR A N 1
ATOM 2563 C CA . THR A 1 332 ? 12.477 -20.769 7.434 1.00 75.25 332 THR A CA 1
ATOM 2564 C C . THR A 1 332 ? 13.065 -21.543 6.265 1.00 75.25 332 THR A C 1
ATOM 2566 O O . THR A 1 332 ? 12.468 -22.501 5.772 1.00 75.25 332 THR A O 1
ATOM 2569 N N . PHE A 1 333 ? 14.235 -21.121 5.794 1.00 71.69 333 PHE A N 1
ATOM 2570 C CA . PHE A 1 333 ? 15.003 -21.901 4.830 1.00 71.69 333 PHE A CA 1
ATOM 2571 C C . PHE A 1 333 ? 16.111 -22.662 5.577 1.00 71.69 333 PHE A C 1
ATOM 2573 O O . PHE A 1 333 ? 16.630 -22.145 6.571 1.00 71.69 333 PHE A O 1
ATOM 2580 N N . PRO A 1 334 ? 16.468 -23.888 5.152 1.00 75.69 334 PRO A N 1
ATOM 2581 C CA . PRO A 1 334 ? 17.559 -24.643 5.762 1.00 75.69 334 PRO A CA 1
ATOM 2582 C C . PRO A 1 334 ? 18.870 -23.854 5.746 1.00 75.69 334 PRO A C 1
ATOM 2584 O O . PRO A 1 334 ? 19.158 -23.153 4.778 1.00 75.69 334 PRO A O 1
ATOM 2587 N N . GLU A 1 335 ? 19.711 -24.028 6.766 1.00 67.62 335 GLU A N 1
ATOM 2588 C CA . GLU A 1 335 ? 21.025 -23.374 6.832 1.00 67.62 335 GLU A CA 1
ATOM 2589 C C . GLU A 1 335 ? 21.900 -23.711 5.616 1.00 67.62 335 GLU A C 1
ATOM 2591 O O . GLU A 1 335 ? 22.648 -22.868 5.144 1.00 67.62 335 GLU A O 1
ATOM 2596 N N . SER A 1 336 ? 21.719 -24.884 5.001 1.00 68.69 336 SER A N 1
ATOM 2597 C CA . SER A 1 336 ? 22.374 -25.260 3.741 1.00 68.69 336 SER A CA 1
ATOM 2598 C C . SER A 1 336 ? 22.009 -24.372 2.541 1.00 68.69 336 SER A C 1
ATOM 2600 O O . SER A 1 336 ? 22.774 -24.321 1.582 1.00 68.69 336 SER A O 1
ATOM 2602 N N . VAL A 1 337 ? 20.865 -23.675 2.570 1.00 65.38 337 VAL A N 1
ATOM 2603 C CA . VAL A 1 337 ? 20.484 -22.657 1.568 1.00 65.38 337 VAL A CA 1
ATOM 2604 C C . VAL A 1 337 ? 21.252 -21.354 1.808 1.00 65.38 337 VAL A C 1
ATOM 2606 O O . VAL A 1 337 ? 21.615 -20.668 0.856 1.00 65.38 337 VAL A O 1
ATOM 2609 N N . TYR A 1 338 ? 21.533 -21.036 3.073 1.00 59.56 338 TYR A N 1
ATOM 2610 C CA . TYR A 1 338 ? 22.276 -19.844 3.491 1.00 59.56 338 TYR A CA 1
ATOM 2611 C C . TYR A 1 338 ? 23.790 -20.062 3.615 1.00 59.56 338 TYR A C 1
ATOM 2613 O O . TYR A 1 338 ? 24.526 -19.090 3.711 1.00 59.56 338 TYR A O 1
ATOM 2621 N N . GLY A 1 339 ? 24.263 -21.312 3.599 1.00 51.66 339 GLY A N 1
ATOM 2622 C CA . GLY A 1 339 ? 25.653 -21.708 3.865 1.00 51.66 339 GLY A CA 1
ATOM 2623 C C . GLY A 1 339 ? 26.666 -21.313 2.787 1.00 51.66 339 GLY A C 1
ATOM 2624 O O . GLY A 1 339 ? 27.835 -21.680 2.875 1.00 51.66 339 GLY A O 1
ATOM 2625 N N . GLY A 1 340 ? 26.233 -20.573 1.766 1.00 56.44 340 GLY A N 1
ATOM 2626 C CA . GLY A 1 340 ? 27.110 -19.883 0.830 1.00 56.44 340 GLY A CA 1
ATOM 2627 C C . GLY A 1 340 ? 27.246 -18.407 1.194 1.00 56.44 340 GLY A C 1
ATOM 2628 O O . GLY A 1 340 ? 26.368 -17.810 1.806 1.00 56.44 340 GLY A O 1
ATOM 2629 N N . GLN A 1 341 ? 28.319 -17.772 0.735 1.00 54.53 341 GLN A N 1
ATOM 2630 C CA . GLN A 1 341 ? 28.430 -16.317 0.699 1.00 54.53 341 GLN A CA 1
ATOM 2631 C C . GLN A 1 341 ? 27.438 -15.736 -0.334 1.00 54.53 341 GLN A C 1
ATOM 2633 O O . GLN A 1 341 ? 27.852 -15.222 -1.373 1.00 54.53 341 GLN A O 1
ATOM 2638 N N . VAL A 1 342 ? 26.124 -15.848 -0.090 1.00 54.97 342 VAL A N 1
ATOM 2639 C CA . VAL A 1 342 ? 25.048 -15.524 -1.055 1.00 54.97 342 VAL A CA 1
ATOM 2640 C C . VAL A 1 342 ? 25.183 -14.096 -1.608 1.00 54.97 342 VAL A C 1
ATOM 2642 O O . VAL A 1 342 ? 24.739 -13.821 -2.719 1.00 54.97 342 VAL A O 1
ATOM 2645 N N . PHE A 1 343 ? 25.871 -13.208 -0.881 1.00 57.31 343 PHE A N 1
ATOM 2646 C CA . PHE A 1 343 ? 26.062 -11.810 -1.261 1.00 57.31 343 PHE A CA 1
ATOM 2647 C C . PHE A 1 343 ? 27.524 -11.327 -1.373 1.00 57.31 343 PHE A C 1
ATOM 2649 O O . PHE A 1 343 ? 27.712 -10.178 -1.763 1.00 57.31 343 PHE A O 1
ATOM 2656 N N . GLU A 1 344 ? 28.573 -12.132 -1.112 1.00 53.44 344 GLU A N 1
ATOM 2657 C CA . GLU A 1 344 ? 29.966 -11.628 -1.291 1.00 53.44 344 GLU A CA 1
ATOM 2658 C C . GLU A 1 344 ? 30.341 -11.380 -2.763 1.00 53.44 344 GLU A C 1
ATOM 2660 O O . GLU A 1 344 ? 31.320 -10.691 -3.064 1.00 53.44 344 GLU A O 1
ATOM 2665 N N . SER A 1 345 ? 29.558 -11.924 -3.694 1.00 50.56 345 SER A N 1
ATOM 2666 C CA . SER A 1 345 ? 29.845 -11.941 -5.128 1.00 50.56 345 SER A CA 1
ATOM 2667 C C . SER A 1 345 ? 29.215 -10.793 -5.924 1.00 50.56 345 SER A C 1
ATOM 2669 O O . SER A 1 345 ? 29.612 -10.580 -7.070 1.00 50.56 345 SER A O 1
ATOM 2671 N N . VAL A 1 346 ? 28.317 -9.979 -5.350 1.00 56.72 346 VAL A N 1
ATOM 2672 C CA . VAL A 1 346 ? 27.763 -8.803 -6.056 1.00 56.72 346 VAL A CA 1
ATOM 2673 C C . VAL A 1 346 ? 28.669 -7.585 -5.845 1.00 56.72 346 VAL A C 1
ATOM 2675 O O . VAL A 1 346 ? 28.303 -6.595 -5.220 1.00 56.72 346 VAL A O 1
ATOM 2678 N N . LYS A 1 347 ? 29.888 -7.647 -6.391 1.00 62.38 347 LYS A N 1
ATOM 2679 C CA . LYS A 1 347 ? 30.799 -6.493 -6.496 1.00 62.38 347 LYS A CA 1
ATOM 2680 C C . LYS A 1 347 ? 30.521 -5.724 -7.787 1.00 62.38 347 LYS A C 1
ATOM 2682 O O . LYS A 1 347 ? 31.372 -5.636 -8.668 1.00 62.38 347 LYS A O 1
ATOM 2687 N N . VAL A 1 348 ? 29.306 -5.202 -7.931 1.00 64.25 348 VAL A N 1
ATOM 2688 C CA . VAL A 1 348 ? 28.963 -4.333 -9.065 1.00 64.25 348 VAL A CA 1
ATOM 2689 C C . VAL A 1 348 ? 29.319 -2.902 -8.682 1.00 64.25 348 VAL A C 1
ATOM 2691 O O . VAL A 1 348 ? 28.838 -2.387 -7.675 1.00 64.25 348 VAL A O 1
ATOM 2694 N N . SER A 1 349 ? 30.192 -2.257 -9.457 1.00 77.38 349 SER A N 1
ATOM 2695 C CA . SER A 1 349 ? 30.540 -0.859 -9.205 1.00 77.38 349 SER A CA 1
ATOM 2696 C C . SER A 1 349 ? 29.317 0.035 -9.422 1.00 77.38 349 SER A C 1
ATOM 2698 O O . SER A 1 349 ? 28.531 -0.187 -10.345 1.00 77.38 349 SER A O 1
ATOM 2700 N N . ARG A 1 350 ? 29.182 1.094 -8.617 1.00 80.56 350 ARG A N 1
ATOM 2701 C CA . ARG A 1 350 ? 28.123 2.103 -8.780 1.00 80.56 350 ARG A CA 1
ATOM 2702 C C . ARG A 1 350 ? 28.041 2.650 -10.208 1.00 80.56 350 ARG A C 1
ATOM 2704 O O . ARG A 1 350 ? 26.953 2.831 -10.732 1.00 80.56 350 ARG A O 1
ATOM 2711 N N . LYS A 1 351 ? 29.188 2.815 -10.874 1.00 81.69 351 LYS A N 1
ATOM 2712 C CA . LYS A 1 351 ? 29.253 3.228 -12.281 1.00 81.69 351 LYS A CA 1
ATOM 2713 C C . LYS A 1 351 ? 28.517 2.255 -13.213 1.00 81.69 351 LYS A C 1
ATOM 2715 O O . LYS A 1 351 ? 27.717 2.693 -14.028 1.00 81.69 351 LYS A O 1
ATOM 2720 N N . CYS A 1 352 ? 28.767 0.951 -13.077 1.00 80.44 352 CYS A N 1
ATOM 2721 C CA . CYS A 1 352 ? 28.086 -0.077 -13.870 1.00 80.44 352 CYS A CA 1
ATOM 2722 C C . CYS A 1 352 ? 26.572 -0.051 -13.616 1.00 80.44 352 CYS A C 1
ATOM 2724 O O . CYS A 1 352 ? 25.772 -0.169 -14.541 1.00 80.44 352 CYS A O 1
ATOM 2726 N N . TYR A 1 353 ? 26.175 0.173 -12.363 1.00 82.94 353 TYR A N 1
ATOM 2727 C CA . TYR A 1 353 ? 24.774 0.298 -11.995 1.00 82.94 353 TYR A CA 1
ATOM 2728 C C . TYR A 1 353 ? 24.088 1.503 -12.650 1.00 82.94 353 TYR A C 1
ATOM 2730 O O . TYR A 1 353 ? 23.040 1.351 -13.278 1.00 82.94 353 TYR A O 1
ATOM 2738 N N . ASP A 1 354 ? 24.690 2.685 -12.527 1.00 84.31 354 ASP A N 1
ATOM 2739 C CA . ASP A 1 354 ? 24.154 3.916 -13.104 1.00 84.31 354 ASP A CA 1
ATOM 2740 C C . ASP A 1 354 ? 24.044 3.796 -14.628 1.00 84.31 354 ASP A C 1
ATOM 2742 O O . ASP A 1 354 ? 23.031 4.184 -15.210 1.00 84.31 354 ASP A O 1
ATOM 2746 N N . GLU A 1 355 ? 25.036 3.181 -15.279 1.00 84.94 355 GLU A N 1
ATOM 2747 C CA . GLU A 1 355 ? 24.977 2.848 -16.702 1.00 84.94 355 GLU A CA 1
ATOM 2748 C C . GLU A 1 355 ? 23.792 1.924 -17.012 1.00 84.94 355 GLU A C 1
ATOM 2750 O O . GLU A 1 355 ? 22.985 2.264 -17.876 1.00 84.94 355 GLU A O 1
ATOM 2755 N N . ILE A 1 356 ? 23.610 0.809 -16.295 1.00 83.06 356 ILE A N 1
ATOM 2756 C CA . ILE A 1 356 ? 22.476 -0.109 -16.507 1.00 83.06 356 ILE A CA 1
ATOM 2757 C C . ILE A 1 356 ? 21.135 0.609 -16.316 1.00 83.06 356 ILE A C 1
ATOM 2759 O O . ILE A 1 356 ? 20.277 0.524 -17.190 1.00 83.06 356 ILE A O 1
ATOM 2763 N N . VAL A 1 357 ? 20.937 1.341 -15.220 1.00 86.00 357 VAL A N 1
ATOM 2764 C CA . VAL A 1 357 ? 19.652 1.999 -14.925 1.00 86.00 357 VAL A CA 1
ATOM 2765 C C . VAL A 1 357 ? 19.310 3.093 -15.931 1.00 86.00 357 VAL A C 1
ATOM 2767 O O . VAL A 1 357 ? 18.147 3.246 -16.298 1.00 86.00 357 VAL A O 1
ATOM 2770 N N . THR A 1 358 ? 20.300 3.855 -16.395 1.00 81.75 358 THR A N 1
ATOM 2771 C CA . THR A 1 358 ? 20.058 4.985 -17.307 1.00 81.75 358 THR A CA 1
ATOM 2772 C C . THR A 1 358 ? 19.949 4.550 -18.768 1.00 81.75 358 THR A C 1
ATOM 2774 O O . THR A 1 358 ? 19.185 5.131 -19.549 1.00 81.75 358 THR A O 1
ATOM 2777 N N . THR A 1 359 ? 20.700 3.521 -19.165 1.00 81.81 359 THR A N 1
ATOM 2778 C CA . THR A 1 359 ? 20.776 3.090 -20.566 1.00 81.81 359 THR A CA 1
ATOM 2779 C C . THR A 1 359 ? 19.813 1.961 -20.891 1.00 81.81 359 THR A C 1
ATOM 2781 O O . THR A 1 359 ? 19.291 1.939 -22.014 1.00 81.81 359 THR A O 1
ATOM 2784 N N . SER A 1 360 ? 19.522 1.072 -19.936 1.00 82.88 360 SER A N 1
ATOM 2785 C CA . SER A 1 360 ? 18.733 -0.128 -20.191 1.00 82.88 360 SER A CA 1
ATOM 2786 C C . SER A 1 360 ? 17.324 0.221 -20.668 1.00 82.88 360 SER A C 1
ATOM 2788 O O . SER A 1 360 ? 16.634 1.030 -20.047 1.00 82.88 360 SER A O 1
ATOM 2790 N N . PRO A 1 361 ? 16.849 -0.403 -21.756 1.00 75.31 361 PRO A N 1
ATOM 2791 C CA . PRO A 1 361 ? 15.472 -0.241 -22.201 1.00 75.31 361 PRO A CA 1
ATOM 2792 C C . PRO A 1 361 ? 14.461 -0.956 -21.290 1.00 75.31 361 PRO A C 1
ATOM 2794 O O . PRO A 1 361 ? 13.264 -0.732 -21.426 1.00 75.31 361 PRO A O 1
ATOM 2797 N N . ILE A 1 362 ? 14.928 -1.824 -20.385 1.00 81.19 362 ILE A N 1
ATOM 2798 C CA . ILE A 1 362 ? 14.078 -2.587 -19.461 1.00 81.19 362 ILE A CA 1
ATOM 2799 C C . ILE A 1 362 ? 13.660 -1.726 -18.263 1.00 81.19 362 ILE A C 1
ATOM 2801 O O . ILE A 1 362 ? 12.669 -2.038 -17.612 1.00 81.19 362 ILE A O 1
ATOM 2805 N N . VAL A 1 363 ? 14.379 -0.637 -17.975 1.00 88.50 363 VAL A N 1
ATOM 2806 C CA . VAL A 1 363 ? 14.063 0.278 -16.876 1.00 88.50 363 VAL A CA 1
ATOM 2807 C C . VAL A 1 363 ? 13.247 1.457 -17.417 1.00 88.50 363 VAL A C 1
ATOM 2809 O O . VAL A 1 363 ? 13.800 2.301 -18.127 1.00 88.50 363 VAL A O 1
ATOM 2812 N N . PRO A 1 364 ? 11.943 1.566 -17.092 1.00 87.88 364 PRO A N 1
ATOM 2813 C CA . PRO A 1 364 ? 11.163 2.738 -17.468 1.00 87.88 364 PRO A CA 1
ATOM 2814 C C . PRO A 1 364 ? 11.742 3.993 -16.817 1.00 87.88 364 PRO A C 1
ATOM 2816 O O . PRO A 1 364 ? 12.068 3.977 -15.626 1.00 87.88 364 PRO A O 1
ATOM 2819 N N . LYS A 1 365 ? 11.811 5.108 -17.557 1.00 87.62 365 LYS A N 1
ATOM 2820 C CA . LYS A 1 365 ? 12.387 6.367 -17.041 1.00 87.62 365 LYS A CA 1
ATOM 2821 C C . LYS A 1 365 ? 11.757 6.808 -15.718 1.00 87.62 365 LYS A C 1
ATOM 2823 O O . LYS A 1 365 ? 12.464 7.206 -14.798 1.00 87.62 365 LYS A O 1
ATOM 2828 N N . VAL A 1 366 ? 10.433 6.695 -15.609 1.00 87.38 366 VAL A N 1
ATOM 2829 C CA . VAL A 1 366 ? 9.675 7.074 -14.405 1.00 87.38 366 VAL A CA 1
ATOM 2830 C C . VAL A 1 366 ? 10.031 6.221 -13.174 1.00 87.38 366 VAL A C 1
ATOM 2832 O O . VAL A 1 366 ? 9.863 6.668 -12.041 1.00 87.38 366 VAL A O 1
ATOM 2835 N N . MET A 1 367 ? 10.579 5.019 -13.387 1.00 91.06 367 MET A N 1
ATOM 2836 C CA . MET A 1 367 ? 10.984 4.079 -12.339 1.00 91.06 367 MET A CA 1
ATOM 2837 C C . MET A 1 367 ? 12.475 4.151 -11.998 1.00 91.06 367 MET A C 1
ATOM 2839 O O . MET A 1 367 ? 12.882 3.530 -11.018 1.00 91.06 367 MET A O 1
ATOM 2843 N N . ILE A 1 368 ? 13.288 4.925 -12.732 1.00 90.94 368 ILE A N 1
ATOM 2844 C CA . ILE A 1 368 ? 14.719 5.124 -12.432 1.00 90.94 368 ILE A CA 1
ATOM 2845 C C . ILE A 1 368 ? 14.968 5.413 -10.942 1.00 90.94 368 ILE A C 1
ATOM 2847 O O . ILE A 1 368 ? 15.832 4.749 -10.373 1.00 90.94 368 ILE A O 1
ATOM 2851 N N . PRO A 1 369 ? 14.204 6.295 -10.258 1.00 91.44 369 PRO A N 1
ATOM 2852 C CA . PRO A 1 369 ? 14.430 6.542 -8.835 1.00 91.44 369 PRO A CA 1
ATOM 2853 C C . PRO A 1 369 ? 14.274 5.285 -7.968 1.00 91.44 369 PRO A C 1
ATOM 2855 O O . PRO A 1 369 ? 15.051 5.095 -7.034 1.00 91.44 369 PRO A O 1
ATOM 2858 N N . VAL A 1 370 ? 13.305 4.410 -8.278 1.00 92.88 370 VAL A N 1
ATOM 2859 C CA . VAL A 1 370 ? 13.082 3.144 -7.551 1.00 92.88 370 VAL A CA 1
ATOM 2860 C C . VAL A 1 370 ? 14.287 2.231 -7.709 1.00 92.88 370 VAL A C 1
ATOM 2862 O O . VAL A 1 370 ? 14.809 1.724 -6.718 1.00 92.88 370 VAL A O 1
ATOM 2865 N N . TRP A 1 371 ? 14.766 2.077 -8.944 1.00 93.38 371 TRP A N 1
ATOM 2866 C CA . TRP A 1 371 ? 15.980 1.327 -9.225 1.00 93.38 371 TRP A CA 1
ATOM 2867 C C . TRP A 1 371 ? 17.159 1.934 -8.459 1.00 93.38 371 TRP A C 1
ATOM 2869 O O . TRP A 1 371 ? 17.782 1.239 -7.657 1.00 93.38 371 TRP A O 1
ATOM 2879 N N . THR A 1 372 ? 17.451 3.227 -8.591 1.00 91.31 372 THR A N 1
ATOM 2880 C CA . THR A 1 372 ? 18.525 3.878 -7.817 1.00 91.31 372 THR A CA 1
ATOM 2881 C C . THR A 1 372 ? 18.421 3.596 -6.318 1.00 91.31 372 THR A C 1
ATOM 2883 O O . THR A 1 372 ? 19.432 3.296 -5.679 1.00 91.31 372 THR A O 1
ATOM 2886 N N . ARG A 1 373 ? 17.206 3.605 -5.759 1.00 91.06 373 ARG A N 1
ATOM 2887 C CA . ARG A 1 373 ? 16.986 3.305 -4.345 1.00 91.06 373 ARG A CA 1
ATOM 2888 C C . ARG A 1 373 ? 17.302 1.856 -3.973 1.00 91.06 373 ARG A C 1
ATOM 2890 O O . ARG A 1 373 ? 17.932 1.642 -2.939 1.00 91.06 373 ARG A O 1
ATOM 2897 N N . ILE A 1 374 ? 16.929 0.879 -4.802 1.00 91.94 374 ILE A N 1
ATOM 2898 C CA . ILE A 1 374 ? 17.266 -0.541 -4.594 1.00 91.94 374 ILE A CA 1
ATOM 2899 C C . ILE A 1 374 ? 18.776 -0.701 -4.403 1.00 91.94 374 ILE A C 1
ATOM 2901 O O . ILE A 1 374 ? 19.212 -1.314 -3.433 1.00 91.94 374 ILE A O 1
ATOM 2905 N N . PHE A 1 375 ? 19.582 -0.100 -5.277 1.00 88.25 375 PHE A N 1
ATOM 2906 C CA . PHE A 1 375 ? 21.038 -0.219 -5.199 1.00 88.25 375 PHE A CA 1
ATOM 2907 C C . PHE A 1 375 ? 21.630 0.445 -3.953 1.00 88.25 375 PHE A C 1
ATOM 2909 O O . PHE A 1 375 ? 22.463 -0.157 -3.284 1.00 88.25 375 PHE A O 1
ATOM 2916 N N . GLN A 1 376 ? 21.143 1.627 -3.570 1.00 87.81 376 GLN A N 1
ATOM 2917 C CA . GLN A 1 376 ? 21.553 2.268 -2.313 1.00 87.81 376 GLN A CA 1
ATOM 2918 C C . GLN A 1 376 ? 21.242 1.395 -1.087 1.00 87.81 376 GLN A C 1
ATOM 2920 O O . GLN A 1 376 ? 22.021 1.340 -0.134 1.00 87.81 376 GLN A O 1
ATOM 2925 N N . LEU A 1 377 ? 20.095 0.708 -1.090 1.00 88.38 377 LEU A N 1
ATOM 2926 C CA . LEU A 1 377 ? 19.733 -0.229 -0.027 1.00 88.38 377 LEU A CA 1
ATOM 2927 C C . LEU A 1 377 ? 20.647 -1.463 -0.035 1.00 88.38 377 LEU A C 1
ATOM 2929 O O . LEU A 1 377 ? 21.048 -1.916 1.032 1.00 88.38 377 LEU A O 1
ATOM 2933 N N . MET A 1 378 ? 21.035 -1.966 -1.210 1.00 86.12 378 MET A N 1
ATOM 2934 C CA . MET A 1 378 ? 22.015 -3.053 -1.334 1.00 86.12 378 MET A CA 1
ATOM 2935 C C . MET A 1 378 ? 23.402 -2.646 -0.806 1.00 86.12 378 MET A C 1
ATOM 2937 O O . MET A 1 378 ? 23.986 -3.388 -0.021 1.00 86.12 378 MET A O 1
ATOM 2941 N N . GLU A 1 379 ? 23.909 -1.462 -1.172 1.00 84.00 379 GLU A N 1
ATOM 2942 C CA . GLU A 1 379 ? 25.204 -0.934 -0.700 1.00 84.00 379 GLU A CA 1
ATOM 2943 C C . GLU A 1 379 ? 25.237 -0.724 0.818 1.00 84.00 379 GLU A C 1
ATOM 2945 O O . GLU A 1 379 ? 26.274 -0.893 1.451 1.00 84.00 379 GLU A O 1
ATOM 2950 N N . THR A 1 380 ? 24.098 -0.366 1.414 1.00 85.75 380 THR A N 1
ATOM 2951 C CA . THR A 1 380 ? 23.959 -0.193 2.869 1.00 85.75 380 THR A CA 1
ATOM 2952 C C . THR A 1 380 ? 23.563 -1.485 3.590 1.00 85.75 380 THR A C 1
ATOM 2954 O O . THR A 1 380 ? 23.177 -1.446 4.758 1.00 85.75 380 THR A O 1
ATOM 2957 N N . HIS A 1 381 ? 23.645 -2.634 2.908 1.00 85.44 381 HIS A N 1
ATOM 2958 C CA . HIS A 1 381 ? 23.311 -3.966 3.426 1.00 85.44 381 HIS A CA 1
ATOM 2959 C C . HIS A 1 381 ? 21.867 -4.106 3.945 1.00 85.44 381 HIS A C 1
ATOM 2961 O O . HIS A 1 381 ? 21.537 -5.009 4.714 1.00 85.44 381 HIS A O 1
ATOM 2967 N N . ARG A 1 382 ? 20.957 -3.239 3.493 1.00 86.31 382 ARG A N 1
ATOM 2968 C CA . ARG A 1 382 ? 19.519 -3.264 3.799 1.00 86.31 382 ARG A CA 1
ATOM 2969 C C . ARG A 1 382 ? 18.776 -4.172 2.815 1.00 86.31 382 ARG A C 1
ATOM 2971 O O . ARG A 1 382 ? 17.792 -3.763 2.199 1.00 86.31 382 ARG A O 1
ATOM 2978 N N . TYR A 1 383 ? 19.235 -5.416 2.677 1.00 86.69 383 TYR A N 1
ATOM 2979 C CA . TYR A 1 383 ? 18.784 -6.346 1.634 1.00 86.69 383 TYR A CA 1
ATOM 2980 C C . TYR A 1 383 ? 17.277 -6.624 1.652 1.00 86.69 383 TYR A C 1
ATOM 2982 O O . TYR A 1 383 ? 16.663 -6.694 0.593 1.00 86.69 383 TYR A O 1
ATOM 2990 N N . GLY A 1 384 ? 16.658 -6.718 2.834 1.00 88.06 384 GLY A N 1
ATOM 2991 C CA . GLY A 1 384 ? 15.208 -6.912 2.943 1.00 88.06 384 GLY A CA 1
ATOM 2992 C C . GLY A 1 384 ? 14.414 -5.780 2.284 1.00 88.06 384 GLY A C 1
ATOM 2993 O O . GLY A 1 384 ? 13.541 -6.036 1.463 1.00 88.06 384 GLY A O 1
ATOM 2994 N N . LEU A 1 385 ? 14.782 -4.523 2.559 1.00 91.44 385 LEU A N 1
ATOM 2995 C CA . LEU A 1 385 ? 14.146 -3.357 1.934 1.00 91.44 385 LEU A CA 1
ATOM 2996 C C . LEU A 1 385 ? 14.443 -3.285 0.430 1.00 91.44 385 LEU A C 1
ATOM 2998 O O . LEU A 1 385 ? 13.569 -2.916 -0.352 1.00 91.44 385 LEU A O 1
ATOM 3002 N N . ALA A 1 386 ? 15.661 -3.658 0.020 1.00 92.00 386 ALA A N 1
ATOM 3003 C CA . ALA A 1 386 ? 16.022 -3.733 -1.391 1.00 92.00 386 ALA A CA 1
ATOM 3004 C C . ALA A 1 386 ? 15.149 -4.754 -2.142 1.00 92.00 386 ALA A C 1
ATOM 3006 O O . ALA A 1 386 ? 14.649 -4.445 -3.220 1.00 92.00 386 ALA A O 1
ATOM 3007 N N . MET A 1 387 ? 14.908 -5.933 -1.557 1.00 91.56 387 MET A N 1
ATOM 3008 C CA . MET A 1 387 ? 14.018 -6.958 -2.119 1.00 91.56 387 MET A CA 1
ATOM 3009 C C . MET A 1 387 ? 12.571 -6.502 -2.209 1.00 91.56 387 MET A C 1
ATOM 3011 O O . MET A 1 387 ? 11.936 -6.718 -3.241 1.00 91.56 387 MET A O 1
ATOM 3015 N N . THR A 1 388 ? 12.079 -5.813 -1.180 1.00 93.00 388 THR A N 1
ATOM 3016 C CA . THR A 1 388 ? 10.729 -5.247 -1.178 1.00 93.00 388 THR A CA 1
ATOM 3017 C C . THR A 1 388 ? 10.491 -4.330 -2.379 1.00 93.00 388 THR A C 1
ATOM 3019 O O . THR A 1 388 ? 9.418 -4.383 -2.968 1.00 93.00 388 THR A O 1
ATOM 3022 N N . LEU A 1 389 ? 11.482 -3.530 -2.790 1.00 94.44 389 LEU A N 1
ATOM 3023 C CA . LEU A 1 389 ? 11.387 -2.699 -3.996 1.00 94.44 389 LEU A CA 1
ATOM 3024 C C . LEU A 1 389 ? 11.697 -3.462 -5.293 1.00 94.44 389 LEU A C 1
ATOM 3026 O O . LEU A 1 389 ? 11.081 -3.187 -6.322 1.00 94.44 389 LEU A O 1
ATOM 3030 N N . LEU A 1 390 ? 12.663 -4.386 -5.274 1.00 93.81 390 LEU A N 1
ATOM 3031 C CA . LEU A 1 390 ? 13.130 -5.059 -6.486 1.00 93.81 390 LEU A CA 1
ATOM 3032 C C . LEU A 1 390 ? 12.042 -5.922 -7.119 1.00 93.81 390 LEU A C 1
ATOM 3034 O O . LEU A 1 390 ? 11.875 -5.870 -8.332 1.00 93.81 390 LEU A O 1
ATOM 3038 N N . LEU A 1 391 ? 11.304 -6.696 -6.322 1.00 93.44 391 LEU A N 1
ATOM 3039 C CA . LEU A 1 391 ? 10.273 -7.600 -6.837 1.00 93.44 391 LEU A CA 1
ATOM 3040 C C . LEU A 1 391 ? 9.198 -6.866 -7.670 1.00 93.44 391 LEU A C 1
ATOM 3042 O O . LEU A 1 391 ? 9.038 -7.211 -8.844 1.00 93.44 391 LEU A O 1
ATOM 3046 N N . PRO A 1 392 ? 8.521 -5.817 -7.155 1.00 94.50 392 PRO A N 1
ATOM 3047 C CA . PRO A 1 392 ? 7.567 -5.051 -7.956 1.00 94.50 392 PRO A CA 1
ATOM 3048 C C . PRO A 1 392 ? 8.230 -4.292 -9.114 1.00 94.50 392 PRO A C 1
ATOM 3050 O O . PRO A 1 392 ? 7.623 -4.153 -10.176 1.00 94.50 392 PRO A O 1
ATOM 3053 N N . ALA A 1 393 ? 9.472 -3.812 -8.957 1.00 93.44 393 ALA A N 1
ATOM 3054 C CA . ALA A 1 393 ? 10.189 -3.127 -10.035 1.00 93.44 393 ALA A CA 1
ATOM 3055 C C . ALA A 1 393 ? 10.491 -4.066 -11.216 1.00 93.44 393 ALA A C 1
ATOM 3057 O O . ALA A 1 393 ? 10.308 -3.677 -12.370 1.00 93.44 393 ALA A O 1
ATOM 3058 N N . VAL A 1 394 ? 10.893 -5.310 -10.936 1.00 92.12 394 VAL A N 1
ATOM 3059 C CA . VAL A 1 394 ? 11.100 -6.354 -11.948 1.00 92.12 394 VAL A CA 1
ATOM 3060 C C . VAL A 1 394 ? 9.786 -6.692 -12.643 1.00 92.12 394 VAL A C 1
ATOM 3062 O O . VAL A 1 394 ? 9.754 -6.726 -13.870 1.00 92.12 394 VAL A O 1
ATOM 3065 N N . GLU A 1 395 ? 8.693 -6.882 -11.898 1.00 92.12 395 GLU A N 1
ATOM 3066 C CA . GLU A 1 395 ? 7.380 -7.140 -12.500 1.00 92.12 395 GLU A CA 1
ATOM 3067 C C . GLU A 1 395 ? 6.945 -5.993 -13.428 1.00 92.12 395 GLU A C 1
ATOM 3069 O O . GLU A 1 395 ? 6.536 -6.240 -14.563 1.00 92.12 395 GLU A O 1
ATOM 3074 N N . CYS A 1 396 ? 7.115 -4.738 -13.002 1.00 91.50 396 CYS A N 1
ATOM 3075 C CA . CYS A 1 396 ? 6.836 -3.553 -13.818 1.00 91.50 396 CYS A CA 1
ATOM 3076 C C . CYS A 1 396 ? 7.664 -3.532 -15.117 1.00 91.50 396 CYS A C 1
ATOM 3078 O O . CYS A 1 396 ? 7.124 -3.363 -16.215 1.00 91.50 396 CYS A O 1
ATOM 3080 N N . SER A 1 397 ? 8.974 -3.765 -15.010 1.00 90.56 397 SER A N 1
ATOM 3081 C CA . SER A 1 397 ? 9.897 -3.838 -16.145 1.00 90.56 397 SER A CA 1
ATOM 3082 C C . SER A 1 397 ? 9.543 -4.957 -17.128 1.00 90.56 397 SER A C 1
ATOM 3084 O O . SER A 1 397 ? 9.533 -4.743 -18.343 1.00 90.56 397 SER A O 1
ATOM 3086 N N . LEU A 1 398 ? 9.203 -6.143 -16.622 1.00 89.56 398 LEU A N 1
ATOM 3087 C CA . LEU A 1 398 ? 8.785 -7.270 -17.452 1.00 89.56 398 LEU A CA 1
ATOM 3088 C C . LEU A 1 398 ? 7.430 -7.014 -18.114 1.00 89.56 398 LEU A C 1
ATOM 3090 O O . LEU A 1 398 ? 7.263 -7.356 -19.281 1.00 89.56 398 LEU A O 1
ATOM 3094 N N . ARG A 1 399 ? 6.490 -6.352 -17.431 1.00 90.19 399 ARG A N 1
ATOM 3095 C CA . ARG A 1 399 ? 5.198 -5.941 -18.005 1.00 90.19 399 ARG A CA 1
ATOM 3096 C C . ARG A 1 399 ? 5.378 -4.956 -19.160 1.00 90.19 399 ARG A C 1
ATOM 3098 O O . ARG A 1 399 ? 4.720 -5.080 -20.196 1.00 90.19 399 ARG A O 1
ATOM 3105 N N . CYS A 1 400 ? 6.300 -4.009 -19.002 1.00 86.88 400 CYS A N 1
ATOM 3106 C CA . CYS A 1 400 ? 6.697 -3.071 -20.050 1.00 86.88 400 CYS A CA 1
ATOM 3107 C C . CYS A 1 400 ? 7.259 -3.802 -21.274 1.00 86.88 400 CYS A C 1
ATOM 3109 O O . CYS A 1 400 ? 6.798 -3.585 -22.397 1.00 86.88 400 CYS A O 1
ATOM 3111 N N . LEU A 1 401 ? 8.209 -4.714 -21.051 1.00 85.81 401 LEU A N 1
ATOM 3112 C CA . LEU A 1 401 ? 8.814 -5.515 -22.111 1.00 85.81 401 LEU A CA 1
ATOM 3113 C C . LEU A 1 401 ? 7.782 -6.410 -22.807 1.00 85.81 401 LEU A C 1
ATOM 3115 O O . LEU A 1 401 ? 7.719 -6.423 -24.032 1.00 85.81 401 LEU A O 1
ATOM 3119 N N . PHE A 1 402 ? 6.949 -7.108 -22.035 1.00 86.19 402 PHE A N 1
ATOM 3120 C CA . PHE A 1 402 ? 5.859 -7.947 -22.528 1.00 86.19 402 PHE A CA 1
ATOM 3121 C C . PHE A 1 402 ? 4.944 -7.170 -23.467 1.00 86.19 402 PHE A C 1
ATOM 3123 O O . PHE A 1 402 ? 4.671 -7.628 -24.576 1.00 86.19 402 PHE A O 1
ATOM 3130 N N . SER A 1 403 ? 4.522 -5.976 -23.047 1.00 86.00 403 SER A N 1
ATOM 3131 C CA . SER A 1 403 ? 3.587 -5.169 -23.826 1.00 86.00 403 SER A CA 1
ATOM 3132 C C . SER A 1 403 ? 4.220 -4.633 -25.108 1.00 86.00 403 SER A C 1
ATOM 3134 O O . SER A 1 403 ? 3.592 -4.652 -26.165 1.00 86.00 403 SER A O 1
ATOM 3136 N N . ALA A 1 404 ? 5.487 -4.209 -25.044 1.00 82.50 404 ALA A N 1
ATOM 3137 C CA . ALA A 1 404 ? 6.235 -3.751 -26.213 1.00 82.50 404 ALA A CA 1
ATOM 3138 C C . ALA A 1 404 ? 6.531 -4.889 -27.208 1.00 82.50 404 ALA A C 1
ATOM 3140 O O . ALA A 1 404 ? 6.498 -4.680 -28.421 1.00 82.50 404 ALA A O 1
ATOM 3141 N N . ALA A 1 405 ? 6.822 -6.088 -26.703 1.00 83.44 405 ALA A N 1
ATOM 3142 C CA . ALA A 1 405 ? 7.152 -7.260 -27.503 1.00 83.44 405 ALA A CA 1
ATOM 3143 C C . ALA A 1 405 ? 5.945 -7.832 -28.239 1.00 83.44 405 ALA A C 1
ATOM 3145 O O . ALA A 1 405 ? 6.021 -8.112 -29.433 1.00 83.44 405 ALA A O 1
ATOM 3146 N N . ASN A 1 406 ? 4.839 -7.983 -27.514 1.00 83.00 406 ASN A N 1
ATOM 3147 C CA . ASN A 1 406 ? 3.615 -8.597 -28.009 1.00 83.00 406 ASN A CA 1
ATOM 3148 C C . ASN A 1 406 ? 2.643 -7.564 -28.613 1.00 83.00 406 ASN A C 1
ATOM 3150 O O . ASN A 1 406 ? 1.540 -7.930 -29.000 1.00 83.00 406 ASN A O 1
ATOM 3154 N N . GLN A 1 407 ? 3.043 -6.284 -28.695 1.00 79.62 407 GLN A N 1
ATOM 3155 C CA . GLN A 1 407 ? 2.245 -5.173 -29.240 1.00 79.62 407 GLN A CA 1
ATOM 3156 C C . GLN A 1 407 ? 0.838 -5.102 -28.628 1.00 79.62 407 GLN A C 1
ATOM 3158 O O . GLN A 1 407 ? -0.160 -4.877 -29.312 1.00 79.62 407 GLN A O 1
ATOM 3163 N N . THR A 1 408 ? 0.753 -5.334 -27.320 1.00 77.31 408 THR A N 1
ATOM 3164 C CA . THR A 1 408 ? -0.530 -5.414 -26.627 1.00 77.31 408 THR A CA 1
ATOM 3165 C C . THR A 1 408 ? -1.103 -4.030 -26.357 1.00 77.31 408 THR A C 1
ATOM 3167 O O . THR A 1 408 ? -0.386 -3.029 -26.317 1.00 77.31 408 THR A O 1
ATOM 3170 N N . SER A 1 409 ? -2.409 -3.975 -26.091 1.00 73.94 409 SER A N 1
ATOM 3171 C CA . SER A 1 409 ? -3.075 -2.741 -25.669 1.00 73.94 409 SER A CA 1
ATOM 3172 C C . SER A 1 409 ? -2.369 -2.096 -24.473 1.00 73.94 409 SER A C 1
ATOM 3174 O O . SER A 1 409 ? -1.978 -2.783 -23.524 1.00 73.94 409 SER A O 1
ATOM 3176 N N . ARG A 1 410 ? -2.298 -0.756 -24.474 1.00 71.62 410 ARG A N 1
ATOM 3177 C CA . ARG A 1 410 ? -1.803 0.056 -23.347 1.00 71.62 410 ARG A CA 1
ATOM 3178 C C . ARG A 1 410 ? -2.546 -0.247 -22.042 1.00 71.62 410 ARG A C 1
ATOM 3180 O O . ARG A 1 410 ? -1.982 -0.056 -20.973 1.00 71.62 410 ARG A O 1
ATOM 3187 N N . ARG A 1 411 ? -3.764 -0.793 -22.127 1.00 74.88 411 ARG A N 1
ATOM 3188 C CA . ARG A 1 411 ? -4.525 -1.316 -20.986 1.00 74.88 411 ARG A CA 1
ATOM 3189 C C . ARG A 1 411 ? -3.735 -2.324 -20.150 1.00 74.88 411 ARG A C 1
ATOM 3191 O O . ARG A 1 411 ? -3.854 -2.312 -18.937 1.00 74.88 411 ARG A O 1
ATOM 3198 N N . LEU A 1 412 ? -2.917 -3.184 -20.764 1.00 79.31 412 LEU A N 1
ATOM 3199 C CA . LEU A 1 412 ? -2.150 -4.188 -20.013 1.00 79.31 412 LEU A CA 1
ATOM 3200 C C . LEU A 1 412 ? -1.014 -3.579 -19.183 1.00 79.31 412 LEU A C 1
ATOM 3202 O O . LEU A 1 412 ? -0.497 -4.256 -18.296 1.00 79.31 412 LEU A O 1
ATOM 3206 N N . LEU A 1 413 ? -0.645 -2.322 -19.455 1.00 82.00 413 LEU A N 1
ATOM 3207 C CA . LEU A 1 413 ? 0.327 -1.551 -18.681 1.00 82.00 413 LEU A CA 1
ATOM 3208 C C . LEU A 1 413 ? -0.314 -0.791 -17.516 1.00 82.00 413 LEU A C 1
ATOM 3210 O O . LEU A 1 413 ? 0.419 -0.348 -16.633 1.00 82.00 413 LEU A O 1
ATOM 3214 N N . THR A 1 414 ? -1.640 -0.616 -17.511 1.00 85.69 414 THR A N 1
ATOM 3215 C CA . THR A 1 414 ? -2.332 0.247 -16.552 1.00 85.69 414 THR A CA 1
ATOM 3216 C C . THR A 1 414 ? -3.220 -0.529 -15.583 1.00 85.69 414 THR A C 1
ATOM 3218 O O . THR A 1 414 ? -3.906 -1.479 -15.951 1.00 85.69 414 THR A O 1
ATOM 3221 N N . ALA A 1 415 ? -3.232 -0.107 -14.319 1.00 86.75 415 ALA A N 1
ATOM 3222 C CA . ALA A 1 415 ? -4.169 -0.607 -13.322 1.00 86.75 415 ALA A CA 1
ATOM 3223 C C . ALA A 1 415 ? -5.542 0.071 -13.471 1.00 86.75 415 ALA A C 1
ATOM 3225 O O . ALA A 1 415 ? -5.634 1.300 -13.550 1.00 86.75 415 ALA A O 1
ATOM 3226 N N . GLN A 1 416 ? -6.608 -0.732 -13.476 1.00 86.38 416 GLN A N 1
ATOM 3227 C CA . GLN A 1 416 ? -8.014 -0.304 -13.538 1.00 86.38 416 GLN A CA 1
ATOM 3228 C C . GLN A 1 416 ? -8.801 -0.947 -12.385 1.00 86.38 416 GLN A C 1
ATOM 3230 O O . GLN A 1 416 ? -8.558 -2.107 -12.057 1.00 86.38 416 GLN A O 1
ATOM 3235 N N . THR A 1 417 ? -9.755 -0.222 -11.796 1.00 79.50 417 THR A N 1
ATOM 3236 C CA . THR A 1 417 ? -10.513 -0.628 -10.590 1.00 79.50 417 THR A CA 1
ATOM 3237 C C . THR A 1 417 ? -11.349 -1.900 -10.776 1.00 79.50 417 THR A C 1
ATOM 3239 O O . THR A 1 417 ? -11.502 -2.687 -9.847 1.00 79.50 417 THR A O 1
ATOM 3242 N N . SER A 1 418 ? -11.866 -2.153 -11.979 1.00 78.44 418 SER A N 1
ATOM 3243 C CA . SER A 1 418 ? -12.838 -3.224 -12.254 1.00 78.44 418 SER A CA 1
ATOM 3244 C C . SER A 1 418 ? -12.282 -4.400 -13.067 1.00 78.44 418 SER A C 1
ATOM 3246 O O . SER A 1 418 ? -13.046 -5.230 -13.563 1.00 78.44 418 SER A O 1
ATOM 3248 N N . THR A 1 419 ? -10.957 -4.501 -13.237 1.00 80.19 419 THR A N 1
ATOM 3249 C CA . THR A 1 419 ? -10.354 -5.507 -14.129 1.00 80.19 419 THR A CA 1
ATOM 3250 C C . THR A 1 419 ? -9.119 -6.164 -13.523 1.00 80.19 419 THR A C 1
ATOM 3252 O O . THR A 1 419 ? -8.422 -5.575 -12.699 1.00 80.19 419 THR A O 1
ATOM 3255 N N . PHE A 1 420 ? -8.847 -7.409 -13.923 1.00 82.00 420 PHE A N 1
ATOM 3256 C CA . PHE A 1 420 ? -7.661 -8.125 -13.460 1.00 82.00 420 PHE A CA 1
ATOM 3257 C C . PHE A 1 420 ? -6.381 -7.507 -14.018 1.00 82.00 420 PHE A C 1
ATOM 3259 O O . PHE A 1 420 ? -6.304 -7.160 -15.196 1.00 82.00 420 PHE A O 1
ATOM 3266 N N . TYR A 1 421 ? -5.368 -7.420 -13.160 1.00 86.44 421 TYR A N 1
ATOM 3267 C CA . TYR A 1 421 ? -4.054 -6.910 -13.524 1.00 86.44 421 TYR A CA 1
ATOM 3268 C C . TYR A 1 421 ? -3.268 -7.919 -14.353 1.00 86.44 421 TYR A C 1
ATOM 3270 O O . TYR A 1 421 ? -3.401 -9.132 -14.179 1.00 86.44 421 TYR A O 1
ATOM 3278 N N . THR A 1 422 ? -2.385 -7.392 -15.197 1.00 82.25 422 THR A N 1
ATOM 3279 C CA . THR A 1 422 ? -1.352 -8.186 -15.858 1.00 82.25 422 THR A CA 1
ATOM 3280 C C . THR A 1 422 ? -0.270 -8.556 -14.844 1.00 82.25 422 THR A C 1
ATOM 3282 O O . THR A 1 422 ? 0.574 -7.721 -14.498 1.00 82.25 422 THR A O 1
ATOM 3285 N N . THR A 1 423 ? -0.316 -9.793 -14.349 1.00 83.94 423 THR A N 1
ATOM 3286 C CA . THR A 1 423 ? 0.636 -10.346 -13.370 1.00 83.94 423 THR A CA 1
ATOM 3287 C C . THR A 1 423 ? 1.780 -11.102 -14.048 1.00 83.94 423 THR A C 1
ATOM 3289 O O . THR A 1 423 ? 1.727 -11.391 -15.247 1.00 83.94 423 THR A O 1
ATOM 3292 N N . LEU A 1 424 ? 2.808 -11.474 -13.273 1.00 84.81 424 LEU A N 1
ATOM 3293 C CA . LEU A 1 424 ? 3.909 -12.322 -13.749 1.00 84.81 424 LEU A CA 1
ATOM 3294 C C . LEU A 1 424 ? 3.431 -13.630 -14.393 1.00 84.81 424 LEU A C 1
ATOM 3296 O O . LEU A 1 424 ? 4.011 -14.041 -15.393 1.00 84.81 424 LEU A O 1
ATOM 3300 N N . ASP A 1 425 ? 2.356 -14.241 -13.888 1.00 83.00 425 ASP A N 1
ATOM 3301 C CA . ASP A 1 425 ? 1.803 -15.473 -14.467 1.00 83.00 425 ASP A CA 1
ATOM 3302 C C . ASP A 1 425 ? 1.396 -15.280 -15.930 1.00 83.00 425 ASP A C 1
ATOM 3304 O O . ASP A 1 425 ? 1.687 -16.124 -16.772 1.00 83.00 425 ASP A O 1
ATOM 3308 N N . GLN A 1 426 ? 0.763 -14.147 -16.247 1.00 83.94 426 GLN A N 1
ATOM 3309 C CA . GLN A 1 426 ? 0.356 -13.815 -17.614 1.00 83.94 426 GLN A CA 1
ATOM 3310 C C . GLN A 1 426 ? 1.563 -13.438 -18.478 1.00 83.94 426 GLN A C 1
ATOM 3312 O O . GLN A 1 426 ? 1.676 -13.882 -19.616 1.00 83.94 426 GLN A O 1
ATOM 3317 N N . ILE A 1 427 ? 2.494 -12.658 -17.919 1.00 85.62 427 ILE A N 1
ATOM 3318 C CA . ILE A 1 427 ? 3.726 -12.216 -18.592 1.00 85.62 427 ILE A CA 1
ATOM 3319 C C . ILE A 1 427 ? 4.596 -13.409 -19.008 1.00 85.62 427 ILE A C 1
ATOM 3321 O O . ILE A 1 427 ? 5.211 -13.379 -20.075 1.00 85.62 427 ILE A O 1
ATOM 3325 N N . LEU A 1 428 ? 4.658 -14.449 -18.172 1.00 86.19 428 LEU A N 1
ATOM 3326 C CA . LEU A 1 428 ? 5.462 -15.653 -18.388 1.00 86.19 428 LEU A CA 1
ATOM 3327 C C . LEU A 1 428 ? 4.681 -16.788 -19.064 1.00 86.19 428 LEU A C 1
ATOM 3329 O O . LEU A 1 428 ? 5.270 -17.818 -19.395 1.00 86.19 428 LEU A O 1
ATOM 3333 N N . HIS A 1 429 ? 3.376 -16.620 -19.290 1.00 85.75 429 HIS A N 1
ATOM 3334 C CA . HIS A 1 429 ? 2.573 -17.631 -19.961 1.00 85.75 429 HIS A CA 1
ATOM 3335 C C . HIS A 1 429 ? 3.069 -17.828 -21.407 1.00 85.75 429 HIS A C 1
ATOM 3337 O O . HIS A 1 429 ? 3.296 -16.834 -22.100 1.00 85.75 429 HIS A O 1
ATOM 3343 N N . PRO A 1 430 ? 3.212 -19.068 -21.917 1.00 84.00 430 PRO A N 1
ATOM 3344 C CA . PRO A 1 430 ? 3.754 -19.310 -23.261 1.00 84.00 430 PRO A CA 1
ATOM 3345 C C . PRO A 1 430 ? 2.943 -18.678 -24.398 1.00 84.00 430 PRO A C 1
ATOM 3347 O O . PRO A 1 430 ? 3.474 -18.443 -25.477 1.00 84.00 430 PRO A O 1
ATOM 3350 N N . LYS A 1 431 ? 1.662 -18.388 -24.159 1.00 82.56 431 LYS A N 1
ATOM 3351 C CA . LYS A 1 431 ? 0.727 -17.848 -25.152 1.00 82.56 431 LYS A CA 1
ATOM 3352 C C . LYS A 1 431 ? 0.094 -16.546 -24.690 1.00 82.56 431 LYS A C 1
ATOM 3354 O O . LYS A 1 431 ? -0.172 -16.388 -23.499 1.00 82.56 431 LYS A O 1
ATOM 3359 N N . VAL A 1 432 ? -0.213 -15.689 -25.655 1.00 83.38 432 VAL A N 1
ATOM 3360 C CA . VAL A 1 432 ? -1.044 -14.485 -25.520 1.00 83.38 432 VAL A CA 1
ATOM 3361 C C . VAL A 1 432 ? -2.324 -14.653 -26.350 1.00 83.38 432 VAL A C 1
ATOM 3363 O O . VAL A 1 432 ? -2.396 -15.558 -27.180 1.00 83.38 432 VAL A O 1
ATOM 3366 N N . ASP A 1 433 ? -3.331 -13.795 -26.155 1.00 72.25 433 ASP A N 1
ATOM 3367 C CA . ASP A 1 433 ? -4.689 -13.947 -26.725 1.00 72.25 433 ASP A CA 1
ATOM 3368 C C . ASP A 1 433 ? -4.739 -14.258 -28.235 1.00 72.25 433 ASP A C 1
ATOM 3370 O O . ASP A 1 433 ? -5.673 -14.908 -28.711 1.00 72.25 433 ASP A O 1
ATOM 3374 N N . HIS A 1 434 ? -3.739 -13.815 -29.002 1.00 68.56 434 HIS A N 1
ATOM 3375 C CA . HIS A 1 434 ? -3.691 -13.965 -30.460 1.00 68.56 434 HIS A CA 1
ATOM 3376 C C . HIS A 1 434 ? -2.388 -14.587 -30.988 1.00 68.56 434 HIS A C 1
ATOM 3378 O O . HIS A 1 434 ? -2.064 -14.412 -32.162 1.00 68.56 434 HIS A O 1
ATOM 3384 N N . GLY A 1 435 ? -1.629 -15.314 -30.160 1.00 78.00 435 GLY A N 1
ATOM 3385 C CA . GLY A 1 435 ? -0.407 -15.964 -30.634 1.00 78.00 435 GLY A CA 1
ATOM 3386 C C . GLY A 1 435 ? 0.535 -16.459 -29.543 1.00 78.00 435 GLY A C 1
ATOM 3387 O O . GLY A 1 435 ? 0.165 -16.636 -28.383 1.00 78.00 435 GLY A O 1
ATOM 3388 N N . GLU A 1 436 ? 1.779 -16.693 -29.942 1.00 84.25 436 GLU A N 1
ATOM 3389 C CA . GLU A 1 436 ? 2.856 -17.071 -29.029 1.00 84.25 436 GLU A CA 1
ATOM 3390 C C . GLU A 1 436 ? 3.378 -15.845 -28.279 1.00 84.25 436 GLU A C 1
ATOM 3392 O O . GLU A 1 436 ? 3.451 -14.742 -28.824 1.00 84.25 436 GLU A O 1
ATOM 3397 N N . ASN A 1 437 ? 3.757 -16.041 -27.019 1.00 85.81 437 ASN A N 1
ATOM 3398 C CA . ASN A 1 437 ? 4.393 -14.999 -26.235 1.00 85.81 437 ASN A CA 1
ATOM 3399 C C . ASN A 1 437 ? 5.852 -14.840 -26.677 1.00 85.81 437 ASN A C 1
ATOM 3401 O O . ASN A 1 437 ? 6.673 -15.738 -26.493 1.00 85.81 437 ASN A O 1
ATOM 3405 N N . TYR A 1 438 ? 6.203 -13.668 -27.201 1.00 83.25 438 TYR A N 1
ATOM 3406 C CA . TYR A 1 438 ? 7.544 -13.407 -27.729 1.00 83.25 438 TYR A CA 1
ATOM 3407 C C . TYR A 1 438 ? 8.637 -13.242 -26.662 1.00 83.25 438 TYR A C 1
ATOM 3409 O O . TYR A 1 438 ? 9.815 -13.206 -27.013 1.00 83.25 438 TYR A O 1
ATOM 3417 N N . ILE A 1 439 ? 8.291 -13.126 -25.374 1.00 82.12 439 ILE A N 1
ATOM 3418 C CA . ILE A 1 439 ? 9.280 -12.942 -24.295 1.00 82.12 439 ILE A CA 1
ATOM 3419 C C . ILE A 1 439 ? 9.457 -14.181 -23.416 1.00 82.12 439 ILE A C 1
ATOM 3421 O O . ILE A 1 439 ? 10.568 -14.426 -22.946 1.00 82.12 439 ILE A O 1
ATOM 3425 N N . ALA A 1 440 ? 8.402 -14.976 -23.207 1.00 80.69 440 ALA A N 1
ATOM 3426 C CA . ALA A 1 440 ? 8.439 -16.109 -22.281 1.00 80.69 440 ALA A CA 1
ATOM 3427 C C . ALA A 1 440 ? 9.523 -17.149 -22.636 1.00 80.69 440 ALA A C 1
ATOM 3429 O O . ALA A 1 440 ? 10.290 -17.506 -21.739 1.00 80.69 440 ALA A O 1
ATOM 3430 N N . PRO A 1 441 ? 9.699 -17.570 -23.908 1.00 76.56 441 PRO A N 1
ATOM 3431 C CA . PRO A 1 441 ? 10.748 -18.524 -24.273 1.00 76.56 441 PRO A CA 1
ATOM 3432 C C . PRO A 1 441 ? 12.157 -18.027 -23.928 1.00 76.56 441 PRO A C 1
ATOM 3434 O O . PRO A 1 441 ? 12.995 -18.799 -23.469 1.00 76.56 441 PRO A O 1
ATOM 3437 N N . HIS A 1 442 ? 12.413 -16.727 -24.100 1.00 76.12 442 HIS A N 1
ATOM 3438 C CA . HIS A 1 442 ? 13.722 -16.129 -23.842 1.00 76.12 442 HIS A CA 1
ATOM 3439 C C . HIS A 1 442 ? 14.019 -15.956 -22.350 1.00 76.12 442 HIS A C 1
ATOM 3441 O O . HIS A 1 442 ? 15.169 -16.104 -21.939 1.00 76.12 442 HIS A O 1
ATOM 3447 N N . LEU A 1 443 ? 13.002 -15.658 -21.538 1.00 72.81 443 LEU A N 1
ATOM 3448 C CA . LEU A 1 443 ? 13.157 -15.536 -20.087 1.00 72.81 443 LEU A CA 1
ATOM 3449 C C . LEU A 1 443 ? 13.356 -16.906 -19.429 1.00 72.81 443 LEU A C 1
ATOM 3451 O O . LEU A 1 443 ? 14.263 -17.060 -18.616 1.00 72.81 443 LEU A O 1
ATOM 3455 N N . VAL A 1 444 ? 12.566 -17.911 -19.823 1.00 65.88 444 VAL A N 1
ATOM 3456 C CA . VAL A 1 444 ? 12.635 -19.264 -19.246 1.00 65.88 444 VAL A CA 1
ATOM 3457 C C . VAL A 1 444 ? 13.959 -19.949 -19.591 1.00 65.88 444 VAL A C 1
ATOM 3459 O O . VAL A 1 444 ? 14.635 -20.443 -18.693 1.00 65.88 444 VAL A O 1
ATOM 3462 N N . GLN A 1 445 ? 14.396 -19.889 -20.855 1.00 59.38 445 GLN A N 1
ATOM 3463 C CA . GLN A 1 445 ? 15.666 -20.490 -21.281 1.00 59.38 445 GLN A CA 1
ATOM 3464 C C . GLN A 1 445 ? 16.870 -19.910 -20.521 1.00 59.38 445 GLN A C 1
ATOM 3466 O O . GLN A 1 445 ? 17.796 -20.634 -20.166 1.00 59.38 445 GLN A O 1
ATOM 3471 N N . LYS A 1 446 ? 16.854 -18.602 -20.239 1.00 56.28 446 LYS A N 1
ATOM 3472 C CA . LYS A 1 446 ? 17.916 -17.937 -19.476 1.00 56.28 446 LYS A CA 1
ATOM 3473 C C . LYS A 1 446 ? 17.906 -18.317 -17.998 1.00 56.28 446 LYS A C 1
ATOM 3475 O O . LYS A 1 446 ? 18.975 -18.379 -17.405 1.00 56.28 446 LYS A O 1
ATOM 3480 N N . CYS A 1 447 ? 16.745 -18.587 -17.401 1.00 53.03 447 CYS A N 1
ATOM 3481 C CA . CYS A 1 447 ? 16.667 -19.072 -16.022 1.00 53.03 447 CYS A CA 1
ATOM 3482 C C . CYS A 1 447 ? 17.255 -20.482 -15.868 1.00 53.03 447 CYS A C 1
ATOM 3484 O O . CYS A 1 447 ? 17.944 -20.734 -14.882 1.00 53.03 447 CYS A O 1
ATOM 3486 N N . ASP A 1 448 ? 17.067 -21.362 -16.856 1.00 51.38 448 ASP A N 1
ATOM 3487 C CA . ASP A 1 448 ? 17.660 -22.708 -16.855 1.00 51.38 448 ASP A CA 1
ATOM 3488 C C . ASP A 1 448 ? 19.204 -22.680 -16.960 1.00 51.38 448 ASP A C 1
ATOM 3490 O O . ASP A 1 448 ? 19.884 -23.581 -16.465 1.00 51.38 448 ASP A O 1
ATOM 3494 N N . GLU A 1 449 ? 19.778 -21.616 -17.539 1.00 44.12 449 GLU A N 1
ATOM 3495 C CA . GLU A 1 449 ? 21.231 -21.362 -17.580 1.00 44.12 449 GLU A CA 1
ATOM 3496 C C . GLU A 1 449 ? 21.815 -20.893 -16.228 1.00 44.12 449 GLU A C 1
ATOM 3498 O O . GLU A 1 449 ? 23.037 -20.904 -16.061 1.00 44.12 449 GLU A O 1
ATOM 3503 N N . PHE A 1 450 ? 20.974 -20.522 -15.250 1.00 38.12 450 PHE A N 1
ATOM 3504 C CA . PHE A 1 450 ? 21.364 -20.210 -13.868 1.00 38.12 450 PHE A CA 1
ATOM 3505 C C . PHE A 1 450 ? 20.964 -21.354 -12.919 1.00 38.12 450 PHE A C 1
ATOM 3507 O O . PHE A 1 450 ? 20.035 -21.201 -12.120 1.00 38.12 450 PHE A O 1
ATOM 3514 N N . PRO A 1 451 ? 21.650 -22.512 -12.942 1.00 37.28 451 PRO A N 1
ATOM 3515 C CA . PRO A 1 451 ? 21.369 -23.570 -11.989 1.00 37.28 451 PRO A CA 1
ATOM 3516 C C . PRO A 1 451 ? 21.747 -23.093 -10.585 1.00 37.28 451 PRO A C 1
ATOM 3518 O O . PRO A 1 451 ? 22.919 -23.091 -10.196 1.00 37.28 451 PRO A O 1
ATOM 3521 N N . VAL A 1 452 ? 20.746 -22.728 -9.784 1.00 38.31 452 VAL A N 1
ATOM 3522 C CA . VAL A 1 452 ? 20.898 -22.712 -8.331 1.00 38.31 452 VAL A CA 1
ATOM 3523 C C . VAL A 1 452 ? 21.106 -24.169 -7.930 1.00 38.31 452 VAL A C 1
ATOM 3525 O O . VAL A 1 452 ? 20.162 -24.956 -7.895 1.00 38.31 452 VAL A O 1
ATOM 3528 N N . LYS A 1 453 ? 22.360 -24.559 -7.676 1.00 32.25 453 LYS A N 1
ATOM 3529 C CA . LYS A 1 453 ? 22.694 -25.856 -7.078 1.00 32.25 453 LYS A CA 1
ATOM 3530 C C . LYS A 1 453 ? 22.158 -25.886 -5.645 1.00 32.25 453 LYS A C 1
ATOM 3532 O O . LYS A 1 453 ? 22.908 -25.704 -4.692 1.00 32.25 453 LYS A O 1
ATOM 3537 N N . LEU A 1 454 ? 20.859 -26.112 -5.479 1.00 35.91 454 LEU A N 1
ATOM 3538 C CA . LEU A 1 454 ? 20.321 -26.588 -4.214 1.00 35.91 454 LEU A CA 1
ATOM 3539 C C . LEU A 1 454 ? 20.854 -28.010 -4.050 1.00 35.91 454 LEU A C 1
ATOM 3541 O O . LEU A 1 454 ? 20.534 -28.893 -4.843 1.00 35.91 454 LEU A O 1
ATOM 3545 N N . GLY A 1 455 ? 21.760 -28.206 -3.093 1.00 31.36 455 GLY A N 1
ATOM 3546 C CA . GLY A 1 455 ? 22.370 -29.504 -2.838 1.00 31.36 455 GLY A CA 1
ATOM 3547 C C . GLY A 1 455 ? 21.294 -30.553 -2.568 1.00 31.36 455 GLY A C 1
ATOM 3548 O O . GLY A 1 455 ? 20.678 -30.555 -1.507 1.00 31.36 455 GLY A O 1
ATOM 3549 N N . HIS A 1 456 ? 21.068 -31.448 -3.527 1.00 33.66 456 HIS A N 1
ATOM 3550 C CA . HIS A 1 456 ? 20.301 -32.662 -3.301 1.00 33.66 456 HIS A CA 1
ATOM 3551 C C . HIS A 1 456 ? 21.106 -33.563 -2.363 1.00 33.66 456 HIS A C 1
ATOM 3553 O O . HIS A 1 456 ? 22.038 -34.239 -2.793 1.00 33.66 456 HIS A O 1
ATOM 3559 N N . GLN A 1 457 ? 20.758 -33.576 -1.078 1.00 32.03 457 GLN A N 1
ATOM 3560 C CA . GLN A 1 457 ? 21.020 -34.743 -0.246 1.00 32.03 457 GLN A CA 1
ATOM 3561 C C . GLN A 1 457 ? 19.771 -35.620 -0.281 1.00 32.03 457 GLN A C 1
ATOM 3563 O O . GLN A 1 457 ? 18.674 -35.184 0.066 1.00 32.03 457 GLN A O 1
ATOM 3568 N N . ASN A 1 458 ? 19.963 -36.833 -0.798 1.00 29.31 458 ASN A N 1
ATOM 3569 C CA . ASN A 1 458 ? 18.976 -37.899 -0.878 1.00 29.31 458 ASN A CA 1
ATOM 3570 C C . ASN A 1 458 ? 18.278 -38.083 0.472 1.00 29.31 458 ASN A C 1
ATOM 3572 O O . ASN A 1 458 ? 18.900 -38.505 1.443 1.00 29.31 458 ASN A O 1
ATOM 3576 N N . ILE A 1 459 ? 16.976 -37.815 0.514 1.00 30.52 459 ILE A N 1
ATOM 3577 C CA . ILE A 1 459 ? 16.116 -38.413 1.528 1.00 30.52 459 ILE A CA 1
ATOM 3578 C C . ILE A 1 459 ? 15.758 -39.791 0.975 1.00 30.52 459 ILE A C 1
ATOM 3580 O O . ILE A 1 459 ? 14.966 -39.904 0.039 1.00 30.52 459 ILE A O 1
ATOM 3584 N N . ASP A 1 460 ? 16.409 -40.821 1.516 1.00 25.62 460 ASP A N 1
ATOM 3585 C CA . ASP A 1 460 ? 16.107 -42.228 1.261 1.00 25.62 460 ASP A CA 1
ATOM 3586 C C . ASP A 1 460 ? 14.646 -42.525 1.633 1.00 25.62 460 ASP A C 1
ATOM 3588 O O . ASP A 1 460 ? 14.306 -42.804 2.784 1.00 25.62 460 ASP A O 1
ATOM 3592 N N . ALA A 1 461 ? 13.762 -42.486 0.638 1.00 29.69 461 ALA A N 1
ATOM 3593 C CA . ALA A 1 461 ? 12.463 -43.132 0.715 1.00 29.69 461 ALA A CA 1
ATOM 3594 C C . ALA A 1 461 ? 12.672 -44.623 0.435 1.00 29.69 461 ALA A C 1
ATOM 3596 O O . ALA A 1 461 ? 12.841 -45.070 -0.702 1.00 29.69 461 ALA A O 1
ATOM 3597 N N . THR A 1 462 ? 12.702 -45.402 1.507 1.00 27.81 462 THR A N 1
ATOM 3598 C CA . THR A 1 462 ? 12.736 -46.854 1.443 1.00 27.81 462 THR A CA 1
ATOM 3599 C C . THR A 1 462 ? 11.443 -47.399 0.820 1.00 27.81 462 THR A C 1
ATOM 3601 O O . THR A 1 462 ? 10.344 -47.133 1.291 1.00 27.81 462 THR A O 1
ATOM 3604 N N . ARG A 1 463 ? 11.649 -48.276 -0.175 1.00 26.78 463 ARG A N 1
ATOM 3605 C CA . ARG A 1 463 ? 10.809 -49.411 -0.609 1.00 26.78 463 ARG A CA 1
ATOM 3606 C C . ARG A 1 463 ? 9.670 -49.190 -1.635 1.00 26.78 463 ARG A C 1
ATOM 3608 O O . ARG A 1 463 ? 8.566 -48.787 -1.295 1.00 26.78 463 ARG A O 1
ATOM 3615 N N . THR A 1 464 ? 9.954 -49.747 -2.832 1.00 26.84 464 THR A N 1
ATOM 3616 C CA . THR A 1 464 ? 9.090 -50.559 -3.744 1.00 26.84 464 THR A CA 1
ATOM 3617 C C . THR A 1 464 ? 7.990 -49.802 -4.510 1.00 26.84 464 THR A C 1
ATOM 3619 O O . THR A 1 464 ? 7.143 -49.187 -3.894 1.00 26.84 464 THR A O 1
ATOM 3622 N N . GLU A 1 465 ? 7.904 -49.783 -5.847 1.00 25.48 465 GLU A N 1
ATOM 3623 C CA . GLU A 1 465 ? 8.234 -50.786 -6.874 1.00 25.48 465 GLU A CA 1
ATOM 3624 C C . GLU A 1 465 ? 8.458 -50.150 -8.269 1.00 25.48 465 GLU A C 1
ATOM 3626 O O . GLU A 1 465 ? 8.009 -49.045 -8.561 1.00 25.48 465 GLU A O 1
ATOM 3631 N N . ARG A 1 466 ? 9.189 -50.877 -9.125 1.00 26.06 466 ARG A N 1
ATOM 3632 C CA . ARG A 1 466 ? 9.595 -50.527 -10.498 1.00 26.06 466 ARG A CA 1
ATOM 3633 C C . ARG A 1 466 ? 8.443 -50.670 -11.495 1.00 26.06 466 ARG A C 1
ATOM 3635 O O . ARG A 1 466 ? 7.839 -51.728 -11.488 1.00 26.06 466 ARG A O 1
ATOM 3642 N N . VAL A 1 467 ? 8.303 -49.711 -12.419 1.00 27.73 467 VAL A N 1
ATOM 3643 C CA . VAL A 1 467 ? 8.255 -49.790 -13.912 1.00 27.73 467 VAL A CA 1
ATOM 3644 C C . VAL A 1 467 ? 8.257 -48.307 -14.346 1.00 27.73 467 VAL A C 1
ATOM 3646 O O . VAL A 1 467 ? 7.475 -47.544 -13.804 1.00 27.73 467 VAL A O 1
ATOM 3649 N N . GLY A 1 468 ? 9.085 -47.712 -15.202 1.00 24.41 468 GLY A N 1
ATOM 3650 C CA . GLY A 1 468 ? 9.854 -48.109 -16.374 1.00 24.41 468 GLY A CA 1
ATOM 3651 C C . GLY A 1 468 ? 9.810 -46.894 -17.330 1.00 24.41 468 GLY A C 1
ATOM 3652 O O . GLY A 1 468 ? 8.768 -46.260 -17.462 1.00 24.41 468 GLY A O 1
ATOM 3653 N N . SER A 1 469 ? 10.927 -46.597 -17.996 1.00 25.48 469 SER A N 1
ATOM 3654 C CA . SER A 1 469 ? 11.172 -45.516 -18.977 1.00 25.48 469 SER A CA 1
ATOM 3655 C C . SER A 1 469 ? 11.652 -44.151 -18.448 1.00 25.48 469 SER A C 1
ATOM 3657 O O . SER A 1 469 ? 11.110 -43.524 -17.545 1.00 25.48 469 SER A O 1
ATOM 3659 N N . SER A 1 470 ? 12.772 -43.758 -19.040 1.00 27.42 470 SER A N 1
ATOM 3660 C CA . SER A 1 470 ? 13.686 -42.674 -18.725 1.00 27.42 470 SER A CA 1
ATOM 3661 C C . SER A 1 470 ? 13.307 -41.374 -19.434 1.00 27.42 470 SER A C 1
ATOM 3663 O O . SER A 1 470 ? 13.370 -41.313 -20.659 1.00 27.42 470 SER A O 1
ATOM 3665 N N . HIS A 1 471 ? 13.044 -40.318 -18.666 1.00 26.22 471 HIS A N 1
ATOM 3666 C CA . HIS A 1 471 ? 13.192 -38.929 -19.102 1.00 26.22 471 HIS A CA 1
ATOM 3667 C C . HIS A 1 471 ? 13.803 -38.115 -17.951 1.00 26.22 471 HIS A C 1
ATOM 3669 O O . HIS A 1 471 ? 13.383 -38.299 -16.805 1.00 26.22 471 HIS A O 1
ATOM 3675 N N . PRO A 1 472 ? 14.794 -37.239 -18.205 1.00 25.66 472 PRO A N 1
ATOM 3676 C CA . PRO A 1 472 ? 15.267 -36.312 -17.187 1.00 25.66 472 PRO A CA 1
ATOM 3677 C C . PRO A 1 472 ? 14.110 -35.372 -16.839 1.00 25.66 472 PRO A C 1
ATOM 3679 O O . PRO A 1 472 ? 13.607 -34.647 -17.695 1.00 25.66 472 PRO A O 1
ATOM 3682 N N . LEU A 1 473 ? 13.647 -35.440 -15.590 1.00 23.86 473 LEU A N 1
ATOM 3683 C CA . LEU A 1 473 ? 12.638 -34.542 -15.042 1.00 23.86 473 LEU A CA 1
ATOM 3684 C C . LEU A 1 473 ? 13.193 -33.116 -15.077 1.00 23.86 473 LEU A C 1
ATOM 3686 O O . LEU A 1 473 ? 13.987 -32.724 -14.224 1.00 23.86 473 LEU A O 1
ATOM 3690 N N . SER A 1 474 ? 12.771 -32.349 -16.082 1.00 23.73 474 SER A N 1
ATOM 3691 C CA . SER A 1 474 ? 12.881 -30.898 -16.081 1.00 23.73 474 SER A CA 1
ATOM 3692 C C . SER A 1 474 ? 12.205 -30.369 -14.821 1.00 23.73 474 SER A C 1
ATOM 3694 O O . SER A 1 474 ? 11.082 -30.771 -14.488 1.00 23.73 474 SER A O 1
ATOM 3696 N N . PHE A 1 475 ? 12.869 -29.453 -14.119 1.00 25.67 475 PHE A N 1
ATOM 3697 C CA . PHE A 1 475 ? 12.300 -28.725 -12.988 1.00 25.67 475 PHE A CA 1
ATOM 3698 C C . PHE A 1 475 ? 11.290 -27.690 -13.512 1.00 25.67 475 PHE A C 1
ATOM 3700 O O . PHE A 1 475 ? 11.456 -26.483 -13.411 1.00 25.67 475 PHE A O 1
ATOM 3707 N N . THR A 1 476 ? 10.232 -28.180 -14.149 1.00 25.94 476 THR A N 1
ATOM 3708 C CA . THR A 1 476 ? 9.099 -27.391 -14.620 1.00 25.94 476 THR A CA 1
ATOM 3709 C C . THR A 1 476 ? 8.349 -26.885 -13.398 1.00 25.94 476 THR A C 1
ATOM 3711 O O . THR A 1 476 ? 7.749 -27.690 -12.690 1.00 25.94 476 THR A O 1
ATOM 3714 N N . ALA A 1 477 ? 8.426 -25.576 -13.145 1.00 27.62 477 ALA A N 1
ATOM 3715 C CA . ALA A 1 477 ? 7.386 -24.684 -12.618 1.00 27.62 477 ALA A CA 1
ATOM 3716 C C . ALA A 1 477 ? 6.137 -25.334 -11.963 1.00 27.62 477 ALA A C 1
ATOM 3718 O O . ALA A 1 477 ? 5.001 -25.043 -12.333 1.00 27.62 477 ALA A O 1
ATOM 3719 N N . ARG A 1 478 ? 6.321 -26.208 -10.967 1.00 22.73 478 ARG A N 1
ATOM 3720 C CA . ARG A 1 478 ? 5.224 -26.845 -10.213 1.00 22.73 478 ARG A CA 1
ATOM 3721 C C . ARG A 1 478 ? 4.930 -26.167 -8.877 1.00 22.73 478 ARG A C 1
ATOM 3723 O O . ARG A 1 478 ? 3.973 -26.550 -8.215 1.00 22.73 478 ARG A O 1
ATOM 3730 N N . CYS A 1 479 ? 5.681 -25.130 -8.501 1.00 25.30 479 CYS A N 1
ATOM 3731 C CA . CYS A 1 479 ? 5.415 -24.378 -7.269 1.00 25.30 479 CYS A CA 1
ATOM 3732 C C . CYS A 1 479 ? 4.334 -23.288 -7.402 1.00 25.30 479 CYS A C 1
ATOM 3734 O O . CYS A 1 479 ? 3.960 -22.719 -6.386 1.00 25.30 479 CYS A O 1
ATOM 3736 N N . PHE A 1 480 ? 3.786 -23.026 -8.597 1.00 28.89 480 PHE A N 1
ATOM 3737 C CA . PHE A 1 480 ? 2.764 -21.979 -8.802 1.00 28.89 480 PHE A CA 1
ATOM 3738 C C . PHE A 1 480 ? 1.447 -22.465 -9.438 1.00 28.89 480 PHE A C 1
ATOM 3740 O O . PHE A 1 480 ? 0.560 -21.666 -9.712 1.00 28.89 480 PHE A O 1
ATOM 3747 N N . THR A 1 481 ? 1.259 -23.775 -9.633 1.00 28.30 481 THR A N 1
ATOM 3748 C CA . THR A 1 481 ? 0.072 -24.332 -10.313 1.00 28.30 481 THR A CA 1
ATOM 3749 C C . THR A 1 481 ? -0.672 -25.373 -9.466 1.00 28.30 481 THR A C 1
ATOM 3751 O O . THR A 1 481 ? -0.707 -26.557 -9.782 1.00 28.30 481 THR A O 1
ATOM 3754 N N . ARG A 1 482 ? -1.311 -24.922 -8.382 1.00 25.62 482 ARG A N 1
ATOM 3755 C CA . ARG A 1 482 ? -2.474 -25.543 -7.702 1.00 25.62 482 ARG A CA 1
ATOM 3756 C C . ARG A 1 482 ? -3.167 -24.390 -6.960 1.00 25.62 482 ARG A C 1
ATOM 3758 O O . ARG A 1 482 ? -2.502 -23.723 -6.188 1.00 25.62 482 ARG A O 1
ATOM 3765 N N . SER A 1 483 ? -4.432 -24.029 -7.136 1.00 25.38 483 SER A N 1
ATOM 3766 C CA . SER A 1 483 ? -5.609 -24.714 -7.658 1.00 25.38 483 SER A CA 1
ATOM 3767 C C . SER A 1 483 ? -6.662 -23.658 -8.033 1.00 25.38 483 SER A C 1
ATOM 3769 O O . SER A 1 483 ? -7.002 -22.815 -7.206 1.00 25.38 483 SER A O 1
ATOM 3771 N N . ARG A 1 484 ? -7.222 -23.740 -9.241 1.00 25.50 484 ARG A N 1
ATOM 3772 C CA . ARG A 1 484 ? -8.607 -23.332 -9.519 1.00 25.50 484 ARG A CA 1
ATOM 3773 C C . ARG A 1 484 ? -9.288 -24.509 -10.207 1.00 25.50 484 ARG A C 1
ATOM 3775 O O . ARG A 1 484 ? -9.224 -24.650 -11.423 1.00 25.50 484 ARG A O 1
ATOM 3782 N N . GLN A 1 485 ? -9.853 -25.386 -9.393 1.00 25.44 485 GLN A N 1
ATOM 3783 C CA . GLN A 1 485 ? -11.064 -26.105 -9.750 1.00 25.44 485 GLN A CA 1
ATOM 3784 C C . GLN A 1 485 ? -12.112 -25.654 -8.738 1.00 25.44 485 GLN A C 1
ATOM 3786 O O . GLN A 1 485 ? -11.825 -25.669 -7.541 1.00 25.44 485 GLN A O 1
ATOM 3791 N N . GLU A 1 486 ? -13.254 -25.255 -9.301 1.00 28.39 486 GLU A N 1
ATOM 3792 C CA . GLU A 1 486 ? -14.499 -24.764 -8.685 1.00 28.39 486 GLU A CA 1
ATOM 3793 C C . GLU A 1 486 ? -14.536 -23.281 -8.291 1.00 28.39 486 GLU A C 1
ATOM 3795 O O . GLU A 1 486 ? -13.833 -22.847 -7.351 1.00 28.39 486 GLU A O 1
#

Foldseek 3Di:
DPLVVLQDPPDAQADPLLLLLLCLLCVVVVVPDPPDDDDDDDDDDFDWDDDPVGDTDGDDDDDWDADPVGDTDDDDDDDDDDPDDDDPDDPPCDPQNDDPPAQADLQQLAGPLVVLVVQLVPQPDDPPDLVSLSSSSNSCSVVLVNLLVSLLSQLVDPVSLVSLLVLLVLLVCSVLLSCLSCLLNVPDPQLLSLLLLLLSLLVSLLQSLQLQCVLVVHDQDPAPLVSLVDVSSCVLLNDSLSVVCCQQCRALSHSVSNVCSLLQSDFSVSGHSSNSSSSSSSSSNSSVSFQDDPDPPDPDDDDDDDDPDPVVQPPDDPDDGGRRGGGDDDDDDDVLLVVDPPQPPPPDDPVNQVCCLVPPSLHRPSCSSLSVVLVVCVVVVVNVSSVSSVNSRNSLSLQSVQCVQVVDDSNQSHRDSPDDHNGPCNSLPQDDPPGGRPCNVVVVVVVVVDDPCPDDDDPDPDDDDDDDDDDPDDPPDPPPDDDDDD

InterPro domains:
  IPR025209 Endoplasmic reticulum membrane-associated RNA degradation protein, N-terminal [PF13910] (217-283)
  IPR039635 Endoplasmic reticulum membrane-associated RNA degradation protein [PTHR31701] (131-437)

Sequence (486 aa):
MNLNSLKEENLTFLSSEVEELVRLASDDYSTGSEGRCGLERRCGLEGRCVTGSGLERRCGLEGRCVTGSGLERRCGLEGRCVTGSGLEGREYVTRSGLEEGEWVSMKDCKIDWLKVQHTLDGIPEERESEAWFKEAVRLLSPLLHHCHRCLVNLVASQHQTHVLSHLLQWTCQVEGLLTCSELICRGSSCNTDHLTALLSVTAVTERILGDLLWTRHKPVPFLLRDLLRTPDITHVLGPTRVEVLRILVGSVFGLNLRNLAWHGFLTPRQTCPAFPASLIIILADSAHTLQTSPSQDGQQQQQQLATEPLNIFLQGSGISGGVKVCTRPLITFPESVYGGQVFESVKVSRKCYDEIVTTSPIVPKVMIPVWTRIFQLMETHRYGLAMTLLLPAVECSLRCLFSAANQTSRRLLTAQTSTFYTTLDQILHPKVDHGENYIAPHLVQKCDEFPVKLGHQNIDATRTERVGSSHPLSFTARCFTRSRQE

Secondary structure (DSSP, 8-state):
--GGGGG-TT---B-HHHHHHHHHTTHHHHHH----------------EE-TTS-EE---S--PPBPTT--B----S-----------------TT-PPTT-SB-TTT--B-HHHHHHHHHT--SPTTSHHHHHHHHHHHHHHHHHHHHHHHHHHTSHHHHHHHHHHHGGGT-HHHHHHHHHHHHS--S-HHHHHHHHHHHHHHHHHHHHHHHHHTTPPPPSSHHHHTT-HHHHHHH-HHHHHHHIIIII-SSS--HHHHHHTT---GGG--THHHHHHHHHHHHHHHHHH----S---SS---S----GGGGSSSSSS-S-----PPPPPPPPHHHHSS-TTTT----HHHHHHHHHH-TTS-GGGHHHHHHHHHHHHTT-HHHHHHHHHHHHHHHHHHHHHHHTT--GGGGSB-TTS----HHHHTSSEETTEE-SSHHHHHHHHHTS----------------------------SS------

Radius of gyration: 27.36 Å; chains: 1; bounding box: 60×103×68 Å

pLDDT: mean 70.12, std 26.38, range [21.91, 98.12]

Organism: NCBI:txid1843537